Protein AF-0000000065775348 (afdb_homodimer)

pLDDT: mean 94.09, std 6.43, range [56.75, 98.94]

Nearest PDB structures (foldseek):
  8crv-assembly1_A-2  TM=8.992E-01  e=5.564E-43  Pseudomonas aeruginosa PAO1
  2we4-assembly1_B  TM=9.392E-01  e=5.641E-32  Enterococcus faecalis
  4olc-assembly2_C  TM=8.745E-01  e=3.917E-32  Giardia lamblia ATCC 50803
  3kzf-assembly1_B  TM=9.168E-01  e=7.696E-31  Giardia lamblia ATCC 50803
  3kzf-assembly2_C  TM=9.045E-01  e=3.135E-29  Giardia lamblia ATCC 50803

Foldseek 3Di:
DFAEEEEDAPQLQPDAPDDPDPVRRLVSLLVLQVLVQVVLVVHLYEYFYAQQAPLQVLQVVQVVDPPDHRDFSLVSQQVSLVVSLVSNQVSNVPDPPGDAAEEDAKAFAFAPPFCLQVPFDAFHHHWAAPVCQVVCCVVPVFDWDDDDRTITTTHGATQTDDIPCLVVSLVCSVVSYHYYYCYQVHRYAHPVGHGDRHGHDRLLSSLNSCLVSVGQEYEYAYPAFADWDPPPDPPIDGALEDELVRCVVVLPPPDDVNSNSVSQNVNCVRNQHKYWYGHSVCVVCSVVSNIYYIYGD/DFAEEEEDAPQLQPDAPDDPDPVRRLVSLLVLQVLVQVVLVVHLYEYFYAQQAPLQVLQVVQVVDPPDHRDFSLVSQQVSLVVSLVSNQVSNVPDPPGDAAEEDAKAFAFAPPFCLQVPFDAFHHHWAAPVCQVVCCVVPVFDWDDDDRTITTTHGATQTDDIPCLVVSLVCSVVSYHYYYCYQVHRYAHPVGHGDRHGHDRLLSSLNSCLVSVGQEYEYAYDVFADWDPPPDPPIDGALEDELVRCVVVLPPPDDVNSNSVSQNVSCVRNQHKYWYGHSVCVVCSVVSNTYYIYGD

Structure (mmCIF, N/CA/C/O backbone):
data_AF-0000000065775348-model_v1
#
loop_
_entity.id
_entity.type
_entity.pdbx_description
1 polymer 'Carbamate kinase'
#
loop_
_atom_site.group_PDB
_atom_site.id
_atom_site.type_symbol
_atom_site.label_atom_id
_atom_site.label_alt_id
_atom_site.label_comp_id
_atom_site.label_asym_id
_atom_site.label_entity_id
_atom_site.label_seq_id
_atom_site.pdbx_PDB_ins_code
_atom_site.Cartn_x
_atom_site.Cartn_y
_atom_site.Cartn_z
_atom_site.occupancy
_atom_site.B_iso_or_equiv
_atom_site.auth_seq_id
_atom_site.auth_comp_id
_atom_site.auth_asym_id
_atom_site.auth_atom_id
_atom_site.pdbx_PDB_model_num
ATOM 1 N N . MET A 1 1 ? 22.984 15.844 1.276 1 91.12 1 MET A N 1
ATOM 2 C CA . MET A 1 1 ? 21.594 16.297 1.29 1 91.12 1 MET A CA 1
ATOM 3 C C . MET A 1 1 ? 20.938 16.016 2.641 1 91.12 1 MET A C 1
ATOM 5 O O . MET A 1 1 ? 21.188 14.977 3.248 1 91.12 1 MET A O 1
ATOM 9 N N . LYS A 1 2 ? 20.219 17.016 3.277 1 97.06 2 LYS A N 1
ATOM 10 C CA . LYS A 1 2 ? 19.578 16.875 4.582 1 97.06 2 LYS A CA 1
ATOM 11 C C . LYS A 1 2 ? 18.344 15.984 4.492 1 97.06 2 LYS A C 1
ATOM 13 O O . LYS A 1 2 ? 17.672 15.961 3.461 1 97.06 2 LYS A O 1
ATOM 18 N N . THR A 1 3 ? 18.141 15.219 5.551 1 98.62 3 THR A N 1
ATOM 19 C CA . THR A 1 3 ? 16.953 14.383 5.645 1 98.62 3 THR A CA 1
ATOM 20 C C . THR A 1 3 ? 15.82 15.117 6.355 1 98.62 3 THR A C 1
ATOM 22 O O . THR A 1 3 ? 16.016 15.641 7.457 1 98.62 3 THR A O 1
ATOM 25 N N . LEU A 1 4 ? 14.688 15.203 5.723 1 98.62 4 LEU A N 1
ATOM 26 C CA . LEU A 1 4 ? 13.5 15.875 6.254 1 98.62 4 LEU A CA 1
ATOM 27 C C . LEU A 1 4 ? 12.328 14.906 6.359 1 98.62 4 LEU A C 1
ATOM 29 O O . LEU A 1 4 ? 12.031 14.172 5.41 1 98.62 4 LEU A O 1
ATOM 33 N N . VAL A 1 5 ? 11.68 14.805 7.555 1 98.75 5 VAL A N 1
ATOM 34 C CA . VAL A 1 5 ? 10.43 14.078 7.738 1 98.75 5 VAL A CA 1
ATOM 35 C C . VAL A 1 5 ? 9.25 15.047 7.68 1 98.75 5 VAL A C 1
ATOM 37 O O . VAL A 1 5 ? 9.234 16.062 8.391 1 98.75 5 VAL A O 1
ATOM 40 N N . VAL A 1 6 ? 8.281 14.781 6.832 1 98.06 6 VAL A N 1
ATOM 41 C CA . VAL A 1 6 ? 7.109 15.633 6.66 1 98.06 6 VAL A CA 1
ATOM 42 C C . VAL A 1 6 ? 5.844 14.844 6.977 1 98.06 6 VAL A C 1
ATOM 44 O O . VAL A 1 6 ? 5.609 13.781 6.402 1 98.06 6 VAL A O 1
ATOM 47 N N . ALA A 1 7 ? 5.055 15.352 7.883 1 97 7 ALA A N 1
ATOM 48 C CA . ALA A 1 7 ? 3.75 14.773 8.195 1 97 7 ALA A CA 1
ATOM 49 C C . ALA A 1 7 ? 2.629 15.547 7.508 1 97 7 ALA A C 1
ATOM 51 O O . ALA A 1 7 ? 2.406 16.719 7.805 1 97 7 ALA A O 1
ATOM 52 N N . LEU A 1 8 ? 1.91 14.836 6.625 1 94.38 8 LEU A N 1
ATOM 53 C CA . LEU A 1 8 ? 0.82 15.477 5.895 1 94.38 8 LEU A CA 1
ATOM 54 C C . LEU A 1 8 ? -0.414 15.625 6.777 1 94.38 8 LEU A C 1
ATOM 56 O O . LEU A 1 8 ? -0.798 14.68 7.48 1 94.38 8 LEU A O 1
ATOM 60 N N . GLY A 1 9 ? -0.981 16.766 6.77 1 80.5 9 GLY A N 1
ATOM 61 C CA . GLY A 1 9 ? -2.209 17.031 7.508 1 80.5 9 GLY A CA 1
ATOM 62 C C . GLY A 1 9 ? -3.422 16.344 6.906 1 80.5 9 GLY A C 1
ATOM 63 O O . GLY A 1 9 ? -3.391 15.922 5.746 1 80.5 9 GLY A O 1
ATOM 64 N N . GLY A 1 10 ? -4.418 16.234 7.711 1 69.81 10 GLY A N 1
ATOM 65 C CA . GLY A 1 10 ? -5.637 15.555 7.32 1 69.81 10 GLY A CA 1
ATOM 66 C C . GLY A 1 10 ? -6.277 16.141 6.07 1 69.81 10 GLY A C 1
ATOM 67 O O . GLY A 1 10 ? -6.773 15.391 5.223 1 69.81 10 GLY A O 1
ATOM 68 N N . ASN A 1 11 ? -6.133 17.422 5.887 1 70.31 11 ASN A N 1
ATOM 69 C CA . ASN A 1 11 ? -6.793 18.047 4.746 1 70.31 11 ASN A CA 1
ATOM 70 C C . ASN A 1 11 ? -6.02 17.812 3.453 1 70.31 11 ASN A C 1
ATOM 72 O O . ASN A 1 11 ? -6.531 18.062 2.363 1 70.31 11 ASN A O 1
ATOM 76 N N . ALA A 1 12 ? -4.844 17.391 3.641 1 76.56 12 ALA A N 1
ATOM 77 C CA . ALA A 1 12 ? -4.039 17.109 2.455 1 76.56 12 ALA A CA 1
ATOM 78 C C . ALA A 1 12 ? -4.57 15.883 1.713 1 76.56 12 ALA A C 1
ATOM 80 O O . ALA A 1 12 ? -4.367 15.742 0.503 1 76.56 12 ALA A O 1
ATOM 81 N N . LEU A 1 13 ? -5.277 15.055 2.385 1 83.81 13 LEU A N 1
ATOM 82 C CA . LEU A 1 13 ? -5.773 13.828 1.772 1 83.81 13 LEU A CA 1
ATOM 83 C C . LEU A 1 13 ? -7.281 13.883 1.577 1 83.81 13 LEU A C 1
ATOM 85 O O . LEU A 1 13 ? -7.809 13.336 0.604 1 83.81 13 LEU A O 1
ATOM 89 N N . LEU A 1 14 ? -7.918 14.461 2.498 1 81.56 14 LEU A N 1
ATOM 90 C CA . LEU A 1 14 ? -9.367 14.609 2.43 1 81.56 14 LEU A CA 1
ATOM 91 C C . LEU A 1 14 ? -9.828 15.812 3.24 1 81.56 14 LEU A C 1
ATOM 93 O O . LEU A 1 14 ? -9.531 15.914 4.434 1 81.56 14 LEU A O 1
ATOM 97 N N . GLN A 1 15 ? -10.648 16.641 2.631 1 79.06 15 GLN A N 1
ATOM 98 C CA . GLN A 1 15 ? -11.188 17.812 3.318 1 79.06 15 GLN A CA 1
ATOM 99 C C . GLN A 1 15 ? -12.406 17.438 4.16 1 79.06 15 GLN A C 1
ATOM 101 O O . GLN A 1 15 ? -13.156 16.531 3.807 1 79.06 15 GLN A O 1
ATOM 106 N N . ARG A 1 16 ? -12.547 18.172 5.16 1 73.38 16 ARG A N 1
ATOM 107 C CA . ARG A 1 16 ? -13.688 17.922 6.039 1 73.38 16 ARG A CA 1
ATOM 108 C C . ARG A 1 16 ? -15 18.016 5.273 1 73.38 16 ARG A C 1
ATOM 110 O O . ARG A 1 16 ? -15.219 18.969 4.523 1 73.38 16 ARG A O 1
ATOM 117 N N . GLY A 1 17 ? -15.82 17.047 5.473 1 74.75 17 GLY A N 1
ATOM 118 C CA . GLY A 1 17 ? -17.141 17.047 4.867 1 74.75 17 GLY A CA 1
ATOM 119 C C . GLY A 1 17 ? -17.156 16.516 3.447 1 74.75 17 GLY A C 1
ATOM 120 O O . GLY A 1 17 ? -18.219 16.312 2.865 1 74.75 17 GLY A O 1
ATOM 121 N N . GLU A 1 18 ? -16 16.344 2.928 1 85.38 18 GLU A N 1
ATOM 122 C CA . GLU A 1 18 ? -15.914 15.82 1.569 1 85.38 18 GLU A CA 1
ATOM 123 C C . GLU A 1 18 ? -16.188 14.32 1.539 1 85.38 18 GLU A C 1
ATOM 125 O O . GLU A 1 18 ? -15.75 13.586 2.424 1 85.38 18 GLU A O 1
ATOM 130 N N . ALA A 1 19 ? -16.953 13.945 0.399 1 88.06 19 ALA A N 1
ATOM 131 C CA . ALA A 1 19 ? -17.188 12.516 0.22 1 88.06 19 ALA A CA 1
ATOM 132 C C . ALA A 1 19 ? -15.875 11.75 0.06 1 88.06 19 ALA A C 1
ATOM 134 O O . ALA A 1 19 ? -14.953 12.234 -0.595 1 88.06 19 ALA A O 1
ATOM 135 N N . LEU A 1 20 ? -15.797 10.617 0.667 1 91.31 20 LEU A N 1
ATOM 136 C CA . LEU A 1 20 ? -14.578 9.82 0.646 1 91.31 20 LEU A CA 1
ATOM 137 C C . LEU A 1 20 ? -14.461 9.039 -0.656 1 91.31 20 LEU A C 1
ATOM 139 O O . LEU A 1 20 ? -14.273 7.816 -0.637 1 91.31 20 LEU A O 1
ATOM 143 N N . THR A 1 21 ? -14.531 9.727 -1.825 1 94.12 21 THR A N 1
ATOM 144 C CA . THR A 1 21 ? -14.383 9.086 -3.129 1 94.12 21 THR A CA 1
ATOM 145 C C . THR A 1 21 ? -12.922 9.062 -3.559 1 94.12 21 THR A C 1
ATOM 147 O O . THR A 1 21 ? -12.117 9.883 -3.107 1 94.12 21 THR A O 1
ATOM 150 N N . ALA A 1 22 ? -12.602 8.102 -4.406 1 94.5 22 ALA A N 1
ATOM 151 C CA . ALA A 1 22 ? -11.258 8.055 -4.977 1 94.5 22 ALA A CA 1
ATOM 152 C C . ALA A 1 22 ? -10.922 9.352 -5.703 1 94.5 22 ALA A C 1
ATOM 154 O O . ALA A 1 22 ? -9.797 9.852 -5.617 1 94.5 22 ALA A O 1
ATOM 155 N N . GLU A 1 23 ? -11.891 9.891 -6.445 1 94.94 23 GLU A N 1
ATOM 156 C CA . GLU A 1 23 ? -11.703 11.133 -7.195 1 94.94 23 GLU A CA 1
ATOM 157 C C . GLU A 1 23 ? -11.328 12.289 -6.273 1 94.94 23 GLU A C 1
ATOM 159 O O . GLU A 1 23 ? -10.391 13.031 -6.551 1 94.94 23 GLU A O 1
ATOM 164 N N . ASN A 1 24 ? -12.094 12.461 -5.191 1 94.81 24 ASN A N 1
ATOM 165 C CA . ASN A 1 24 ? -11.812 13.523 -4.234 1 94.81 24 ASN A CA 1
ATOM 166 C C . ASN A 1 24 ? -10.445 13.344 -3.58 1 94.81 24 ASN A C 1
ATOM 168 O O . ASN A 1 24 ? -9.734 14.32 -3.326 1 94.81 24 ASN A O 1
ATOM 172 N N . GLN A 1 25 ? -10.094 12.156 -3.242 1 94.44 25 GLN A N 1
ATOM 173 C CA . GLN A 1 25 ? -8.789 11.891 -2.646 1 94.44 25 GLN A CA 1
ATOM 174 C C . GLN A 1 25 ? -7.664 12.258 -3.609 1 94.44 25 GLN A C 1
ATOM 176 O O . GLN A 1 25 ? -6.68 12.891 -3.215 1 94.44 25 GLN A O 1
ATOM 181 N N . TYR A 1 26 ? -7.797 11.859 -4.902 1 95.25 26 TYR A N 1
ATOM 182 C CA . TYR A 1 26 ? -6.789 12.211 -5.895 1 95.25 26 TYR A CA 1
ATOM 183 C C . TYR A 1 26 ? -6.699 13.719 -6.07 1 95.25 26 TYR A C 1
ATOM 185 O O . TYR A 1 26 ? -5.609 14.266 -6.246 1 95.25 26 TYR A O 1
ATOM 193 N N . ARG A 1 27 ? -7.812 14.344 -6.066 1 95.06 27 ARG A N 1
ATOM 194 C CA . ARG A 1 27 ? -7.836 15.797 -6.207 1 95.06 27 ARG A CA 1
ATOM 195 C C . ARG A 1 27 ? -7.066 16.469 -5.07 1 95.06 27 ARG A C 1
ATOM 197 O O . ARG A 1 27 ? -6.273 17.375 -5.309 1 95.06 27 ARG A O 1
ATOM 204 N N . ASN A 1 28 ? -7.363 16.062 -3.816 1 93.75 28 ASN A N 1
ATOM 205 C CA . ASN A 1 28 ? -6.66 16.625 -2.666 1 93.75 28 ASN A CA 1
ATOM 206 C C . ASN A 1 28 ? -5.168 16.312 -2.719 1 93.75 28 ASN A C 1
ATOM 208 O O . ASN A 1 28 ? -4.34 17.188 -2.43 1 93.75 28 ASN A O 1
ATOM 212 N N . ILE A 1 29 ? -4.781 15.109 -3.104 1 94.25 29 ILE A N 1
ATOM 213 C CA . ILE A 1 29 ? -3.385 14.711 -3.25 1 94.25 29 ILE A CA 1
ATOM 214 C C . ILE A 1 29 ? -2.713 15.586 -4.309 1 94.25 29 ILE A C 1
ATOM 216 O O . ILE A 1 29 ? -1.582 16.031 -4.121 1 94.25 29 ILE A O 1
ATOM 220 N N . ALA A 1 30 ? -3.416 15.789 -5.41 1 93.56 30 ALA A N 1
ATOM 221 C CA . ALA A 1 30 ? -2.873 16.594 -6.504 1 93.56 30 ALA A CA 1
ATOM 222 C C . ALA A 1 30 ? -2.508 18 -6.023 1 93.56 30 ALA A C 1
ATOM 224 O O . ALA A 1 30 ? -1.537 18.594 -6.504 1 93.56 30 ALA A O 1
ATOM 225 N N . SER A 1 31 ? -3.203 18.5 -5.113 1 91.62 31 SER A N 1
ATOM 226 C CA . SER A 1 31 ? -2.949 19.828 -4.59 1 91.62 31 SER A CA 1
ATOM 227 C C . SER A 1 31 ? -1.711 19.859 -3.701 1 91.62 31 SER A C 1
ATOM 229 O O . SER A 1 31 ? -1.054 20.891 -3.568 1 91.62 31 SER A O 1
ATOM 231 N N . ALA A 1 32 ? -1.406 18.75 -3.111 1 91.94 32 ALA A N 1
ATOM 232 C CA . ALA A 1 32 ? -0.3 18.672 -2.16 1 91.94 32 ALA A CA 1
ATOM 233 C C . ALA A 1 32 ? 1.001 18.297 -2.863 1 91.94 32 ALA A C 1
ATOM 235 O O . ALA A 1 32 ? 2.088 18.656 -2.4 1 91.94 32 ALA A O 1
ATOM 236 N N . VAL A 1 33 ? 0.969 17.656 -3.99 1 94.19 33 VAL A N 1
ATOM 237 C CA . VAL A 1 33 ? 2.064 16.922 -4.621 1 94.19 33 VAL A CA 1
ATOM 238 C C . VAL A 1 33 ? 3.102 17.906 -5.152 1 94.19 33 VAL A C 1
ATOM 240 O O . VAL A 1 33 ? 4.309 17.672 -5.035 1 94.19 33 VAL A O 1
ATOM 243 N N . PRO A 1 34 ? 2.711 19.109 -5.758 1 93.88 34 PRO A N 1
ATOM 244 C CA . PRO A 1 34 ? 3.727 20.031 -6.289 1 93.88 34 PRO A CA 1
ATOM 245 C C . PRO A 1 34 ? 4.699 20.516 -5.219 1 93.88 34 PRO A C 1
ATOM 247 O O . PRO A 1 34 ? 5.91 20.547 -5.453 1 93.88 34 PRO A O 1
ATOM 250 N N . ALA A 1 35 ? 4.188 20.891 -4.062 1 93.5 35 ALA A N 1
ATOM 251 C CA . ALA A 1 35 ? 5.043 21.344 -2.973 1 93.5 35 ALA A CA 1
ATOM 252 C C . ALA A 1 35 ? 5.965 20.234 -2.49 1 93.5 35 ALA A C 1
ATOM 254 O O . ALA A 1 35 ? 7.145 20.469 -2.223 1 93.5 35 ALA A O 1
ATOM 255 N N . LEU A 1 36 ? 5.445 19.047 -2.312 1 95.94 36 LEU A N 1
ATOM 256 C CA . LEU A 1 36 ? 6.238 17.906 -1.883 1 95.94 36 LEU A CA 1
ATOM 257 C C . LEU A 1 36 ? 7.324 17.578 -2.902 1 95.94 36 LEU A C 1
ATOM 259 O O . LEU A 1 36 ? 8.445 17.219 -2.531 1 95.94 36 LEU A O 1
ATOM 263 N N . ALA A 1 37 ? 6.969 17.672 -4.211 1 96.5 37 ALA A N 1
ATOM 264 C CA . ALA A 1 37 ? 7.922 17.391 -5.285 1 96.5 37 ALA A CA 1
ATOM 265 C C . ALA A 1 37 ? 9.094 18.375 -5.242 1 96.5 37 ALA A C 1
ATOM 267 O O . ALA A 1 37 ? 10.242 17.984 -5.477 1 96.5 37 ALA A O 1
ATOM 268 N N . ARG A 1 38 ? 8.797 19.625 -4.957 1 95 38 ARG A N 1
ATOM 269 C CA . ARG A 1 38 ? 9.867 20.609 -4.836 1 95 38 ARG A CA 1
ATOM 270 C C . ARG A 1 38 ? 10.781 20.281 -3.662 1 95 38 ARG A C 1
ATOM 272 O O . ARG A 1 38 ? 12.008 20.375 -3.777 1 95 38 ARG A O 1
ATOM 279 N N . LEU A 1 39 ? 10.258 19.875 -2.564 1 95.69 39 LEU A N 1
ATOM 280 C CA . LEU A 1 39 ? 11.047 19.5 -1.397 1 95.69 39 LEU A CA 1
ATOM 281 C C . LEU A 1 39 ? 11.938 18.312 -1.713 1 95.69 39 LEU A C 1
ATOM 283 O O . LEU A 1 39 ? 13.07 18.234 -1.233 1 95.69 39 LEU A O 1
ATOM 287 N N . ALA A 1 40 ? 11.398 17.375 -2.459 1 96.31 40 ALA A N 1
ATOM 288 C CA . ALA A 1 40 ? 12.094 16.141 -2.764 1 96.31 40 ALA A CA 1
ATOM 289 C C . ALA A 1 40 ? 13.336 16.391 -3.607 1 96.31 40 ALA A C 1
ATOM 291 O O . ALA A 1 40 ? 14.242 15.562 -3.662 1 96.31 40 ALA A O 1
ATOM 292 N N . ARG A 1 41 ? 13.398 17.5 -4.27 1 93.5 41 ARG A N 1
ATOM 293 C CA . ARG A 1 41 ? 14.555 17.844 -5.082 1 93.5 41 ARG A CA 1
ATOM 294 C C . ARG A 1 41 ? 15.68 18.406 -4.223 1 93.5 41 ARG A C 1
ATOM 296 O O . ARG A 1 41 ? 16.844 18.406 -4.629 1 93.5 41 ARG A O 1
ATOM 303 N N . SER A 1 42 ? 15.328 18.859 -3.004 1 94.5 42 SER A N 1
ATOM 304 C CA . SER A 1 42 ? 16.312 19.531 -2.174 1 94.5 42 SER A CA 1
ATOM 305 C C . SER A 1 42 ? 16.625 18.734 -0.91 1 94.5 42 SER A C 1
ATOM 307 O O . SER A 1 42 ? 17.625 19 -0.234 1 94.5 42 SER A O 1
ATOM 309 N N . TYR A 1 43 ? 15.773 17.766 -0.566 1 97.25 43 TYR A N 1
ATOM 310 C CA . TYR A 1 43 ? 15.922 16.984 0.662 1 97.25 43 TYR A CA 1
ATOM 311 C C . TYR A 1 43 ? 15.773 15.5 0.388 1 97.25 43 TYR A C 1
ATOM 313 O O . TYR A 1 43 ? 15.109 15.102 -0.572 1 97.25 43 TYR A O 1
ATOM 321 N N . ARG A 1 44 ? 16.484 14.609 1.182 1 98.25 44 ARG A N 1
ATOM 322 C CA . ARG A 1 44 ? 16 13.25 1.377 1 98.25 44 ARG A CA 1
ATOM 323 C C . ARG A 1 44 ? 14.695 13.242 2.156 1 98.25 44 ARG A C 1
ATOM 325 O O . ARG A 1 44 ? 14.688 13.469 3.367 1 98.25 44 ARG A O 1
ATOM 332 N N . LEU A 1 45 ? 13.641 12.938 1.5 1 98.62 45 LEU A N 1
ATOM 333 C CA . LEU A 1 45 ? 12.312 13.25 2.016 1 98.62 45 LEU A CA 1
ATOM 334 C C . LEU A 1 45 ? 11.578 11.984 2.451 1 98.62 45 LEU A C 1
ATOM 336 O O . LEU A 1 45 ? 11.414 11.055 1.659 1 98.62 45 LEU A O 1
ATOM 340 N N . ALA A 1 46 ? 11.203 11.898 3.721 1 98.88 46 ALA A N 1
ATOM 341 C CA . ALA A 1 46 ? 10.258 10.906 4.234 1 98.88 46 ALA A CA 1
ATOM 342 C C . ALA A 1 46 ? 8.883 11.523 4.461 1 98.88 46 ALA A C 1
ATOM 344 O O . ALA A 1 46 ? 8.758 12.555 5.121 1 98.88 46 ALA A O 1
ATOM 345 N N . ILE A 1 47 ? 7.859 10.938 3.908 1 98.5 47 ILE A N 1
ATOM 346 C CA . ILE A 1 47 ? 6.5 11.469 3.971 1 98.5 47 ILE A CA 1
ATOM 347 C C . ILE A 1 47 ? 5.629 10.555 4.828 1 98.5 47 ILE A C 1
ATOM 349 O O . ILE A 1 47 ? 5.488 9.367 4.531 1 98.5 47 ILE A O 1
ATOM 353 N N . VAL A 1 48 ? 5.074 11.094 5.902 1 98.38 48 VAL A N 1
ATOM 354 C CA . VAL A 1 48 ? 4.133 10.43 6.797 1 98.38 48 VAL A CA 1
ATOM 355 C C . VAL A 1 48 ? 2.727 10.984 6.574 1 98.38 48 VAL A C 1
ATOM 357 O O . VAL A 1 48 ? 2.551 12.188 6.387 1 98.38 48 VAL A O 1
ATOM 360 N N . HIS A 1 49 ? 1.732 10.094 6.488 1 96.69 49 HIS A N 1
ATOM 361 C CA . HIS A 1 49 ? 0.378 10.578 6.25 1 96.69 49 HIS A CA 1
ATOM 362 C C . HIS A 1 49 ? -0.61 9.969 7.238 1 96.69 49 HIS A C 1
ATOM 364 O O . HIS A 1 49 ? -0.35 8.906 7.801 1 96.69 49 HIS A O 1
ATOM 370 N N . GLY A 1 50 ? -1.729 10.664 7.453 1 94 50 GLY A N 1
ATOM 371 C CA . GLY A 1 50 ? -2.824 10.133 8.25 1 94 50 GLY A CA 1
ATOM 372 C C . GLY A 1 50 ? -3.766 9.242 7.453 1 94 50 GLY A C 1
ATOM 373 O O . GLY A 1 50 ? -3.516 8.961 6.277 1 94 50 GLY A O 1
ATOM 374 N N . ASN A 1 51 ? -4.852 8.75 8.18 1 94.81 51 ASN A N 1
ATOM 375 C CA . ASN A 1 51 ? -5.809 7.891 7.484 1 94.81 51 ASN A CA 1
ATOM 376 C C . ASN A 1 51 ? -7.18 7.934 8.148 1 94.81 51 ASN A C 1
ATOM 378 O O . ASN A 1 51 ? -8.023 7.074 7.895 1 94.81 51 ASN A O 1
ATOM 382 N N . GLY A 1 52 ? -7.465 8.812 9.055 1 92.31 52 GLY A N 1
ATOM 383 C CA . GLY A 1 52 ? -8.672 8.836 9.859 1 92.31 52 GLY A CA 1
ATOM 384 C C . GLY A 1 52 ? -9.938 8.602 9.055 1 92.31 52 GLY A C 1
ATOM 385 O O . GLY A 1 52 ? -10.688 7.656 9.32 1 92.31 52 GLY A O 1
ATOM 386 N N . PRO A 1 53 ? -10.188 9.484 8.102 1 92.5 53 PRO A N 1
ATOM 387 C CA . PRO A 1 53 ? -11.383 9.281 7.281 1 92.5 53 PRO A CA 1
ATOM 388 C C . PRO A 1 53 ? -11.367 7.957 6.527 1 92.5 53 PRO A C 1
ATOM 390 O O . PRO A 1 53 ? -12.391 7.27 6.461 1 92.5 53 PRO A O 1
ATOM 393 N N . GLN A 1 54 ? -10.258 7.527 5.957 1 95 54 GLN A N 1
ATOM 394 C CA . GLN A 1 54 ? -10.156 6.34 5.113 1 95 54 GLN A CA 1
ATOM 395 C C . GLN A 1 54 ? -10.336 5.066 5.938 1 95 54 GLN A C 1
ATOM 397 O O . GLN A 1 54 ? -11.047 4.148 5.52 1 95 54 GLN A O 1
ATOM 402 N N . VAL A 1 55 ? -9.633 4.996 7.152 1 96.38 55 VAL A N 1
ATOM 403 C CA . VAL A 1 55 ? -9.758 3.793 7.973 1 96.38 55 VAL A CA 1
ATOM 404 C C . VAL A 1 55 ? -11.188 3.676 8.508 1 96.38 55 VAL A C 1
ATOM 406 O O . VAL A 1 55 ? -11.711 2.57 8.648 1 96.38 55 VAL A O 1
ATOM 409 N N . GLY A 1 56 ? -11.844 4.816 8.773 1 94.88 56 GLY A N 1
ATOM 410 C CA . GLY A 1 56 ? -13.25 4.812 9.141 1 94.88 56 GLY A CA 1
ATOM 411 C C . GLY A 1 56 ? -14.148 4.266 8.047 1 94.88 56 GLY A C 1
ATOM 412 O O . GLY A 1 56 ? -15.086 3.506 8.32 1 94.88 56 GLY A O 1
ATOM 413 N N . LEU A 1 57 ? -13.898 4.684 6.836 1 94.94 57 LEU A N 1
ATOM 414 C CA . LEU A 1 57 ? -14.656 4.18 5.691 1 94.94 57 LEU A CA 1
ATOM 415 C C . LEU A 1 57 ? -14.492 2.67 5.559 1 94.94 57 LEU A C 1
ATOM 417 O O . LEU A 1 57 ? -15.469 1.95 5.355 1 94.94 57 LEU A O 1
ATOM 421 N N . LEU A 1 58 ? -13.219 2.207 5.613 1 97.5 58 LEU A N 1
ATOM 422 C CA . LEU A 1 58 ? -12.961 0.776 5.516 1 97.5 58 LEU A CA 1
ATOM 423 C C . LEU A 1 58 ? -13.719 0.008 6.594 1 97.5 58 LEU A C 1
ATOM 425 O O . LEU A 1 58 ? -14.266 -1.062 6.328 1 97.5 58 LEU A O 1
ATOM 429 N N . ALA A 1 59 ? -13.734 0.532 7.824 1 97.06 59 ALA A N 1
ATOM 430 C CA . ALA A 1 59 ? -14.461 -0.1 8.922 1 97.06 59 ALA A CA 1
ATOM 431 C C . ALA A 1 59 ? -15.945 -0.206 8.609 1 97.06 59 ALA A C 1
ATOM 433 O O . ALA A 1 59 ? -16.578 -1.236 8.867 1 97.06 59 ALA A O 1
ATOM 434 N N . LEU A 1 60 ? -16.547 0.855 8.055 1 96.19 60 LEU A N 1
ATOM 435 C CA . LEU A 1 60 ? -17.953 0.874 7.711 1 96.19 60 LEU A CA 1
ATOM 436 C C . LEU A 1 60 ? -18.25 -0.118 6.59 1 96.19 60 LEU A C 1
ATOM 438 O O . LEU A 1 60 ? -19.297 -0.793 6.613 1 96.19 60 LEU A O 1
ATOM 442 N N . GLN A 1 61 ? -17.391 -0.162 5.625 1 97 61 GLN A N 1
ATOM 443 C CA . GLN A 1 61 ? -17.547 -1.12 4.535 1 97 61 GLN A CA 1
ATOM 444 C C . GLN A 1 61 ? -17.5 -2.555 5.055 1 97 61 GLN A C 1
ATOM 446 O O . GLN A 1 61 ? -18.266 -3.408 4.605 1 97 61 GLN A O 1
ATOM 451 N N . ASN A 1 62 ? -16.531 -2.836 5.957 1 96.69 62 ASN A N 1
ATOM 452 C CA . ASN A 1 62 ? -16.469 -4.145 6.598 1 96.69 62 ASN A CA 1
ATOM 453 C C . ASN A 1 62 ? -17.781 -4.492 7.293 1 96.69 62 ASN A C 1
ATOM 455 O O . ASN A 1 62 ? -18.281 -5.609 7.168 1 96.69 62 ASN A O 1
ATOM 459 N N . LEU A 1 63 ? -18.375 -3.574 8.023 1 94.69 63 LEU A N 1
ATOM 460 C CA . LEU A 1 63 ? -19.594 -3.797 8.781 1 94.69 63 LEU A CA 1
ATOM 461 C C . LEU A 1 63 ? -20.781 -4.031 7.848 1 94.69 63 LEU A C 1
ATOM 463 O O . LEU A 1 63 ? -21.703 -4.777 8.18 1 94.69 63 LEU A O 1
ATOM 467 N N . ALA A 1 64 ? -20.719 -3.418 6.676 1 95.19 64 ALA A N 1
ATOM 468 C CA . ALA A 1 64 ? -21.828 -3.486 5.727 1 95.19 64 ALA A CA 1
ATOM 469 C C . ALA A 1 64 ? -21.906 -4.859 5.066 1 95.19 64 ALA A C 1
ATOM 471 O O . ALA A 1 64 ? -22.984 -5.309 4.676 1 95.19 64 ALA A O 1
ATOM 472 N N . TRP A 1 65 ? -20.797 -5.473 4.859 1 95 65 TRP A N 1
ATOM 473 C CA . TRP A 1 65 ? -20.766 -6.816 4.293 1 95 65 TRP A CA 1
ATOM 474 C C . TRP A 1 65 ? -20.859 -7.871 5.387 1 95 65 TRP A C 1
ATOM 476 O O . TRP A 1 65 ? -19.859 -8.281 5.965 1 95 65 TRP A O 1
ATOM 486 N N . LYS A 1 66 ? -21.969 -8.547 5.555 1 93.81 66 LYS A N 1
ATOM 487 C CA . LYS A 1 66 ? -22.312 -9.32 6.746 1 93.81 66 LYS A CA 1
ATOM 488 C C . LYS A 1 66 ? -21.828 -10.766 6.621 1 93.81 66 LYS A C 1
ATOM 490 O O . LYS A 1 66 ? -21.828 -11.516 7.602 1 93.81 66 LYS A O 1
ATOM 495 N N . GLU A 1 67 ? -21.281 -11.164 5.531 1 91.75 67 GLU A N 1
ATOM 496 C CA . GLU A 1 67 ? -20.906 -12.562 5.297 1 91.75 67 GLU A CA 1
ATOM 497 C C . GLU A 1 67 ? -19.594 -12.898 5.992 1 91.75 67 GLU A C 1
ATOM 499 O O . GLU A 1 67 ? -19.281 -14.078 6.203 1 91.75 67 GLU A O 1
ATOM 504 N N . VAL A 1 68 ? -18.812 -11.914 6.234 1 92.94 68 VAL A N 1
ATOM 505 C CA . VAL A 1 68 ? -17.547 -12.102 6.918 1 92.94 68 VAL A CA 1
ATOM 506 C C . VAL A 1 68 ? -17.438 -11.117 8.086 1 92.94 68 VAL A C 1
ATOM 508 O O . VAL A 1 68 ? -17.828 -9.961 7.965 1 92.94 68 VAL A O 1
ATOM 511 N N . GLU A 1 69 ? -16.953 -11.648 9.242 1 94.12 69 GLU A N 1
ATOM 512 C CA . GLU A 1 69 ? -16.719 -10.758 10.375 1 94.12 69 GLU A CA 1
ATOM 513 C C . GLU A 1 69 ? -15.773 -9.625 10 1 94.12 69 GLU A C 1
ATOM 515 O O . GLU A 1 69 ? -14.805 -9.836 9.266 1 94.12 69 GLU A O 1
ATOM 520 N N . PRO A 1 70 ? -16.031 -8.438 10.555 1 95.06 70 PRO A N 1
ATOM 521 C CA . PRO A 1 70 ? -15.125 -7.328 10.273 1 95.06 70 PRO A CA 1
ATOM 522 C C . PRO A 1 70 ? -13.68 -7.625 10.672 1 95.06 70 PRO A C 1
ATOM 524 O O . PRO A 1 70 ? -13.438 -8.25 11.711 1 95.06 70 PRO A O 1
ATOM 527 N N . TYR A 1 71 ? -12.773 -7.168 9.82 1 97.44 71 TYR A N 1
ATOM 528 C CA . TYR A 1 71 ? -11.352 -7.293 10.148 1 97.44 71 TYR A CA 1
ATOM 529 C C . TYR A 1 71 ? -10.961 -6.332 11.258 1 97.44 71 TYR A C 1
ATOM 531 O O . TYR A 1 71 ? -11.57 -5.27 11.414 1 97.44 71 TYR A O 1
ATOM 539 N N . PRO A 1 72 ? -9.93 -6.723 12.109 1 97.12 72 PRO A N 1
ATOM 540 C CA . PRO A 1 72 ? -9.461 -5.832 13.172 1 97.12 72 PRO A CA 1
ATOM 541 C C . PRO A 1 72 ? -8.828 -4.551 12.633 1 97.12 72 PRO A C 1
ATOM 543 O O . PRO A 1 72 ? -8.352 -4.527 11.5 1 97.12 72 PRO A O 1
ATOM 546 N N . LEU A 1 73 ? -8.805 -3.539 13.453 1 97.38 73 LEU A N 1
ATOM 547 C CA . LEU A 1 73 ? -8.43 -2.191 13.047 1 97.38 73 LEU A CA 1
ATOM 548 C C . LEU A 1 73 ? -6.984 -2.156 12.555 1 97.38 73 LEU A C 1
ATOM 550 O O . LEU A 1 73 ? -6.652 -1.391 11.641 1 97.38 73 LEU A O 1
ATOM 554 N N . ASP A 1 74 ? -6.047 -2.975 13.172 1 98.38 74 ASP A N 1
ATOM 555 C CA . ASP A 1 74 ? -4.664 -3 12.703 1 98.38 74 ASP A CA 1
ATOM 556 C C . ASP A 1 74 ? -4.586 -3.416 11.234 1 98.38 74 ASP A C 1
ATOM 558 O O . ASP A 1 74 ? -3.816 -2.844 10.461 1 98.38 74 ASP A O 1
ATOM 562 N N . VAL A 1 75 ? -5.441 -4.375 10.82 1 98.56 75 VAL A N 1
ATOM 563 C CA . VAL A 1 75 ? -5.469 -4.828 9.43 1 98.56 75 VAL A CA 1
ATOM 564 C C . VAL A 1 75 ? -6.023 -3.719 8.539 1 98.56 75 VAL A C 1
ATOM 566 O O . VAL A 1 75 ? -5.531 -3.502 7.426 1 98.56 75 VAL A O 1
ATOM 569 N N . LEU A 1 76 ? -7.066 -2.988 9.047 1 98.62 76 LEU A N 1
ATOM 570 C CA . LEU A 1 76 ? -7.641 -1.894 8.266 1 98.62 76 LEU A CA 1
ATOM 571 C C . LEU A 1 76 ? -6.637 -0.756 8.109 1 98.62 76 LEU A C 1
ATOM 573 O O . LEU A 1 76 ? -6.613 -0.081 7.078 1 98.62 76 LEU A O 1
ATOM 577 N N . VAL A 1 77 ? -5.832 -0.534 9.141 1 98.62 77 VAL A N 1
ATOM 578 C CA . VAL A 1 77 ? -4.773 0.467 9.039 1 98.62 77 VAL A CA 1
ATOM 579 C C . VAL A 1 77 ? -3.775 0.055 7.957 1 98.62 77 VAL A C 1
ATOM 581 O O . VAL A 1 77 ? -3.324 0.891 7.172 1 98.62 77 VAL A O 1
ATOM 584 N N . ALA A 1 78 ? -3.426 -1.231 7.891 1 98.75 78 ALA A N 1
ATOM 585 C CA . ALA A 1 78 ? -2.529 -1.727 6.848 1 98.75 78 ALA A CA 1
ATOM 586 C C . ALA A 1 78 ? -3.131 -1.519 5.461 1 98.75 78 ALA A C 1
ATOM 588 O O . ALA A 1 78 ? -2.428 -1.14 4.523 1 98.75 78 ALA A O 1
ATOM 589 N N . GLU A 1 79 ? -4.438 -1.789 5.297 1 98.75 79 GLU A N 1
ATOM 590 C CA . GLU A 1 79 ? -5.129 -1.553 4.031 1 98.75 79 GLU A CA 1
ATOM 591 C C . GLU A 1 79 ? -5.051 -0.084 3.625 1 98.75 79 GLU A C 1
ATOM 593 O O . GLU A 1 79 ? -4.727 0.233 2.479 1 98.75 79 GLU A O 1
ATOM 598 N N . SER A 1 80 ? -5.352 0.811 4.602 1 98 80 SER A N 1
ATOM 599 C CA . SER A 1 80 ? -5.355 2.24 4.309 1 98 80 SER A CA 1
ATOM 600 C C . SER A 1 80 ? -3.957 2.736 3.955 1 98 80 SER A C 1
ATOM 602 O O . SER A 1 80 ? -3.805 3.641 3.129 1 98 80 SER A O 1
ATOM 604 N N . GLN A 1 81 ? -2.938 2.156 4.609 1 98.19 81 GLN A N 1
ATOM 605 C CA . GLN A 1 81 ? -1.562 2.484 4.25 1 98.19 81 GLN A CA 1
ATOM 606 C C . GLN A 1 81 ? -1.279 2.135 2.791 1 98.19 81 GLN A C 1
ATOM 608 O O . GLN A 1 81 ? -0.602 2.887 2.086 1 98.19 81 GLN A O 1
ATOM 613 N N . GLY A 1 82 ? -1.755 0.95 2.373 1 98.12 82 GLY A N 1
ATOM 614 C CA . GLY A 1 82 ? -1.59 0.542 0.987 1 98.12 82 GLY A CA 1
ATOM 615 C C . GLY A 1 82 ? -2.26 1.484 0.004 1 98.12 82 GLY A C 1
ATOM 616 O O . GLY A 1 82 ? -1.645 1.903 -0.979 1 98.12 82 GLY A O 1
ATOM 617 N N . MET A 1 83 ? -3.482 1.819 0.263 1 97.75 83 MET A N 1
ATOM 618 C CA . MET A 1 83 ? -4.285 2.627 -0.65 1 97.75 83 MET A CA 1
ATOM 619 C C . MET A 1 83 ? -3.736 4.047 -0.748 1 97.75 83 MET A C 1
ATOM 621 O O . MET A 1 83 ? -3.469 4.539 -1.845 1 97.75 83 MET A O 1
ATOM 625 N N . ILE A 1 84 ? -3.518 4.719 0.388 1 97.25 84 ILE A N 1
ATOM 626 C CA . ILE A 1 84 ? -3.092 6.113 0.396 1 97.25 84 ILE A CA 1
ATOM 627 C C . ILE A 1 84 ? -1.654 6.215 -0.111 1 97.25 84 ILE A C 1
ATOM 629 O O . ILE A 1 84 ? -1.33 7.102 -0.902 1 97.25 84 ILE A O 1
ATOM 633 N N . GLY A 1 85 ? -0.783 5.289 0.395 1 97.75 85 GLY A N 1
ATOM 634 C CA . GLY A 1 85 ? 0.592 5.254 -0.077 1 97.75 85 GLY A CA 1
ATOM 635 C C . GLY A 1 85 ? 0.702 5.098 -1.582 1 97.75 85 GLY A C 1
ATOM 636 O O . GLY A 1 85 ? 1.526 5.758 -2.221 1 97.75 85 GLY A O 1
ATOM 637 N N . TYR A 1 86 ? -0.165 4.27 -2.162 1 98.44 86 TYR A N 1
ATOM 638 C CA . TYR A 1 86 ? -0.201 4.055 -3.605 1 98.44 86 TYR A CA 1
ATOM 639 C C . TYR A 1 86 ? -0.6 5.332 -4.336 1 98.44 86 TYR A C 1
ATOM 641 O O . TYR A 1 86 ? 0.07 5.746 -5.285 1 98.44 86 TYR A O 1
ATOM 649 N N . MET A 1 87 ? -1.652 5.918 -3.93 1 97.19 87 MET A N 1
ATOM 650 C CA . MET A 1 87 ? -2.172 7.105 -4.602 1 97.19 87 MET A CA 1
ATOM 651 C C . MET A 1 87 ? -1.17 8.258 -4.531 1 97.19 87 MET A C 1
ATOM 653 O O . MET A 1 87 ? -0.968 8.969 -5.512 1 97.19 87 MET A O 1
ATOM 657 N N . LEU A 1 88 ? -0.508 8.43 -3.34 1 97 88 LEU A N 1
ATOM 658 C CA . LEU A 1 88 ? 0.521 9.453 -3.18 1 97 88 LEU A CA 1
ATOM 659 C C . LEU A 1 88 ? 1.717 9.164 -4.082 1 97 88 LEU A C 1
ATOM 661 O O . LEU A 1 88 ? 2.227 10.07 -4.75 1 97 88 LEU A O 1
ATOM 665 N N . ALA A 1 89 ? 2.164 7.906 -4.113 1 97.62 89 ALA A N 1
ATOM 666 C CA . ALA A 1 89 ? 3.344 7.531 -4.887 1 97.62 89 ALA A CA 1
ATOM 667 C C . ALA A 1 89 ? 3.117 7.77 -6.379 1 97.62 89 ALA A C 1
ATOM 669 O O . ALA A 1 89 ? 4.008 8.258 -7.078 1 97.62 89 ALA A O 1
ATOM 670 N N . GLN A 1 90 ? 1.964 7.352 -6.816 1 96.56 90 GLN A N 1
ATOM 671 C CA . GLN A 1 90 ? 1.637 7.535 -8.227 1 96.56 90 GLN A CA 1
ATOM 672 C C . GLN A 1 90 ? 1.645 9.016 -8.602 1 96.56 90 GLN A C 1
ATOM 674 O O . GLN A 1 90 ? 2.197 9.391 -9.641 1 96.56 90 GLN A O 1
ATOM 679 N N . SER A 1 91 ? 1 9.836 -7.797 1 96.19 91 SER A N 1
ATOM 680 C CA . SER A 1 91 ? 0.897 11.266 -8.062 1 96.19 91 SER A CA 1
ATOM 681 C C . SER A 1 91 ? 2.264 11.945 -7.996 1 96.19 91 SER A C 1
ATOM 683 O O . SER A 1 91 ? 2.582 12.797 -8.828 1 96.19 91 SER A O 1
ATOM 685 N N . LEU A 1 92 ? 3.107 11.586 -7 1 96.81 92 LEU A N 1
ATOM 686 C CA . LEU A 1 92 ? 4.445 12.156 -6.859 1 96.81 92 LEU A CA 1
ATOM 687 C C . LEU A 1 92 ? 5.332 11.758 -8.031 1 96.81 92 LEU A C 1
ATOM 689 O O . LEU A 1 92 ? 6.051 12.586 -8.586 1 96.81 92 LEU A O 1
ATOM 693 N N . SER A 1 93 ? 5.289 10.453 -8.422 1 96.38 93 SER A N 1
ATOM 694 C CA . SER A 1 93 ? 6.145 9.93 -9.484 1 96.38 93 SER A CA 1
ATOM 695 C C . SER A 1 93 ? 5.832 10.586 -10.82 1 96.38 93 SER A C 1
ATOM 697 O O . SER A 1 93 ? 6.68 10.609 -11.719 1 96.38 93 SER A O 1
ATOM 699 N N . ALA A 1 94 ? 4.641 11.109 -10.961 1 94.81 94 ALA A N 1
ATOM 700 C CA . ALA A 1 94 ? 4.219 11.742 -12.211 1 94.81 94 ALA A CA 1
ATOM 701 C C . ALA A 1 94 ? 4.797 13.156 -12.328 1 94.81 94 ALA A C 1
ATOM 703 O O . ALA A 1 94 ? 4.762 13.758 -13.406 1 94.81 94 ALA A O 1
ATOM 704 N N . GLN A 1 95 ? 5.336 13.711 -11.227 1 95.44 95 GLN A N 1
ATOM 705 C CA . GLN A 1 95 ? 5.949 15.031 -11.266 1 95.44 95 GLN A CA 1
ATOM 706 C C . GLN A 1 95 ? 7.285 15 -12 1 95.44 95 GLN A C 1
ATOM 708 O O . GLN A 1 95 ? 7.977 13.977 -12 1 95.44 95 GLN A O 1
ATOM 713 N N . PRO A 1 96 ? 7.629 16.062 -12.695 1 93.62 96 PRO A N 1
ATOM 714 C CA . PRO A 1 96 ? 8.906 16.109 -13.414 1 93.62 96 PRO A CA 1
ATOM 715 C C . PRO A 1 96 ? 10.109 16.031 -12.477 1 93.62 96 PRO A C 1
ATOM 717 O O . PRO A 1 96 ? 10.078 16.594 -11.375 1 93.62 96 PRO A O 1
ATOM 720 N N . GLN A 1 97 ? 11.148 15.312 -12.922 1 93.88 97 GLN A N 1
ATOM 721 C CA . GLN A 1 97 ? 12.453 15.258 -12.266 1 93.88 97 GLN A CA 1
ATOM 722 C C . GLN A 1 97 ? 12.328 14.742 -10.836 1 93.88 97 GLN A C 1
ATOM 724 O O . GLN A 1 97 ? 12.914 15.305 -9.906 1 93.88 97 GLN A O 1
ATOM 729 N N . MET A 1 98 ? 11.516 13.781 -10.641 1 95.81 98 MET A N 1
ATOM 730 C CA . MET A 1 98 ? 11.328 13.188 -9.32 1 95.81 98 MET A CA 1
ATOM 731 C C . MET A 1 98 ? 12.352 12.078 -9.078 1 95.81 98 MET A C 1
ATOM 733 O O . MET A 1 98 ? 12.633 11.289 -9.969 1 95.81 98 MET A O 1
ATOM 737 N N . PRO A 1 99 ? 13 12.133 -7.852 1 97.19 99 PRO A N 1
ATOM 738 C CA . PRO A 1 99 ? 13.695 10.906 -7.461 1 97.19 99 PRO A CA 1
ATOM 739 C C . PRO A 1 99 ? 12.766 9.695 -7.391 1 97.19 99 PRO A C 1
ATOM 741 O O . PRO A 1 99 ? 11.547 9.852 -7.457 1 97.19 99 PRO A O 1
ATOM 744 N N . PRO A 1 100 ? 13.328 8.469 -7.348 1 97.69 100 PRO A N 1
ATOM 745 C CA . PRO A 1 100 ? 12.461 7.305 -7.164 1 97.69 100 PRO A CA 1
ATOM 746 C C . PRO A 1 100 ? 11.586 7.414 -5.918 1 97.69 100 PRO A C 1
ATOM 748 O O . PRO A 1 100 ? 12.047 7.879 -4.871 1 97.69 100 PRO A O 1
ATOM 751 N N . VAL A 1 101 ? 10.344 7.117 -6 1 98.44 101 VAL A N 1
ATOM 752 C CA . VAL A 1 101 ? 9.391 7.164 -4.895 1 98.44 101 VAL A CA 1
ATOM 753 C C . VAL A 1 101 ? 9.055 5.746 -4.438 1 98.44 101 VAL A C 1
ATOM 755 O O . VAL A 1 101 ? 8.633 4.914 -5.242 1 98.44 101 VAL A O 1
ATOM 758 N N . THR A 1 102 ? 9.305 5.453 -3.205 1 98.75 102 THR A N 1
ATOM 759 C CA . THR A 1 102 ? 9.062 4.125 -2.646 1 98.75 102 THR A CA 1
ATOM 760 C C . THR A 1 102 ? 8.117 4.207 -1.45 1 98.75 102 THR A C 1
ATOM 762 O O . THR A 1 102 ? 8.234 5.113 -0.621 1 98.75 102 THR A O 1
ATOM 765 N N . THR A 1 103 ? 7.125 3.34 -1.406 1 98.75 103 THR A N 1
ATOM 766 C CA . THR A 1 103 ? 6.242 3.225 -0.252 1 98.75 103 THR A CA 1
ATOM 767 C C . THR A 1 103 ? 6.602 2.002 0.585 1 98.75 103 THR A C 1
ATOM 769 O O . THR A 1 103 ? 6.59 0.875 0.084 1 98.75 103 THR A O 1
ATOM 772 N N . VAL A 1 104 ? 6.934 2.207 1.85 1 98.75 104 VAL A N 1
ATOM 773 C CA . VAL A 1 104 ? 7.27 1.146 2.793 1 98.75 104 VAL A CA 1
ATOM 774 C C . VAL A 1 104 ? 6.133 0.97 3.799 1 98.75 104 VAL A C 1
ATOM 776 O O . VAL A 1 104 ? 5.762 1.918 4.492 1 98.75 104 VAL A O 1
ATOM 779 N N . ARG A 1 105 ? 5.551 -0.251 3.775 1 98.06 105 ARG A N 1
ATOM 780 C CA . ARG A 1 105 ? 4.613 -0.554 4.855 1 98.06 105 ARG A CA 1
ATOM 781 C C . ARG A 1 105 ? 5.301 -0.471 6.211 1 98.06 105 ARG A C 1
ATOM 783 O O . ARG A 1 105 ? 6.375 -1.046 6.406 1 98.06 105 ARG A O 1
ATOM 790 N N . THR A 1 106 ? 4.684 0.238 7.191 1 98.75 106 THR A N 1
ATOM 791 C CA . THR A 1 106 ? 5.371 0.529 8.445 1 98.75 106 THR A CA 1
ATOM 792 C C . THR A 1 106 ? 4.574 -0.005 9.633 1 98.75 106 THR A C 1
ATOM 794 O O . THR A 1 106 ? 3.379 0.26 9.758 1 98.75 106 THR A O 1
ATOM 797 N N . ARG A 1 107 ? 5.211 -0.827 10.438 1 98.69 107 ARG A N 1
ATOM 798 C CA . ARG A 1 107 ? 4.676 -1.307 11.711 1 98.69 107 ARG A CA 1
ATOM 799 C C . ARG A 1 107 ? 5.266 -0.528 12.883 1 98.69 107 ARG A C 1
ATOM 801 O O . ARG A 1 107 ? 6.453 -0.201 12.883 1 98.69 107 ARG A O 1
ATOM 808 N N . ILE A 1 108 ? 4.453 -0.2 13.844 1 98.75 108 ILE A N 1
ATOM 809 C CA . ILE A 1 108 ? 4.914 0.557 15.008 1 98.75 108 ILE A CA 1
ATOM 810 C C . ILE A 1 108 ? 4.48 -0.151 16.297 1 98.75 108 ILE A C 1
ATOM 812 O O . ILE A 1 108 ? 3.311 -0.511 16.438 1 98.75 108 ILE A O 1
ATOM 816 N N . GLU A 1 109 ? 5.426 -0.326 17.141 1 98.56 109 GLU A N 1
ATOM 817 C CA . GLU A 1 109 ? 5.184 -0.984 18.422 1 98.56 109 GLU A CA 1
ATOM 818 C C . GLU A 1 109 ? 4.441 -0.061 19.391 1 98.56 109 GLU A C 1
ATOM 820 O O . GLU A 1 109 ? 4.762 1.125 19.484 1 98.56 109 GLU A O 1
ATOM 825 N N . VAL A 1 110 ? 3.387 -0.573 20.016 1 98.62 110 VAL A N 1
ATOM 826 C CA . VAL A 1 110 ? 2.652 0.103 21.078 1 98.62 110 VAL A CA 1
ATOM 827 C C . VAL A 1 110 ? 2.541 -0.815 22.297 1 98.62 110 VAL A C 1
ATOM 829 O O . VAL A 1 110 ? 2.756 -2.025 22.188 1 98.62 110 VAL A O 1
ATOM 832 N N . SER A 1 111 ? 2.303 -0.234 23.453 1 98.25 111 SER A N 1
ATOM 833 C CA . SER A 1 111 ? 2.1 -1.021 24.672 1 98.25 111 SER A CA 1
ATOM 834 C C . SER A 1 111 ? 0.66 -1.518 24.766 1 98.25 111 SER A C 1
ATOM 836 O O . SER A 1 111 ? -0.283 -0.74 24.609 1 98.25 111 SER A O 1
ATOM 838 N N . PRO A 1 112 ? 0.506 -2.84 25.047 1 96.44 112 PRO A N 1
ATOM 839 C CA . PRO A 1 112 ? -0.858 -3.334 25.25 1 96.44 112 PRO A CA 1
ATOM 840 C C . PRO A 1 112 ? -1.532 -2.725 26.469 1 96.44 112 PRO A C 1
ATOM 842 O O . PRO A 1 112 ? -2.76 -2.754 26.578 1 96.44 112 PRO A O 1
ATOM 845 N N . ASP A 1 113 ? -0.74 -2.123 27.359 1 96.81 113 ASP A N 1
ATOM 846 C CA . ASP A 1 113 ? -1.263 -1.563 28.594 1 96.81 113 ASP A CA 1
ATOM 847 C C . ASP A 1 113 ? -1.368 -0.042 28.516 1 96.81 113 ASP A C 1
ATOM 849 O O . ASP A 1 113 ? -1.529 0.632 29.531 1 96.81 113 ASP A O 1
ATOM 853 N N . ASP A 1 114 ? -1.18 0.461 27.328 1 97.69 114 ASP A N 1
ATOM 854 C CA . ASP A 1 114 ? -1.298 1.908 27.172 1 97.69 114 ASP A CA 1
ATOM 855 C C . ASP A 1 114 ? -2.656 2.402 27.672 1 97.69 114 ASP A C 1
ATOM 857 O O . ASP A 1 114 ? -3.693 1.83 27.328 1 97.69 114 ASP A O 1
ATOM 861 N N . PRO A 1 115 ? -2.67 3.523 28.5 1 97 115 PRO A N 1
ATOM 862 C CA . PRO A 1 115 ? -3.92 4.051 29.047 1 97 115 PRO A CA 1
ATOM 863 C C . PRO A 1 115 ? -4.906 4.488 27.969 1 97 115 PRO A C 1
ATOM 865 O O . PRO A 1 115 ? -6.109 4.574 28.219 1 97 115 PRO A O 1
ATOM 868 N N . ALA A 1 116 ? -4.438 4.738 26.719 1 95.62 116 ALA A N 1
ATOM 869 C CA . ALA A 1 116 ? -5.297 5.164 25.609 1 95.62 116 ALA A CA 1
ATOM 870 C C . ALA A 1 116 ? -6.363 4.117 25.312 1 95.62 116 ALA A C 1
ATOM 872 O O . ALA A 1 116 ? -7.445 4.449 24.828 1 95.62 116 ALA A O 1
ATOM 873 N N . PHE A 1 117 ? -6.051 2.842 25.609 1 96.5 117 PHE A N 1
ATOM 874 C CA . PHE A 1 117 ? -7 1.773 25.328 1 96.5 117 PHE A CA 1
ATOM 875 C C . PHE A 1 117 ? -8.211 1.868 26.25 1 96.5 117 PHE A C 1
ATOM 877 O O . PHE A 1 117 ? -9.297 1.399 25.906 1 96.5 117 PHE A O 1
ATOM 884 N N . LEU A 1 118 ? -8.062 2.496 27.375 1 95.56 118 LEU A N 1
ATOM 885 C CA . LEU A 1 118 ? -9.164 2.688 28.328 1 95.56 118 LEU A CA 1
ATOM 886 C C . LEU A 1 118 ? -9.883 4.004 28.062 1 95.56 118 LEU A C 1
ATOM 888 O O . LEU A 1 118 ? -11.023 4.191 28.5 1 95.56 118 LEU A O 1
ATOM 892 N N . GLN A 1 119 ? -9.211 4.895 27.375 1 94.12 119 GLN A N 1
ATOM 893 C CA . GLN A 1 119 ? -9.773 6.207 27.078 1 94.12 119 GLN A CA 1
ATOM 894 C C . GLN A 1 119 ? -9.57 6.574 25.609 1 94.12 119 GLN A C 1
ATOM 896 O O . GLN A 1 119 ? -8.828 7.5 25.297 1 94.12 119 GLN A O 1
ATOM 901 N N . PRO A 1 120 ? -10.312 5.918 24.75 1 94.44 120 PRO A N 1
ATOM 902 C CA . PRO A 1 120 ? -10.156 6.215 23.328 1 94.44 120 PRO A CA 1
ATOM 903 C C . PRO A 1 120 ? -10.5 7.66 22.984 1 94.44 120 PRO A C 1
ATOM 905 O O . PRO A 1 120 ? -11.469 8.211 23.5 1 94.44 120 PRO A O 1
ATOM 908 N N . GLU A 1 121 ? -9.695 8.312 22.125 1 90.69 121 GLU A N 1
ATOM 909 C CA . GLU A 1 121 ? -9.898 9.727 21.844 1 90.69 121 GLU A CA 1
ATOM 910 C C . GLU A 1 121 ? -9.727 10.023 20.359 1 90.69 121 GLU A C 1
ATOM 912 O O . GLU A 1 121 ? -10.133 11.086 19.875 1 90.69 121 GLU A O 1
ATOM 917 N N . LYS A 1 122 ? -9.172 9.141 19.562 1 91.81 122 LYS A N 1
ATOM 918 C CA . LYS A 1 122 ? -8.883 9.391 18.156 1 91.81 122 LYS A CA 1
ATOM 919 C C . LYS A 1 122 ? -10.133 9.234 17.297 1 91.81 122 LYS A C 1
ATOM 921 O O . LYS A 1 122 ? -10.703 8.141 17.203 1 91.81 122 LYS A O 1
ATOM 926 N N . PHE A 1 123 ? -10.531 10.312 16.641 1 91.06 123 PHE A N 1
ATOM 927 C CA . PHE A 1 123 ? -11.711 10.289 15.789 1 91.06 123 PHE A CA 1
ATOM 928 C C . PHE A 1 123 ? -11.422 9.555 14.484 1 91.06 123 PHE A C 1
ATOM 930 O O . PHE A 1 123 ? -10.383 9.773 13.867 1 91.06 123 PHE A O 1
ATOM 937 N N . ILE A 1 124 ? -12.305 8.688 14.039 1 92.06 124 ILE A N 1
ATOM 938 C CA . ILE A 1 124 ? -12.203 8.055 12.727 1 92.06 124 ILE A CA 1
ATOM 939 C C . ILE A 1 124 ? -13.57 8.078 12.047 1 92.06 124 ILE A C 1
ATOM 941 O O . ILE A 1 124 ? -14.602 8.203 12.711 1 92.06 124 ILE A O 1
ATOM 945 N N . GLY A 1 125 ? -13.531 8.031 10.711 1 89.38 125 GLY A N 1
ATOM 946 C CA . GLY A 1 125 ? -14.758 7.867 9.953 1 89.38 125 GLY A CA 1
ATOM 947 C C . GLY A 1 125 ? -15.547 9.156 9.805 1 89.38 125 GLY A C 1
ATOM 948 O O . GLY A 1 125 ? -15.008 10.25 9.992 1 89.38 125 GLY A O 1
ATOM 949 N N . PRO A 1 126 ? -16.766 9 9.406 1 88.94 126 PRO A N 1
ATOM 950 C CA . PRO A 1 126 ? -17.594 10.18 9.117 1 88.94 126 PRO A CA 1
ATOM 951 C C . PRO A 1 126 ? -18.172 10.828 10.367 1 88.94 126 PRO A C 1
ATOM 953 O O . PRO A 1 126 ? -17.891 10.383 11.484 1 88.94 126 PRO A O 1
ATOM 956 N N . VAL A 1 127 ? -18.922 11.906 10.156 1 89.81 127 VAL A N 1
ATOM 957 C CA . VAL A 1 127 ? -19.609 12.617 11.234 1 89.81 127 VAL A CA 1
ATOM 958 C C . VAL A 1 127 ? -21.047 12.117 11.352 1 89.81 127 VAL A C 1
ATOM 960 O O . VAL A 1 127 ? -21.641 11.664 10.367 1 89.81 127 VAL A O 1
ATOM 963 N N . TYR A 1 128 ? -21.531 12.18 12.609 1 93 128 TYR A N 1
ATOM 964 C CA . TYR A 1 128 ? -22.906 11.812 12.914 1 93 128 TYR A CA 1
ATOM 965 C C . TYR A 1 128 ? -23.578 12.891 13.742 1 93 128 TYR A C 1
ATOM 967 O O . TYR A 1 128 ? -22.938 13.82 14.227 1 93 128 TYR A O 1
ATOM 975 N N . GLN A 1 129 ? -24.891 12.781 13.75 1 95.12 129 GLN A N 1
ATOM 976 C CA . GLN A 1 129 ? -25.641 13.68 14.617 1 95.12 129 GLN A CA 1
ATOM 977 C C . GLN A 1 129 ? -25.672 13.156 16.047 1 95.12 129 GLN A C 1
ATOM 979 O O . GLN A 1 129 ? -25.766 11.945 16.281 1 95.12 129 GLN A O 1
ATOM 984 N N . PRO A 1 130 ? -25.578 14.117 17.031 1 95.44 130 PRO A N 1
ATOM 985 C CA . PRO A 1 130 ? -25.547 13.711 18.438 1 95.44 130 PRO A CA 1
ATOM 986 C C . PRO A 1 130 ? -26.719 12.805 18.828 1 95.44 130 PRO A C 1
ATOM 988 O O . PRO A 1 130 ? -26.562 11.922 19.672 1 95.44 130 PRO A O 1
ATOM 991 N N . GLU A 1 131 ? -27.859 12.898 18.203 1 96 131 GLU A N 1
ATOM 992 C CA . GLU A 1 131 ? -29.062 12.125 18.531 1 96 131 GLU A CA 1
ATOM 993 C C . GLU A 1 131 ? -28.891 10.664 18.156 1 96 131 GLU A C 1
ATOM 995 O O . GLU A 1 131 ? -29.625 9.797 18.641 1 96 131 GLU A O 1
ATOM 1000 N N . GLU A 1 132 ? -27.812 10.383 17.328 1 95.5 132 GLU A N 1
ATOM 1001 C CA . GLU A 1 132 ? -27.609 9.031 16.828 1 95.5 132 GLU A CA 1
ATOM 1002 C C . GLU A 1 132 ? -26.719 8.219 17.781 1 95.5 132 GLU A C 1
ATOM 1004 O O . GLU A 1 132 ? -26.531 7.02 17.578 1 95.5 132 GLU A O 1
ATOM 1009 N N . GLN A 1 133 ? -26.219 8.758 18.828 1 95.88 133 GLN A N 1
ATOM 1010 C CA . GLN A 1 133 ? -25.172 8.172 19.641 1 95.88 133 GLN A CA 1
ATOM 1011 C C . GLN A 1 133 ? -25.609 6.832 20.234 1 95.88 133 GLN A C 1
ATOM 1013 O O . GLN A 1 133 ? -24.938 5.809 20.031 1 95.88 133 GLN A O 1
ATOM 1018 N N . GLU A 1 134 ? -26.719 6.766 20.906 1 96.44 134 GLU A N 1
ATOM 1019 C CA . GLU A 1 134 ? -27.172 5.555 21.594 1 96.44 134 GLU A CA 1
ATOM 1020 C C . GLU A 1 134 ? -27.406 4.422 20.594 1 96.44 134 GLU A C 1
ATOM 1022 O O . GLU A 1 134 ? -27.031 3.275 20.859 1 96.44 134 GLU A O 1
ATOM 1027 N N . ALA A 1 135 ? -28.016 4.766 19.516 1 96.12 135 ALA A N 1
ATOM 1028 C CA . ALA A 1 135 ? -28.312 3.756 18.5 1 96.12 135 ALA A CA 1
ATOM 1029 C C . ALA A 1 135 ? -27.016 3.182 17.906 1 96.12 135 ALA A C 1
ATOM 1031 O O . ALA A 1 135 ? -26.922 1.973 17.688 1 96.12 135 ALA A O 1
ATOM 1032 N N . LEU A 1 136 ? -26.078 3.992 17.578 1 94.62 136 LEU A N 1
ATOM 1033 C CA . LEU A 1 136 ? -24.812 3.57 16.984 1 94.62 136 LEU A CA 1
ATOM 1034 C C . LEU A 1 136 ? -24 2.748 17.969 1 94.62 136 LEU A C 1
ATOM 1036 O O . LEU A 1 136 ? -23.422 1.723 17.609 1 94.62 136 LEU A O 1
ATOM 1040 N N . GLU A 1 137 ? -23.922 3.225 19.25 1 96 137 GLU A N 1
ATOM 1041 C CA . GLU A 1 137 ? -23.188 2.492 20.281 1 96 137 GLU A CA 1
ATOM 1042 C C . GLU A 1 137 ? -23.812 1.123 20.531 1 96 137 GLU A C 1
ATOM 1044 O O . GLU A 1 137 ? -23.094 0.136 20.719 1 96 137 GLU A O 1
ATOM 1049 N N . ALA A 1 138 ? -25.125 1.033 20.484 1 95.69 138 ALA A N 1
ATOM 1050 C CA . ALA A 1 138 ? -25.828 -0.231 20.688 1 95.69 138 ALA A CA 1
ATOM 1051 C C . ALA A 1 138 ? -25.641 -1.163 19.484 1 95.69 138 ALA A C 1
ATOM 1053 O O . ALA A 1 138 ? -25.484 -2.373 19.656 1 95.69 138 ALA A O 1
ATOM 1054 N N . ALA A 1 139 ? -25.641 -0.625 18.359 1 92.56 139 ALA A N 1
ATOM 1055 C CA . ALA A 1 139 ? -25.609 -1.414 17.125 1 92.56 139 ALA A CA 1
ATOM 1056 C C . ALA A 1 139 ? -24.203 -1.971 16.891 1 92.56 139 ALA A C 1
ATOM 1058 O O . ALA A 1 139 ? -24.047 -3.092 16.391 1 92.56 139 ALA A O 1
ATOM 1059 N N . TYR A 1 140 ? -23.188 -1.177 17.188 1 91.81 140 TYR A N 1
ATOM 1060 C CA . TYR A 1 140 ? -21.859 -1.548 16.719 1 91.81 140 TYR A CA 1
ATOM 1061 C C . TYR A 1 140 ? -20.891 -1.691 17.891 1 91.81 140 TYR A C 1
ATOM 1063 O O . TYR A 1 140 ? -19.75 -2.146 17.719 1 91.81 140 TYR A O 1
ATOM 1071 N N . GLY A 1 141 ? -21.266 -1.288 19.062 1 92.69 141 GLY A N 1
ATOM 1072 C CA . GLY A 1 141 ? -20.391 -1.319 20.219 1 92.69 141 GLY A CA 1
ATOM 1073 C C . GLY A 1 141 ? -19.297 -0.263 20.172 1 92.69 141 GLY A C 1
ATOM 1074 O O . GLY A 1 141 ? -18.234 -0.427 20.781 1 92.69 141 GLY A O 1
ATOM 1075 N N . TRP A 1 142 ? -19.578 0.794 19.391 1 94.5 142 TRP A N 1
ATOM 1076 C CA . TRP A 1 142 ? -18.609 1.861 19.219 1 94.5 142 TRP A CA 1
ATOM 1077 C C . TRP A 1 142 ? -18.578 2.785 20.422 1 94.5 142 TRP A C 1
ATOM 1079 O O . TRP A 1 142 ? -19.578 2.908 21.141 1 94.5 142 TRP A O 1
ATOM 1089 N N . GLN A 1 143 ? -17.422 3.287 20.719 1 95.5 143 GLN A N 1
ATOM 1090 C CA . GLN A 1 143 ? -17.328 4.465 21.578 1 95.5 143 GLN A CA 1
ATOM 1091 C C . GLN A 1 143 ? -17.391 5.75 20.75 1 95.5 143 GLN A C 1
ATOM 1093 O O . GLN A 1 143 ? -16.703 5.875 19.734 1 95.5 143 GLN A O 1
ATOM 1098 N N . MET A 1 144 ? -18.297 6.641 21.203 1 96.06 144 MET A N 1
ATOM 1099 C CA . MET A 1 144 ? -18.5 7.875 20.438 1 96.06 144 MET A CA 1
ATOM 1100 C C . MET A 1 144 ? -18.219 9.094 21.312 1 96.06 144 MET A C 1
ATOM 1102 O O . MET A 1 144 ? -18.422 9.062 22.531 1 96.06 144 MET A O 1
ATOM 1106 N N . LYS A 1 145 ? -17.75 10.117 20.703 1 94.5 145 LYS A N 1
ATOM 1107 C CA . LYS A 1 145 ? -17.531 11.391 21.375 1 94.5 145 LYS A CA 1
ATOM 1108 C C . LYS A 1 145 ? -17.938 12.562 20.5 1 94.5 145 LYS A C 1
ATOM 1110 O O . LYS A 1 145 ? -18.016 12.422 19.266 1 94.5 145 LYS A O 1
ATOM 1115 N N . ARG A 1 146 ? -18.094 13.648 21.188 1 93.25 146 ARG A N 1
ATOM 1116 C CA . ARG A 1 146 ? -18.469 14.867 20.484 1 93.25 146 ARG A CA 1
ATOM 1117 C C . ARG A 1 146 ? -17.266 15.461 19.75 1 93.25 146 ARG A C 1
ATOM 1119 O O . ARG A 1 146 ? -16.141 15.469 20.281 1 93.25 146 ARG A O 1
ATOM 1126 N N . ASP A 1 147 ? -17.406 15.828 18.516 1 88.94 147 ASP A N 1
ATOM 1127 C CA . ASP A 1 147 ? -16.5 16.625 17.688 1 88.94 147 ASP A CA 1
ATOM 1128 C C . ASP A 1 147 ? -17.141 17.922 17.25 1 88.94 147 ASP A C 1
ATOM 1130 O O . ASP A 1 147 ? -17.656 18.031 16.141 1 88.94 147 ASP A O 1
ATOM 1134 N N . GLY A 1 148 ? -17 18.969 18.078 1 87.12 148 GLY A N 1
ATOM 1135 C CA . GLY A 1 148 ? -17.797 20.156 17.891 1 87.12 148 GLY A CA 1
ATOM 1136 C C . GLY A 1 148 ? -19.297 19.906 18 1 87.12 148 GLY A C 1
ATOM 1137 O O . GLY A 1 148 ? -19.766 19.359 19 1 87.12 148 GLY A O 1
ATOM 1138 N N . LYS A 1 149 ? -20.016 20.312 16.906 1 91.06 149 LYS A N 1
ATOM 1139 C CA . LYS A 1 149 ? -21.453 20.141 16.875 1 91.06 149 LYS A CA 1
ATOM 1140 C C . LYS A 1 149 ? -21.828 18.734 16.422 1 91.06 149 LYS A C 1
ATOM 1142 O O . LYS A 1 149 ? -23.016 18.359 16.453 1 91.06 149 LYS A O 1
ATOM 1147 N N . TYR A 1 150 ? -20.859 17.953 16.078 1 92.38 150 TYR A N 1
ATOM 1148 C CA . TYR A 1 150 ? -21.125 16.625 15.539 1 92.38 150 TYR A CA 1
ATOM 1149 C C . TYR A 1 150 ? -20.656 15.539 16.516 1 92.38 150 TYR A C 1
ATOM 1151 O O . TYR A 1 150 ? -20.281 15.836 17.641 1 92.38 150 TYR A O 1
ATOM 1159 N N . LEU A 1 151 ? -21 14.281 16.125 1 94.06 151 LEU A N 1
ATOM 1160 C CA . LEU A 1 151 ? -20.594 13.055 16.812 1 94.06 151 LEU A CA 1
ATOM 1161 C C . LEU A 1 151 ? -19.719 12.195 15.922 1 94.06 151 LEU A C 1
ATOM 1163 O O . LEU A 1 151 ? -19.984 12.055 14.727 1 94.06 151 LEU A O 1
ATOM 1167 N N . ARG A 1 152 ? -18.625 11.633 16.547 1 94.38 152 ARG A N 1
ATOM 1168 C CA . ARG A 1 152 ? -17.766 10.75 15.758 1 94.38 152 ARG A CA 1
ATOM 1169 C C . ARG A 1 152 ? -17.328 9.547 16.562 1 94.38 152 ARG A C 1
ATOM 1171 O O . ARG A 1 152 ? -17.266 9.602 17.797 1 94.38 152 ARG A O 1
ATOM 1178 N N . ARG A 1 153 ? -17.078 8.477 15.859 1 95.69 153 ARG A N 1
ATOM 1179 C CA . ARG A 1 153 ? -16.469 7.297 16.484 1 95.69 153 ARG A CA 1
ATOM 1180 C C . ARG A 1 153 ? -15.047 7.586 16.938 1 95.69 153 ARG A C 1
ATOM 1182 O O . ARG A 1 153 ? -14.289 8.258 16.219 1 95.69 153 ARG A O 1
ATOM 1189 N N . VAL A 1 154 ? -14.734 7.137 18.141 1 96.31 154 VAL A N 1
ATOM 1190 C CA . VAL A 1 154 ? -13.367 7.285 18.625 1 96.31 154 VAL A CA 1
ATOM 1191 C C . VAL A 1 154 ? -12.758 5.914 18.891 1 96.31 154 VAL A C 1
ATOM 1193 O O . VAL A 1 154 ? -13.461 4.973 19.266 1 96.31 154 VAL A O 1
ATOM 1196 N N . VAL A 1 155 ? -11.477 5.785 18.625 1 97.31 155 VAL A N 1
ATOM 1197 C CA . VAL A 1 155 ? -10.711 4.574 18.891 1 97.31 155 VAL A CA 1
ATOM 1198 C C . VAL A 1 155 ? -9.461 4.918 19.719 1 97.31 155 VAL A C 1
ATOM 1200 O O . VAL A 1 155 ? -9.148 6.094 19.922 1 97.31 155 VAL A O 1
ATOM 1203 N N . ALA A 1 156 ? -8.797 3.883 20.281 1 97.38 156 ALA A N 1
ATOM 1204 C CA . ALA A 1 156 ? -7.566 4.078 21.047 1 97.38 156 ALA A CA 1
ATOM 1205 C C . ALA A 1 156 ? -6.457 4.645 20.156 1 97.38 156 ALA A C 1
ATOM 1207 O O . ALA A 1 156 ? -6.336 4.266 19 1 97.38 156 ALA A O 1
ATOM 1208 N N . SER A 1 157 ? -5.715 5.551 20.672 1 96.75 157 SER A N 1
ATOM 1209 C CA . SER A 1 157 ? -4.523 6.098 20.031 1 96.75 157 SER A CA 1
ATOM 1210 C C . SER A 1 157 ? -3.312 6.02 20.953 1 96.75 157 SER A C 1
ATOM 1212 O O . SER A 1 157 ? -2.889 7.031 21.516 1 96.75 157 SER A O 1
ATOM 1214 N N . PRO A 1 158 ? -2.701 4.844 21.094 1 97.56 158 PRO A N 1
ATOM 1215 C CA . PRO A 1 158 ? -1.59 4.637 22.031 1 97.56 158 PRO A CA 1
ATOM 1216 C C . PRO A 1 158 ? -0.314 5.355 21.594 1 97.56 158 PRO A C 1
ATOM 1218 O O . PRO A 1 158 ? -0.179 5.727 20.422 1 97.56 158 PRO A O 1
ATOM 1221 N N . GLN A 1 159 ? 0.555 5.578 22.594 1 96.69 159 GLN A N 1
ATOM 1222 C CA . GLN A 1 159 ? 1.864 6.164 22.328 1 96.69 159 GLN A CA 1
ATOM 1223 C C . GLN A 1 159 ? 2.723 5.227 21.469 1 96.69 159 GLN A C 1
ATOM 1225 O O . GLN A 1 159 ? 2.885 4.051 21.812 1 96.69 159 GLN A O 1
ATOM 1230 N N . PRO A 1 160 ? 3.148 5.801 20.266 1 98 160 PRO A N 1
ATOM 1231 C CA . PRO A 1 160 ? 4.098 4.973 19.516 1 98 160 PRO A CA 1
ATOM 1232 C C . PRO A 1 160 ? 5.434 4.801 20.234 1 98 160 PRO A C 1
ATOM 1234 O O . PRO A 1 160 ? 5.977 5.773 20.766 1 98 160 PRO A O 1
ATOM 1237 N N . ARG A 1 161 ? 6.004 3.592 20.203 1 98.25 161 ARG A N 1
ATOM 1238 C CA . ARG A 1 161 ? 7.191 3.318 21 1 98.25 161 ARG A CA 1
ATOM 1239 C C . ARG A 1 161 ? 8.398 3.037 20.109 1 98.25 161 ARG A C 1
ATOM 1241 O O . ARG A 1 161 ? 9.523 3.428 20.438 1 98.25 161 ARG A O 1
ATOM 1248 N N . LYS A 1 162 ? 8.156 2.318 19.047 1 98.38 162 LYS A N 1
ATOM 1249 C CA . LYS A 1 162 ? 9.25 1.907 18.172 1 98.38 162 LYS A CA 1
ATOM 1250 C C . LYS A 1 162 ? 8.75 1.634 16.75 1 98.38 162 LYS A C 1
ATOM 1252 O O . LYS A 1 162 ? 7.77 0.908 16.562 1 98.38 162 LYS A O 1
ATOM 1257 N N . ILE A 1 163 ? 9.359 2.256 15.82 1 98.56 163 ILE A N 1
ATOM 1258 C CA . ILE A 1 163 ? 9.078 1.948 14.422 1 98.56 163 ILE A CA 1
ATOM 1259 C C . ILE A 1 163 ? 9.914 0.749 13.984 1 98.56 163 ILE A C 1
ATOM 1261 O O . ILE A 1 163 ? 11.141 0.84 13.891 1 98.56 163 ILE A O 1
ATOM 1265 N N . LEU A 1 164 ? 9.305 -0.365 13.625 1 98.06 164 LEU A N 1
ATOM 1266 C CA . LEU A 1 164 ? 9.977 -1.628 13.336 1 98.06 164 LEU A CA 1
ATOM 1267 C C . LEU A 1 164 ? 10.656 -1.583 11.969 1 98.06 164 LEU A C 1
ATOM 1269 O O . LEU A 1 164 ? 11.672 -2.254 11.758 1 98.06 164 LEU A O 1
ATOM 1273 N N . ASP A 1 165 ? 10.18 -0.735 11.078 1 98.31 165 ASP A N 1
ATOM 1274 C CA . ASP A 1 165 ? 10.656 -0.734 9.695 1 98.31 165 ASP A CA 1
ATOM 1275 C C . ASP A 1 165 ? 11.562 0.465 9.43 1 98.31 165 ASP A C 1
ATOM 1277 O O . ASP A 1 165 ? 11.789 0.833 8.273 1 98.31 165 ASP A O 1
ATOM 1281 N N . SER A 1 166 ? 12.094 1.126 10.461 1 98.44 166 SER A N 1
ATOM 1282 C CA . SER A 1 166 ? 12.844 2.365 10.305 1 98.44 166 SER A CA 1
ATOM 1283 C C . SER A 1 166 ? 14.164 2.125 9.578 1 98.44 166 SER A C 1
ATOM 1285 O O . SER A 1 166 ? 14.633 2.99 8.836 1 98.44 166 SER A O 1
ATOM 1287 N N . GLU A 1 167 ? 14.773 0.978 9.742 1 98.06 167 GLU A N 1
ATOM 1288 C CA . GLU A 1 167 ? 16.016 0.684 9.055 1 98.06 167 GLU A CA 1
ATOM 1289 C C . GLU A 1 167 ? 15.828 0.689 7.539 1 98.06 167 GLU A C 1
ATOM 1291 O O . GLU A 1 167 ? 16.656 1.23 6.805 1 98.06 167 GLU A O 1
ATOM 1296 N N . ALA A 1 168 ? 14.797 0.011 7.094 1 98.75 168 ALA A N 1
ATOM 1297 C CA . ALA A 1 168 ? 14.492 -0.002 5.664 1 98.75 168 ALA A CA 1
ATOM 1298 C C . ALA A 1 168 ? 14.281 1.413 5.137 1 98.75 168 ALA A C 1
ATOM 1300 O O . ALA A 1 168 ? 14.758 1.755 4.051 1 98.75 168 ALA A O 1
ATOM 1301 N N . ILE A 1 169 ? 13.555 2.23 5.879 1 98.81 169 ILE A N 1
ATOM 1302 C CA . ILE A 1 169 ? 13.273 3.611 5.508 1 98.81 169 ILE A CA 1
ATOM 1303 C C . ILE A 1 169 ? 14.578 4.391 5.375 1 98.81 169 ILE A C 1
ATOM 1305 O O . ILE A 1 169 ? 14.797 5.086 4.383 1 98.81 169 ILE A O 1
ATOM 1309 N N . GLU A 1 170 ? 15.398 4.25 6.363 1 98.44 170 GLU A N 1
ATOM 1310 C CA . GLU A 1 170 ? 16.672 4.957 6.379 1 98.44 170 GLU A CA 1
ATOM 1311 C C . GLU A 1 170 ? 17.547 4.551 5.191 1 98.44 170 GLU A C 1
ATOM 1313 O O . GLU A 1 170 ? 18.188 5.395 4.566 1 98.44 170 GLU A O 1
ATOM 1318 N N . LEU A 1 171 ? 17.625 3.223 4.871 1 98.38 171 LEU A N 1
ATOM 1319 C CA . LEU A 1 171 ? 18.422 2.719 3.752 1 98.38 171 LEU A CA 1
ATOM 1320 C C . LEU A 1 171 ? 17.953 3.336 2.438 1 98.38 171 LEU A C 1
ATOM 1322 O O . LEU A 1 171 ? 18.766 3.783 1.632 1 98.38 171 LEU A O 1
ATOM 1326 N N . LEU A 1 172 ? 16.656 3.404 2.209 1 98.81 172 LEU A N 1
ATOM 1327 C CA . LEU A 1 172 ? 16.094 3.932 0.971 1 98.81 172 LEU A CA 1
ATOM 1328 C C . LEU A 1 172 ? 16.328 5.434 0.861 1 98.81 172 LEU A C 1
ATOM 1330 O O . LEU A 1 172 ? 16.656 5.941 -0.218 1 98.81 172 LEU A O 1
ATOM 1334 N N . LEU A 1 173 ? 16.188 6.098 2.004 1 98.75 173 LEU A N 1
ATOM 1335 C CA . LEU A 1 173 ? 16.453 7.531 2.016 1 98.75 173 LEU A CA 1
ATOM 1336 C C . LEU A 1 173 ? 17.906 7.809 1.641 1 98.75 173 LEU A C 1
ATOM 1338 O O . LEU A 1 173 ? 18.188 8.719 0.859 1 98.75 173 LEU A O 1
ATOM 1342 N N . LYS A 1 174 ? 18.797 7.07 2.229 1 97.81 174 LYS A N 1
ATOM 1343 C CA . LYS A 1 174 ? 20.234 7.23 1.974 1 97.81 174 LYS A CA 1
ATOM 1344 C C . LYS A 1 174 ? 20.547 7.051 0.492 1 97.81 174 LYS A C 1
ATOM 1346 O O . LYS A 1 174 ? 21.469 7.672 -0.03 1 97.81 174 LYS A O 1
ATOM 1351 N N . GLU A 1 175 ? 19.766 6.203 -0.168 1 97.62 175 GLU A N 1
ATOM 1352 C CA . GLU A 1 175 ? 20 5.922 -1.582 1 97.62 175 GLU A CA 1
ATOM 1353 C C . GLU A 1 175 ? 19.203 6.867 -2.473 1 97.62 175 GLU A C 1
ATOM 1355 O O . GLU A 1 175 ? 19.094 6.645 -3.68 1 97.62 175 GLU A O 1
ATOM 1360 N N . GLY A 1 176 ? 18.562 7.887 -1.92 1 97.25 176 GLY A N 1
ATOM 1361 C CA . GLY A 1 176 ? 18 8.984 -2.684 1 97.25 176 GLY A CA 1
ATOM 1362 C C . GLY A 1 176 ? 16.516 8.82 -2.961 1 97.25 176 GLY A C 1
ATOM 1363 O O . GLY A 1 176 ? 15.922 9.609 -3.695 1 97.25 176 GLY A O 1
ATOM 1364 N N . HIS A 1 177 ? 15.898 7.82 -2.424 1 98.5 177 HIS A N 1
ATOM 1365 C CA . HIS A 1 177 ? 14.461 7.641 -2.625 1 98.5 177 HIS A CA 1
ATOM 1366 C C . HIS A 1 177 ? 13.656 8.625 -1.782 1 98.5 177 HIS A C 1
ATOM 1368 O O . HIS A 1 177 ? 14.047 8.945 -0.657 1 98.5 177 HIS A O 1
ATOM 1374 N N . VAL A 1 178 ? 12.578 9.148 -2.365 1 98.75 178 VAL A N 1
ATOM 1375 C CA . VAL A 1 178 ? 11.492 9.664 -1.536 1 98.75 178 VAL A CA 1
ATOM 1376 C C . VAL A 1 178 ? 10.719 8.5 -0.917 1 98.75 178 VAL A C 1
ATOM 1378 O O . VAL A 1 178 ? 10.281 7.59 -1.625 1 98.75 178 VAL A O 1
ATOM 1381 N N . VAL A 1 179 ? 10.594 8.5 0.411 1 98.94 179 VAL A N 1
ATOM 1382 C CA . VAL A 1 179 ? 9.992 7.34 1.057 1 98.94 179 VAL A CA 1
ATOM 1383 C C . VAL A 1 179 ? 8.672 7.738 1.707 1 98.94 179 VAL A C 1
ATOM 1385 O O . VAL A 1 179 ? 8.633 8.633 2.557 1 98.94 179 VAL A O 1
ATOM 1388 N N . ILE A 1 180 ? 7.57 7.148 1.252 1 98.81 180 ILE A N 1
ATOM 1389 C CA . ILE A 1 180 ? 6.277 7.246 1.919 1 98.81 180 ILE A CA 1
ATOM 1390 C C . ILE A 1 180 ? 6.152 6.141 2.967 1 98.81 180 ILE A C 1
ATOM 1392 O O . ILE A 1 180 ? 6.289 4.957 2.648 1 98.81 180 ILE A O 1
ATOM 1396 N N . CYS A 1 181 ? 5.961 6.496 4.219 1 98.69 181 CYS A N 1
ATOM 1397 C CA . CYS A 1 181 ? 6.031 5.543 5.32 1 98.69 181 CYS A CA 1
ATOM 1398 C C . CYS A 1 181 ? 5.156 5.988 6.484 1 98.69 181 CYS A C 1
ATOM 1400 O O . CYS A 1 181 ? 4.492 7.023 6.406 1 98.69 181 CYS A O 1
ATOM 1402 N N . SER A 1 182 ? 4.977 5.105 7.453 1 97.5 182 SER A N 1
ATOM 1403 C CA . SER A 1 182 ? 4.203 5.363 8.664 1 97.5 182 SER A CA 1
ATOM 1404 C C . SER A 1 182 ? 2.801 5.863 8.328 1 97.5 182 SER A C 1
ATOM 1406 O O . SER A 1 182 ? 2.309 6.809 8.945 1 97.5 182 SER A O 1
ATOM 1408 N N . GLY A 1 183 ? 2.229 5.301 7.215 1 96 183 GLY A N 1
ATOM 1409 C CA . GLY A 1 183 ? 0.875 5.684 6.844 1 96 183 GLY A CA 1
ATOM 1410 C C . GLY A 1 183 ? -0.153 5.352 7.91 1 96 183 GLY A C 1
ATOM 1411 O O . GLY A 1 183 ? -0.112 4.273 8.508 1 96 183 GLY A O 1
ATOM 1412 N N . GLY A 1 184 ? -1.07 6.363 8.18 1 94.19 184 GLY A N 1
ATOM 1413 C CA . GLY A 1 184 ? -2.053 6.188 9.242 1 94.19 184 GLY A CA 1
ATOM 1414 C C . GLY A 1 184 ? -1.438 6.141 10.625 1 94.19 184 GLY A C 1
ATOM 1415 O O . GLY A 1 184 ? -1.996 5.527 11.539 1 94.19 184 GLY A O 1
ATOM 1416 N N . GLY A 1 185 ? -0.176 6.668 10.742 1 95.25 185 GLY A N 1
ATOM 1417 C CA . GLY A 1 185 ? 0.567 6.555 11.984 1 95.25 185 GLY A CA 1
ATOM 1418 C C . GLY A 1 185 ? 1.262 5.215 12.148 1 95.25 185 GLY A C 1
ATOM 1419 O O . GLY A 1 185 ? 1.866 4.941 13.188 1 95.25 185 GLY A O 1
ATOM 1420 N N . GLY A 1 186 ? 1.205 4.355 11.109 1 98.12 186 GLY A N 1
ATOM 1421 C CA . GLY A 1 186 ? 1.765 3.014 11.18 1 98.12 186 GLY A CA 1
ATOM 1422 C C . GLY A 1 186 ? 0.778 1.98 11.688 1 98.12 186 GLY A C 1
ATOM 1423 O O . GLY A 1 186 ? -0.209 2.326 12.336 1 98.12 186 GLY A O 1
ATOM 1424 N N . VAL A 1 187 ? 0.987 0.731 11.344 1 98.75 187 VAL A N 1
ATOM 1425 C CA . VAL A 1 187 ? 0.169 -0.359 11.859 1 98.75 187 VAL A CA 1
ATOM 1426 C C . VAL A 1 187 ? 0.567 -0.66 13.305 1 98.75 187 VAL A C 1
ATOM 1428 O O . VAL A 1 187 ? 1.714 -1.024 13.578 1 98.75 187 VAL A O 1
ATOM 1431 N N . PRO A 1 188 ? -0.359 -0.506 14.234 1 98.75 188 PRO A N 1
ATOM 1432 C CA . PRO A 1 188 ? -0.022 -0.746 15.641 1 98.75 188 PRO A CA 1
ATOM 1433 C C . PRO A 1 188 ? 0.128 -2.23 15.969 1 98.75 188 PRO A C 1
ATOM 1435 O O . PRO A 1 188 ? -0.792 -3.016 15.727 1 98.75 188 PRO A O 1
ATOM 1438 N N . VAL A 1 189 ? 1.251 -2.584 16.453 1 98.44 189 VAL A N 1
ATOM 1439 C CA . VAL A 1 189 ? 1.513 -3.965 16.844 1 98.44 189 VAL A CA 1
ATOM 1440 C C . VAL A 1 189 ? 2.148 -3.99 18.234 1 98.44 189 VAL A C 1
ATOM 1442 O O . VAL A 1 189 ? 2.799 -3.027 18.656 1 98.44 189 VAL A O 1
ATOM 1445 N N . THR A 1 190 ? 1.936 -5.074 19.031 1 97.06 190 THR A N 1
ATOM 1446 C CA . THR A 1 190 ? 2.57 -5.238 20.328 1 97.06 190 THR A CA 1
ATOM 1447 C C . THR A 1 190 ? 3.926 -5.926 20.188 1 97.06 190 THR A C 1
ATOM 1449 O O . THR A 1 190 ? 4.273 -6.41 19.109 1 97.06 190 THR A O 1
ATOM 1452 N N . ASP A 1 191 ? 4.68 -5.953 21.281 1 91.81 191 ASP A N 1
ATOM 1453 C CA . ASP A 1 191 ? 6.031 -6.5 21.266 1 91.81 191 ASP A CA 1
ATOM 1454 C C . ASP A 1 191 ? 6.016 -8 20.984 1 91.81 191 ASP A C 1
ATOM 1456 O O . ASP A 1 191 ? 7.004 -8.555 20.5 1 91.81 191 ASP A O 1
ATOM 1460 N N . ASP A 1 192 ? 4.887 -8.625 21.297 1 88.5 192 ASP A N 1
ATOM 1461 C CA . ASP A 1 192 ? 4.793 -10.062 21.062 1 88.5 192 ASP A CA 1
ATOM 1462 C C . ASP A 1 192 ? 4.277 -10.352 19.656 1 88.5 192 ASP A C 1
ATOM 1464 O O . ASP A 1 192 ? 4.031 -11.508 19.297 1 88.5 192 ASP A O 1
ATOM 1468 N N . GLY A 1 193 ? 4.07 -9.266 18.938 1 87.88 193 GLY A N 1
ATOM 1469 C CA . GLY A 1 193 ? 3.762 -9.438 17.531 1 87.88 193 GLY A CA 1
ATOM 1470 C C . GLY A 1 193 ? 2.271 -9.422 17.234 1 87.88 193 GLY A C 1
ATOM 1471 O O . GLY A 1 193 ? 1.856 -9.57 16.094 1 87.88 193 GLY A O 1
ATOM 1472 N N . ALA A 1 194 ? 1.435 -9.25 18.219 1 93.44 194 ALA A N 1
ATOM 1473 C CA . ALA A 1 194 ? -0.009 -9.188 18 1 93.44 194 ALA A CA 1
ATOM 1474 C C . ALA A 1 194 ? -0.43 -7.812 17.484 1 93.44 194 ALA A C 1
ATOM 1476 O O . ALA A 1 194 ? 0.156 -6.797 17.875 1 93.44 194 ALA A O 1
ATOM 1477 N N . GLY A 1 195 ? -1.409 -7.766 16.578 1 96.94 195 GLY A N 1
ATOM 1478 C CA . GLY A 1 195 ? -2.004 -6.5 16.172 1 96.94 195 GLY A CA 1
ATOM 1479 C C . GLY A 1 195 ? -2.787 -5.832 17.297 1 96.94 195 GLY A C 1
ATOM 1480 O O . GLY A 1 195 ? -3.252 -6.5 18.219 1 96.94 195 GLY A O 1
ATOM 1481 N N . SER A 1 196 ? -2.834 -4.547 17.25 1 97.38 196 SER A N 1
ATOM 1482 C CA . SER A 1 196 ? -3.621 -3.779 18.203 1 97.38 196 SER A CA 1
ATOM 1483 C C . SER A 1 196 ? -4.727 -2.992 17.516 1 97.38 196 SER A C 1
ATOM 1485 O O . SER A 1 196 ? -4.516 -2.438 16.422 1 97.38 196 SER A O 1
ATOM 1487 N N . GLU A 1 197 ? -5.883 -3.016 18.094 1 96.5 197 GLU A N 1
ATOM 1488 C CA . GLU A 1 197 ? -7.004 -2.238 17.578 1 96.5 197 GLU A CA 1
ATOM 1489 C C . GLU A 1 197 ? -6.883 -0.767 17.969 1 96.5 197 GLU A C 1
ATOM 1491 O O . GLU A 1 197 ? -7.523 -0.313 18.906 1 96.5 197 GLU A O 1
ATOM 1496 N N . ALA A 1 198 ? -6.145 -0.048 17.219 1 97.88 198 ALA A N 1
ATOM 1497 C CA . ALA A 1 198 ? -5.844 1.352 17.5 1 97.88 198 ALA A CA 1
ATOM 1498 C C . ALA A 1 198 ? -5.418 2.096 16.234 1 97.88 198 ALA A C 1
ATOM 1500 O O . ALA A 1 198 ? -5.133 1.476 15.211 1 97.88 198 ALA A O 1
ATOM 1501 N N . VAL A 1 199 ? -5.492 3.367 16.25 1 97.31 199 VAL A N 1
ATOM 1502 C CA . VAL A 1 199 ? -4.934 4.258 15.234 1 97.31 199 VAL A CA 1
ATOM 1503 C C . VAL A 1 199 ? -3.947 5.227 15.883 1 97.31 199 VAL A C 1
ATOM 1505 O O . VAL A 1 199 ? -4.34 6.078 16.688 1 97.31 199 VAL A O 1
ATOM 1508 N N . ILE A 1 200 ? -2.697 5.098 15.531 1 96.94 200 ILE A N 1
ATOM 1509 C CA . ILE A 1 200 ? -1.638 5.902 16.125 1 96.94 200 ILE A CA 1
ATOM 1510 C C . ILE A 1 200 ? -1.669 7.312 15.539 1 96.94 200 ILE A C 1
ATOM 1512 O O . ILE A 1 200 ? -1.903 7.484 14.344 1 96.94 200 ILE A O 1
ATOM 1516 N N . ASP A 1 201 ? -1.468 8.312 16.422 1 94.62 201 ASP A N 1
ATOM 1517 C CA . ASP A 1 201 ? -1.419 9.695 15.953 1 94.62 201 ASP A CA 1
ATOM 1518 C C . ASP A 1 201 ? -0.286 9.891 14.945 1 94.62 201 ASP A C 1
ATOM 1520 O O . ASP A 1 201 ? 0.871 9.586 15.234 1 94.62 201 ASP A O 1
ATOM 1524 N N . LYS A 1 202 ? -0.604 10.406 13.781 1 95.19 202 LYS A N 1
ATOM 1525 C CA . LYS A 1 202 ? 0.373 10.516 12.703 1 95.19 202 LYS A CA 1
ATOM 1526 C C . LYS A 1 202 ? 1.493 11.484 13.078 1 95.19 202 LYS A C 1
ATOM 1528 O O . LYS A 1 202 ? 2.639 11.312 12.656 1 95.19 202 LYS A O 1
ATOM 1533 N N . ASP A 1 203 ? 1.223 12.57 13.836 1 95.56 203 ASP A N 1
ATOM 1534 C CA . ASP A 1 203 ? 2.25 13.539 14.203 1 95.56 203 ASP A CA 1
ATOM 1535 C C . ASP A 1 203 ? 3.25 12.938 15.188 1 95.56 203 ASP A C 1
ATOM 1537 O O . ASP A 1 203 ? 4.453 13.188 15.094 1 95.56 203 ASP A O 1
ATOM 1541 N N . LEU A 1 204 ? 2.744 12.188 16.141 1 96.56 204 LEU A N 1
ATOM 1542 C CA . LEU A 1 204 ? 3.621 11.492 17.078 1 96.56 204 LEU A CA 1
ATOM 1543 C C . LEU A 1 204 ? 4.457 10.438 16.359 1 96.56 204 LEU A C 1
ATOM 1545 O O . LEU A 1 204 ? 5.637 10.258 16.672 1 96.56 204 LEU A O 1
ATOM 1549 N N . ALA A 1 205 ? 3.844 9.703 15.43 1 97.69 205 ALA A N 1
ATOM 1550 C CA . ALA A 1 205 ? 4.566 8.727 14.625 1 97.69 205 ALA A CA 1
ATOM 1551 C C . ALA A 1 205 ? 5.676 9.391 13.82 1 97.69 205 ALA A C 1
ATOM 1553 O O . ALA A 1 205 ? 6.777 8.852 13.695 1 97.69 205 ALA A O 1
ATOM 1554 N N . ALA A 1 206 ? 5.375 10.562 13.219 1 98.38 206 ALA A N 1
ATOM 1555 C CA . ALA A 1 206 ? 6.363 11.297 12.43 1 98.38 206 ALA A CA 1
ATOM 1556 C C . ALA A 1 206 ? 7.535 11.742 13.305 1 98.38 206 ALA A C 1
ATOM 1558 O O . ALA A 1 206 ? 8.688 11.672 12.883 1 98.38 206 ALA A O 1
ATOM 1559 N N . ALA A 1 207 ? 7.207 12.211 14.492 1 98.56 207 ALA A N 1
ATOM 1560 C CA . ALA A 1 207 ? 8.258 12.625 15.414 1 98.56 207 ALA A CA 1
ATOM 1561 C C . ALA A 1 207 ? 9.141 11.438 15.805 1 98.56 207 ALA A C 1
ATOM 1563 O O . ALA A 1 207 ? 10.367 11.562 15.867 1 98.56 207 ALA A O 1
ATOM 1564 N N . LEU A 1 208 ? 8.5 10.297 16.141 1 98.56 208 LEU A N 1
ATOM 1565 C CA . LEU A 1 208 ? 9.242 9.094 16.484 1 98.56 208 LEU A CA 1
ATOM 1566 C C . LEU A 1 208 ? 10.148 8.672 15.328 1 98.56 208 LEU A C 1
ATOM 1568 O O . LEU A 1 208 ? 11.297 8.281 15.547 1 98.56 208 LEU A O 1
ATOM 1572 N N . LEU A 1 209 ? 9.648 8.75 14.078 1 98.81 209 LEU A N 1
ATOM 1573 C CA . LEU A 1 209 ? 10.453 8.414 12.914 1 98.81 209 LEU A CA 1
ATOM 1574 C C . LEU A 1 209 ? 11.664 9.344 12.805 1 98.81 209 LEU A C 1
ATOM 1576 O O . LEU A 1 209 ? 12.789 8.883 12.617 1 98.81 209 LEU A O 1
ATOM 1580 N N . ALA A 1 210 ? 11.375 10.633 12.867 1 98.81 210 ALA A N 1
ATOM 1581 C CA . ALA A 1 210 ? 12.445 11.617 12.758 1 98.81 210 ALA A CA 1
ATOM 1582 C C . ALA A 1 210 ? 13.547 11.344 13.781 1 98.81 210 ALA A C 1
ATOM 1584 O O . ALA A 1 210 ? 14.734 11.461 13.477 1 98.81 210 ALA A O 1
ATOM 1585 N N . GLU A 1 211 ? 13.141 11.008 14.977 1 98.5 211 GLU A N 1
ATOM 1586 C CA . GLU A 1 211 ? 14.094 10.688 16.047 1 98.5 211 GLU A CA 1
ATOM 1587 C C . GLU A 1 211 ? 14.891 9.43 15.711 1 98.5 211 GLU A C 1
ATOM 1589 O O . GLU A 1 211 ? 16.125 9.422 15.812 1 98.5 211 GLU A O 1
ATOM 1594 N N . GLN A 1 212 ? 14.234 8.352 15.312 1 98.38 212 GLN A N 1
ATOM 1595 C CA . GLN A 1 212 ? 14.852 7.047 15.109 1 98.38 212 GLN A CA 1
ATOM 1596 C C . GLN A 1 212 ? 15.852 7.082 13.961 1 98.38 212 GLN A C 1
ATOM 1598 O O . GLN A 1 212 ? 16.859 6.383 13.984 1 98.38 212 GLN A O 1
ATOM 1603 N N . ILE A 1 213 ? 15.531 7.906 12.914 1 98.44 213 ILE A N 1
ATOM 1604 C CA . ILE A 1 213 ? 16.422 7.898 11.758 1 98.44 213 ILE A CA 1
ATOM 1605 C C . ILE A 1 213 ? 17.375 9.094 11.828 1 98.44 213 ILE A C 1
ATOM 1607 O O . ILE A 1 213 ? 18.094 9.375 10.875 1 98.44 213 ILE A O 1
ATOM 1611 N N . ASN A 1 214 ? 17.297 9.805 12.961 1 98.12 214 ASN A N 1
ATOM 1612 C CA . ASN A 1 214 ? 18.141 10.984 13.18 1 98.12 214 ASN A CA 1
ATOM 1613 C C . ASN A 1 214 ? 18 11.977 12.031 1 98.12 214 ASN A C 1
ATOM 1615 O O . ASN A 1 214 ? 19.016 12.398 11.445 1 98.12 214 ASN A O 1
ATOM 1619 N N . ALA A 1 215 ? 16.781 12.266 11.625 1 98.75 215 ALA A N 1
ATOM 1620 C CA . ALA A 1 215 ? 16.516 13.227 10.562 1 98.75 215 ALA A CA 1
ATOM 1621 C C . ALA A 1 215 ? 17.031 14.617 10.93 1 98.75 215 ALA A C 1
ATOM 1623 O O . ALA A 1 215 ? 17.188 14.93 12.109 1 98.75 215 ALA A O 1
ATOM 1624 N N . ASP A 1 216 ? 17.297 15.477 9.945 1 98.62 216 ASP A N 1
ATOM 1625 C CA . ASP A 1 216 ? 17.797 16.828 10.156 1 98.62 216 ASP A CA 1
ATOM 1626 C C . ASP A 1 216 ? 16.656 17.797 10.492 1 98.62 216 ASP A C 1
ATOM 1628 O O . ASP A 1 216 ? 16.891 18.891 11.008 1 98.62 216 ASP A O 1
ATOM 1632 N N . GLY A 1 217 ? 15.461 17.375 10.227 1 98.56 217 GLY A N 1
ATOM 1633 C CA . GLY A 1 217 ? 14.297 18.203 10.508 1 98.56 217 GLY A CA 1
ATOM 1634 C C . GLY A 1 217 ? 12.992 17.438 10.469 1 98.56 217 GLY A C 1
ATOM 1635 O O . GLY A 1 217 ? 12.906 16.375 9.852 1 98.56 217 GLY A O 1
ATOM 1636 N N . LEU A 1 218 ? 11.984 18.016 11.148 1 98.69 218 LEU A N 1
ATOM 1637 C CA . LEU A 1 218 ? 10.609 17.531 11.195 1 98.69 218 LEU A CA 1
ATOM 1638 C C . LEU A 1 218 ? 9.625 18.641 10.859 1 98.69 218 LEU A C 1
ATOM 1640 O O . LEU A 1 218 ? 9.695 19.734 11.43 1 98.69 218 LEU A O 1
ATOM 1644 N N . VAL A 1 219 ? 8.773 18.406 9.883 1 97.5 219 VAL A N 1
ATOM 1645 C CA . VAL A 1 219 ? 7.746 19.375 9.516 1 97.5 219 VAL A CA 1
ATOM 1646 C C . VAL A 1 219 ? 6.363 18.75 9.703 1 97.5 219 VAL A C 1
ATOM 1648 O O . VAL A 1 219 ? 6.07 17.688 9.133 1 97.5 219 VAL A O 1
ATOM 1651 N N . ILE A 1 220 ? 5.582 19.359 10.469 1 96.31 220 ILE A N 1
ATOM 1652 C CA . ILE A 1 220 ? 4.184 18.969 10.594 1 96.31 220 ILE A CA 1
ATOM 1653 C C . ILE A 1 220 ? 3.297 19.953 9.844 1 96.31 220 ILE A C 1
ATOM 1655 O O . ILE A 1 220 ? 3.234 21.141 10.203 1 96.31 220 ILE A O 1
ATOM 1659 N N . LEU A 1 221 ? 2.721 19.406 8.82 1 92 221 LEU A N 1
ATOM 1660 C CA . LEU A 1 221 ? 1.842 20.25 8.008 1 92 221 LEU A CA 1
ATOM 1661 C C . LEU A 1 221 ? 0.415 20.219 8.547 1 92 221 LEU A C 1
ATOM 1663 O O . LEU A 1 221 ? -0.086 19.156 8.93 1 92 221 LEU A O 1
ATOM 1667 N N . THR A 1 222 ? -0.225 21.312 8.594 1 85.38 222 THR A N 1
ATOM 1668 C CA . THR A 1 222 ? -1.545 21.438 9.195 1 85.38 222 THR A CA 1
ATOM 1669 C C . THR A 1 222 ? -2.371 22.5 8.469 1 85.38 222 THR A C 1
ATOM 1671 O O . THR A 1 222 ? -1.861 23.203 7.594 1 85.38 222 THR A O 1
ATOM 1674 N N . ASP A 1 223 ? -3.617 22.453 8.766 1 78.19 223 ASP A N 1
ATOM 1675 C CA . ASP A 1 223 ? -4.531 23.438 8.211 1 78.19 223 ASP A CA 1
ATOM 1676 C C . ASP A 1 223 ? -4.234 24.844 8.758 1 78.19 223 ASP A C 1
ATOM 1678 O O . ASP A 1 223 ? -4.309 25.828 8.023 1 78.19 223 ASP A O 1
ATOM 1682 N N . ALA A 1 224 ? -3.893 24.734 10 1 79.19 224 ALA A N 1
ATOM 1683 C CA . ALA A 1 224 ? -3.4 26.016 10.516 1 79.19 224 ALA A CA 1
ATOM 1684 C C . ALA A 1 224 ? -2.008 26.312 9.969 1 79.19 224 ALA A C 1
ATOM 1686 O O . ALA A 1 224 ? -1.272 25.406 9.578 1 79.19 224 ALA A O 1
ATOM 1687 N N . ASP A 1 225 ? -1.81 27.656 9.672 1 84.06 225 ASP A N 1
ATOM 1688 C CA . ASP A 1 225 ? -0.556 28.016 9.016 1 84.06 225 ASP A CA 1
ATOM 1689 C C . ASP A 1 225 ? 0.528 28.328 10.047 1 84.06 225 ASP A C 1
ATOM 1691 O O . ASP A 1 225 ? 1.645 28.703 9.688 1 84.06 225 ASP A O 1
ATOM 1695 N N . ALA A 1 226 ? 0.287 28.156 11.344 1 91.94 226 ALA A N 1
ATOM 1696 C CA . ALA A 1 226 ? 1.228 28.375 12.438 1 91.94 226 ALA A CA 1
ATOM 1697 C C . ALA A 1 226 ? 0.567 28.125 13.789 1 91.94 226 ALA A C 1
ATOM 1699 O O . ALA A 1 226 ? -0.63 27.844 13.859 1 91.94 226 ALA A O 1
ATOM 1700 N N . VAL A 1 227 ? 1.371 28.062 14.828 1 92.19 227 VAL A N 1
ATOM 1701 C CA . VAL A 1 227 ? 0.839 28.156 16.188 1 92.19 227 VAL A CA 1
ATOM 1702 C C . VAL A 1 227 ? 0.542 29.625 16.516 1 92.19 227 VAL A C 1
ATOM 1704 O O . VAL A 1 227 ? 1.362 30.5 16.25 1 92.19 227 VAL A O 1
ATOM 1707 N N . TYR A 1 228 ? -0.646 29.859 17.047 1 91.62 228 TYR A N 1
ATOM 1708 C CA . TYR A 1 228 ? -1.07 31.234 17.312 1 91.62 228 TYR A CA 1
ATOM 1709 C C . TYR A 1 228 ? -1.288 31.469 18.797 1 91.62 228 TYR A C 1
ATOM 1711 O O . TYR A 1 228 ? -1.853 30.609 19.5 1 91.62 228 TYR A O 1
ATOM 1719 N N . GLU A 1 229 ? -0.784 32.594 19.234 1 89.31 229 GLU A N 1
ATOM 1720 C CA . GLU A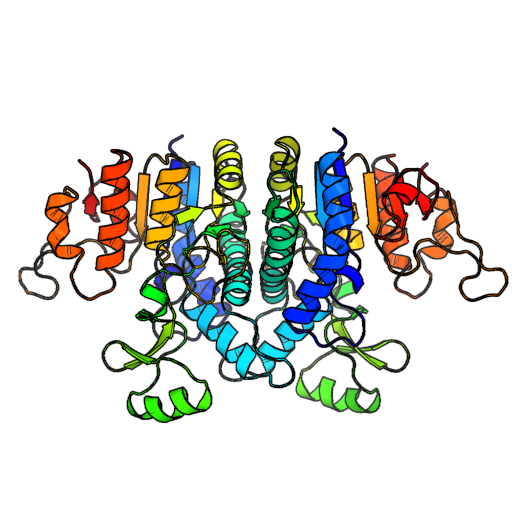 1 229 ? -1.228 33.125 20.516 1 89.31 229 GLU A CA 1
ATOM 1721 C C . GLU A 1 229 ? -2.604 33.75 20.406 1 89.31 229 GLU A C 1
ATOM 1723 O O . GLU A 1 229 ? -2.896 34.438 19.422 1 89.31 229 GLU A O 1
ATOM 1728 N N . ASN A 1 230 ? -3.494 33.531 21.469 1 87.5 230 ASN A N 1
ATOM 1729 C CA . ASN A 1 230 ? -4.824 34.125 21.5 1 87.5 230 ASN A CA 1
ATOM 1730 C C . ASN A 1 230 ? -5.637 33.75 20.266 1 87.5 230 ASN A C 1
ATOM 1732 O O . ASN A 1 230 ? -6.23 34.625 19.609 1 87.5 230 ASN A O 1
ATOM 1736 N N . TRP A 1 231 ? -5.527 32.562 19.875 1 83.56 231 TRP A N 1
ATOM 1737 C CA . TRP A 1 231 ? -6.207 32.062 18.688 1 83.56 231 TRP A CA 1
ATOM 1738 C C . TRP A 1 231 ? -7.695 32.375 18.734 1 83.56 231 TRP A C 1
ATOM 1740 O O . TRP A 1 231 ? -8.352 32.156 19.75 1 83.56 231 TRP A O 1
ATOM 1750 N N . GLY A 1 232 ? -8.164 32.844 17.609 1 82.75 232 GLY A N 1
ATOM 1751 C CA . GLY A 1 232 ? -9.586 33.156 17.5 1 82.75 232 GLY A CA 1
ATOM 1752 C C . GLY A 1 232 ? -9.953 34.531 18.062 1 82.75 232 GLY A C 1
ATOM 1753 O O . GLY A 1 232 ? -11.102 34.938 17.969 1 82.75 232 GLY A O 1
ATOM 1754 N N . MET A 1 233 ? -9.023 35.219 18.672 1 89 233 MET A N 1
ATOM 1755 C CA . MET A 1 233 ? -9.234 36.531 19.219 1 89 233 MET A CA 1
ATOM 1756 C C . MET A 1 233 ? -8.68 37.594 18.281 1 89 233 MET A C 1
ATOM 1758 O O . MET A 1 233 ? -7.879 37.312 17.391 1 89 233 MET A O 1
ATOM 1762 N N . PRO A 1 234 ? -9.219 38.844 18.5 1 91.06 234 PRO A N 1
ATOM 1763 C CA . PRO A 1 234 ? -8.75 39.938 17.641 1 91.06 234 PRO A CA 1
ATOM 1764 C C . PRO A 1 234 ? -7.242 40.156 17.734 1 91.06 234 PRO A C 1
ATOM 1766 O O . PRO A 1 234 ? -6.617 40.594 16.766 1 91.06 234 PRO A O 1
ATOM 1769 N N . GLN A 1 235 ? -6.648 39.781 18.844 1 92.44 235 GLN A N 1
ATOM 1770 C CA . GLN A 1 235 ? -5.223 40.031 19.047 1 92.44 235 GLN A CA 1
ATOM 1771 C C . GLN A 1 235 ? -4.406 38.75 18.734 1 92.44 235 GLN A C 1
ATOM 1773 O O . GLN A 1 235 ? -3.303 38.594 19.266 1 92.44 235 GLN A O 1
ATOM 1778 N N . GLN A 1 236 ? -4.988 37.906 17.953 1 91.56 236 GLN A N 1
ATOM 1779 C CA . GLN A 1 236 ? -4.242 36.688 17.672 1 91.56 236 GLN A CA 1
ATOM 1780 C C . GLN A 1 236 ? -2.941 37 16.938 1 91.56 236 GLN A C 1
ATOM 1782 O O . GLN A 1 236 ? -2.896 37.875 16.094 1 91.56 236 GLN A O 1
ATOM 1787 N N . ARG A 1 237 ? -1.853 36.344 17.266 1 93.06 237 ARG A N 1
ATOM 1788 C CA . ARG A 1 237 ? -0.534 36.562 16.688 1 93.06 237 ARG A CA 1
ATOM 1789 C C . ARG A 1 237 ? 0.176 35.219 16.453 1 93.06 237 ARG A C 1
ATOM 1791 O O . ARG A 1 237 ? 0.241 34.375 17.359 1 93.06 237 ARG A O 1
ATOM 1798 N N . ALA A 1 238 ? 0.667 35.094 15.219 1 93.62 238 ALA A N 1
ATOM 1799 C CA . ALA A 1 238 ? 1.408 33.875 14.883 1 93.62 238 ALA A CA 1
ATOM 1800 C C . ALA A 1 238 ? 2.74 33.812 15.633 1 93.62 238 ALA A C 1
ATOM 1802 O O . ALA A 1 238 ? 3.455 34.812 15.703 1 93.62 238 ALA A O 1
ATOM 1803 N N . ILE A 1 239 ? 3.045 32.688 16.266 1 94.94 239 ILE A N 1
ATOM 1804 C CA . ILE A 1 239 ? 4.363 32.438 16.844 1 94.94 239 ILE A CA 1
ATOM 1805 C C . ILE A 1 239 ? 5.324 31.969 15.766 1 94.94 239 ILE A C 1
ATOM 1807 O O . ILE A 1 239 ? 5.215 30.828 15.297 1 94.94 239 ILE A O 1
ATOM 1811 N N . ARG A 1 240 ? 6.289 32.781 15.383 1 96.12 240 ARG A N 1
ATOM 1812 C CA . ARG A 1 240 ? 7.164 32.438 14.258 1 96.12 240 ARG A CA 1
ATOM 1813 C C . ARG A 1 240 ? 8.336 31.594 14.727 1 96.12 240 ARG A C 1
ATOM 1815 O O . ARG A 1 240 ? 8.828 30.75 13.977 1 96.12 240 ARG A O 1
ATOM 1822 N N . HIS A 1 241 ? 8.828 31.906 15.836 1 97.25 241 HIS A N 1
ATOM 1823 C CA . HIS A 1 241 ? 9.898 31.125 16.453 1 97.25 241 HIS A CA 1
ATOM 1824 C C . HIS A 1 241 ? 9.625 30.891 17.938 1 97.25 241 HIS A C 1
ATOM 1826 O O . HIS A 1 241 ? 9.141 31.781 18.641 1 97.25 241 HIS A O 1
ATOM 1832 N N . ALA A 1 242 ? 9.867 29.656 18.391 1 97.25 242 ALA A N 1
ATOM 1833 C CA . ALA A 1 242 ? 9.664 29.359 19.812 1 97.25 242 ALA A CA 1
ATOM 1834 C C . ALA A 1 242 ? 10.516 28.172 20.234 1 97.25 242 ALA A C 1
ATOM 1836 O O . ALA A 1 242 ? 10.906 27.344 19.406 1 97.25 242 ALA A O 1
ATOM 1837 N N . THR A 1 243 ? 10.891 28.094 21.516 1 97.88 243 THR A N 1
ATOM 1838 C CA . THR A 1 243 ? 11.438 26.891 22.141 1 97.88 243 THR A CA 1
ATOM 1839 C C . THR A 1 243 ? 10.32 25.953 22.578 1 97.88 243 THR A C 1
ATOM 1841 O O . THR A 1 243 ? 9.156 26.359 22.672 1 97.88 243 THR A O 1
ATOM 1844 N N . PRO A 1 244 ? 10.703 24.656 22.797 1 97.31 244 PRO A N 1
ATOM 1845 C CA . PRO A 1 244 ? 9.703 23.734 23.328 1 97.31 244 PRO A CA 1
ATOM 1846 C C . PRO A 1 244 ? 9.062 24.25 24.625 1 97.31 244 PRO A C 1
ATOM 1848 O O . PRO A 1 244 ? 7.859 24.094 24.828 1 97.31 244 PRO A O 1
ATOM 1851 N N . ASP A 1 245 ? 9.805 24.938 25.469 1 96.75 245 ASP A N 1
ATOM 1852 C CA . ASP A 1 245 ? 9.297 25.469 26.719 1 96.75 245 ASP A CA 1
ATOM 1853 C C . ASP A 1 245 ? 8.266 26.578 26.484 1 96.75 245 ASP A C 1
ATOM 1855 O O . ASP A 1 245 ? 7.262 26.656 27.188 1 96.75 245 ASP A O 1
ATOM 1859 N N . GLU A 1 246 ? 8.555 27.406 25.516 1 95.56 246 GLU A N 1
ATOM 1860 C CA . GLU A 1 246 ? 7.645 28.5 25.188 1 95.56 246 GLU A CA 1
ATOM 1861 C C . GLU A 1 246 ? 6.332 27.969 24.609 1 95.56 246 GLU A C 1
ATOM 1863 O O . GLU A 1 246 ? 5.281 28.594 24.766 1 95.56 246 GLU A O 1
ATOM 1868 N N . LEU A 1 247 ? 6.383 26.797 24 1 93.81 247 LEU A N 1
ATOM 1869 C CA . LEU A 1 247 ? 5.195 26.234 23.375 1 93.81 247 LEU A CA 1
ATOM 1870 C C . LEU A 1 247 ? 4.43 25.344 24.328 1 93.81 247 LEU A C 1
ATOM 1872 O O . LEU A 1 247 ? 3.283 24.969 24.078 1 93.81 247 LEU A O 1
ATOM 1876 N N . ALA A 1 248 ? 5 25 25.406 1 91.62 248 ALA A N 1
ATOM 1877 C CA . ALA A 1 248 ? 4.461 24.031 26.344 1 91.62 248 ALA A CA 1
ATOM 1878 C C . ALA A 1 248 ? 3.004 24.328 26.688 1 91.62 248 ALA A C 1
ATOM 1880 O O . ALA A 1 248 ? 2.184 23.422 26.797 1 91.62 248 ALA A O 1
ATOM 1881 N N . PRO A 1 249 ? 2.576 25.609 26.859 1 87.5 249 PRO A N 1
ATOM 1882 C CA . PRO A 1 249 ? 1.182 25.906 27.188 1 87.5 249 PRO A CA 1
ATOM 1883 C C . PRO A 1 249 ? 0.21 25.516 26.094 1 87.5 249 PRO A C 1
ATOM 1885 O O . PRO A 1 249 ? -0.983 25.328 26.344 1 87.5 249 PRO A O 1
ATOM 1888 N N . PHE A 1 250 ? 0.722 25.375 24.875 1 84.62 250 PHE A N 1
ATOM 1889 C CA . PHE A 1 250 ? -0.134 25.062 23.734 1 84.62 250 PHE A CA 1
ATOM 1890 C C . PHE A 1 250 ? -0.276 23.562 23.562 1 84.62 250 PHE A C 1
ATOM 1892 O O . PHE A 1 250 ? -1.08 23.094 22.75 1 84.62 250 PHE A O 1
ATOM 1899 N N . ALA A 1 251 ? 0.539 22.766 24.203 1 80.25 251 ALA A N 1
ATOM 1900 C CA . ALA A 1 251 ? 0.476 21.312 24.094 1 80.25 251 ALA A CA 1
ATOM 1901 C C . ALA A 1 251 ? -0.798 20.766 24.75 1 80.25 251 ALA A C 1
ATOM 1903 O O . ALA A 1 251 ? -1.266 19.688 24.391 1 80.25 251 ALA A O 1
ATOM 1904 N N . LYS A 1 252 ? -1.28 21.422 25.781 1 66.94 252 LYS A N 1
ATOM 1905 C CA . LYS A 1 252 ? -2.424 20.984 26.578 1 66.94 252 LYS A CA 1
ATOM 1906 C C . LYS A 1 252 ? -3.738 21.406 25.938 1 66.94 252 LYS A C 1
ATOM 1908 O O . LYS A 1 252 ? -4.789 20.828 26.219 1 66.94 252 LYS A O 1
ATOM 1913 N N . ALA A 1 253 ? -3.652 22.5 25.125 1 58.62 253 ALA A N 1
ATOM 1914 C CA . ALA A 1 253 ? -4.918 23.031 24.641 1 58.62 253 ALA A CA 1
ATOM 1915 C C . ALA A 1 253 ? -5.691 21.969 23.859 1 58.62 253 ALA A C 1
ATOM 1917 O O . ALA A 1 253 ? -5.094 21.078 23.25 1 58.62 253 ALA A O 1
ATOM 1918 N N . ASP A 1 254 ? -6.887 21.641 24.406 1 56.75 254 ASP A N 1
ATOM 1919 C CA . ASP A 1 254 ? -7.938 20.797 23.844 1 56.75 254 ASP A CA 1
ATOM 1920 C C . ASP A 1 254 ? -8.078 21 22.344 1 56.75 254 ASP A C 1
ATOM 1922 O O . ASP A 1 254 ? -8.234 22.141 21.875 1 56.75 254 ASP A O 1
ATOM 1926 N N . GLY A 1 255 ? -7.445 20.016 21.531 1 61.94 255 GLY A N 1
ATOM 1927 C CA . GLY A 1 255 ? -7.648 20.141 20.109 1 61.94 255 GLY A CA 1
ATOM 1928 C C . GLY A 1 255 ? -6.555 19.469 19.281 1 61.94 255 GLY A C 1
ATOM 1929 O O . GLY A 1 255 ? -5.781 18.672 19.812 1 61.94 255 GLY A O 1
ATOM 1930 N N . SER A 1 256 ? -6.629 19.875 18.031 1 70.19 256 SER A N 1
ATOM 1931 C CA . SER A 1 256 ? -5.766 19.25 17.031 1 70.19 256 SER A CA 1
ATOM 1932 C C . SER A 1 256 ? -4.328 19.734 17.172 1 70.19 256 SER A C 1
ATOM 1934 O O . SER A 1 256 ? -3.396 19.078 16.703 1 70.19 256 SER A O 1
ATOM 1936 N N . MET A 1 257 ? -4.047 20.859 17.875 1 80.25 257 MET A N 1
ATOM 1937 C CA . MET A 1 257 ? -2.719 21.453 17.953 1 80.25 257 MET A CA 1
ATOM 1938 C C . MET A 1 257 ? -1.884 20.797 19.047 1 80.25 257 MET A C 1
ATOM 1940 O O . MET A 1 257 ? -0.657 20.734 18.953 1 80.25 257 MET A O 1
ATOM 1944 N N . GLY A 1 258 ? -2.553 20.328 20.078 1 83.38 258 GLY A N 1
ATOM 1945 C CA . GLY A 1 258 ? -1.862 19.719 21.203 1 83.38 258 GLY A CA 1
ATOM 1946 C C . GLY A 1 258 ? -0.886 18.641 20.797 1 83.38 258 GLY A C 1
ATOM 1947 O O . GLY A 1 258 ? 0.315 18.75 21.047 1 83.38 258 GLY A O 1
ATOM 1948 N N . PRO A 1 259 ? -1.418 17.641 20.125 1 84.88 259 PRO A N 1
ATOM 1949 C CA . PRO A 1 259 ? -0.542 16.547 19.672 1 84.88 259 PRO A CA 1
ATOM 1950 C C . PRO A 1 259 ? 0.589 17.047 18.781 1 84.88 259 PRO A C 1
ATOM 1952 O O . PRO A 1 259 ? 1.7 16.5 18.828 1 84.88 259 PRO A O 1
ATOM 1955 N N . LYS A 1 260 ? 0.359 18.047 17.953 1 92.5 260 LYS A N 1
ATOM 1956 C CA . LYS A 1 260 ? 1.381 18.594 17.062 1 92.5 260 LYS A CA 1
ATOM 1957 C C . LYS A 1 260 ? 2.523 19.219 17.859 1 92.5 260 LYS A C 1
ATOM 1959 O O . LYS A 1 260 ? 3.695 18.938 17.609 1 92.5 260 LYS A O 1
ATOM 1964 N N . VAL A 1 261 ? 2.139 20.016 18.812 1 93.31 261 VAL A N 1
ATOM 1965 C CA . VAL A 1 261 ? 3.131 20.703 19.641 1 93.31 261 VAL A CA 1
ATOM 1966 C C . VAL A 1 261 ? 3.926 19.672 20.438 1 93.31 261 VAL A C 1
ATOM 1968 O O . VAL A 1 261 ? 5.148 19.781 20.562 1 93.31 261 VAL A O 1
ATOM 1971 N N . THR A 1 262 ? 3.242 18.703 21 1 93.25 262 THR A N 1
ATOM 1972 C CA . THR A 1 262 ? 3.908 17.641 21.75 1 93.25 262 THR A CA 1
ATOM 1973 C C . THR A 1 262 ? 4.926 16.922 20.859 1 93.25 262 THR A C 1
ATOM 1975 O O . THR A 1 262 ? 6.055 16.672 21.297 1 93.25 262 THR A O 1
ATOM 1978 N N . ALA A 1 263 ? 4.543 16.609 19.641 1 95.69 263 ALA A N 1
ATOM 1979 C CA . ALA A 1 263 ? 5.383 15.859 18.703 1 95.69 263 ALA A CA 1
ATOM 1980 C C . ALA A 1 263 ? 6.645 16.641 18.359 1 95.69 263 ALA A C 1
ATOM 1982 O O . ALA A 1 263 ? 7.758 16.125 18.516 1 95.69 263 ALA A O 1
ATOM 1983 N N . VAL A 1 264 ? 6.477 17.859 17.938 1 97.38 264 VAL A N 1
ATOM 1984 C CA . VAL A 1 264 ? 7.625 18.641 17.5 1 97.38 264 VAL A CA 1
ATOM 1985 C C . VAL A 1 264 ? 8.523 18.969 18.688 1 97.38 264 VAL A C 1
ATOM 1987 O O . VAL A 1 264 ? 9.75 19.031 18.547 1 97.38 264 VAL A O 1
ATOM 1990 N N . SER A 1 265 ? 7.922 19.312 19.844 1 97.19 265 SER A N 1
ATOM 1991 C CA . SER A 1 265 ? 8.711 19.625 21.047 1 97.19 265 SER A CA 1
ATOM 1992 C C . SER A 1 265 ? 9.531 18.422 21.484 1 97.19 265 SER A C 1
ATOM 1994 O O . SER A 1 265 ? 10.695 18.578 21.875 1 97.19 265 SER A O 1
ATOM 1996 N N . GLY A 1 266 ? 8.891 17.25 21.469 1 96.56 266 GLY A N 1
ATOM 1997 C CA . GLY A 1 266 ? 9.602 16.031 21.828 1 96.56 266 GLY A CA 1
ATOM 1998 C C . GLY A 1 266 ? 10.82 15.781 20.953 1 96.56 266 GLY A C 1
ATOM 1999 O O . GLY A 1 266 ? 11.898 15.477 21.469 1 96.56 266 GLY A O 1
ATOM 2000 N N . TYR A 1 267 ? 10.688 15.938 19.656 1 98.31 267 TYR A N 1
ATOM 2001 C CA . TYR A 1 267 ? 11.773 15.742 18.703 1 98.31 267 TYR A CA 1
ATOM 2002 C C . TYR A 1 267 ? 12.898 16.734 18.938 1 98.31 267 TYR A C 1
ATOM 2004 O O . TYR A 1 267 ? 14.07 16.359 18.984 1 98.31 267 TYR A O 1
ATOM 2012 N N . VAL A 1 268 ? 12.562 17.984 19.094 1 98.5 268 VAL A N 1
ATOM 2013 C CA . VAL A 1 268 ? 13.555 19.031 19.281 1 98.5 268 VAL A CA 1
ATOM 2014 C C . VAL A 1 268 ? 14.336 18.781 20.562 1 98.5 268 VAL A C 1
ATOM 2016 O O . VAL A 1 268 ? 15.562 18.938 20.594 1 98.5 268 VAL A O 1
ATOM 2019 N N . ARG A 1 269 ? 13.68 18.391 21.625 1 97.69 269 ARG A N 1
ATOM 2020 C CA . ARG A 1 269 ? 14.344 18.125 22.906 1 97.69 269 ARG A CA 1
ATOM 2021 C C . ARG A 1 269 ? 15.258 16.906 22.781 1 97.69 269 ARG A C 1
ATOM 2023 O O . ARG A 1 269 ? 16.344 16.875 23.391 1 97.69 269 ARG A O 1
ATOM 2030 N N . SER A 1 270 ? 14.797 15.922 22.078 1 97.12 270 SER A N 1
ATOM 2031 C CA . SER A 1 270 ? 15.5 14.641 22 1 97.12 270 SER A CA 1
ATOM 2032 C C . SER A 1 270 ? 16.734 14.742 21.109 1 97.12 270 SER A C 1
ATOM 2034 O O . SER A 1 270 ? 17.766 14.141 21.406 1 97.12 270 SER A O 1
ATOM 2036 N N . ARG A 1 271 ? 16.672 15.461 19.969 1 97 271 ARG A N 1
ATOM 2037 C CA . ARG A 1 271 ? 17.734 15.391 18.969 1 97 271 ARG A CA 1
ATOM 2038 C C . ARG A 1 271 ? 18.438 16.734 18.828 1 97 271 ARG A C 1
ATOM 2040 O O . ARG A 1 271 ? 19.516 16.812 18.234 1 97 271 ARG A O 1
ATOM 2047 N N . GLY A 1 272 ? 17.875 17.781 19.391 1 97.5 272 GLY A N 1
ATOM 2048 C CA . GLY A 1 272 ? 18.484 19.109 19.297 1 97.5 272 GLY A CA 1
ATOM 2049 C C . GLY A 1 272 ? 18.406 19.703 17.906 1 97.5 272 GLY A C 1
ATOM 2050 O O . GLY A 1 272 ? 19.219 20.562 17.562 1 97.5 272 GLY A O 1
ATOM 2051 N N . LYS A 1 273 ? 17.609 19.203 17.031 1 98.25 273 LYS A N 1
ATOM 2052 C CA . LYS A 1 273 ? 17.406 19.672 15.656 1 98.25 273 LYS A CA 1
ATOM 2053 C C . LYS A 1 273 ? 16.062 20.375 15.508 1 98.25 273 LYS A C 1
ATOM 2055 O O . LYS A 1 273 ? 15.172 20.188 16.344 1 98.25 273 LYS A O 1
ATOM 2060 N N . PRO A 1 274 ? 15.875 21.219 14.531 1 98.44 274 PRO A N 1
ATOM 2061 C CA . PRO A 1 274 ? 14.664 22.047 14.43 1 98.44 274 PRO A CA 1
ATOM 2062 C C . PRO A 1 274 ? 13.469 21.266 13.898 1 98.44 274 PRO A C 1
ATOM 2064 O O . PRO A 1 274 ? 13.641 20.266 13.203 1 98.44 274 PRO A 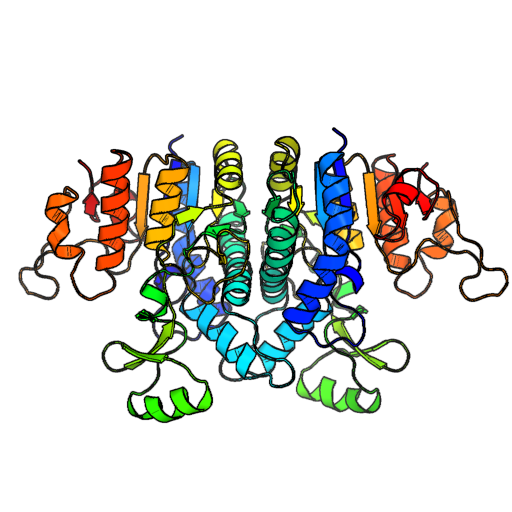O 1
ATOM 2067 N N . ALA A 1 275 ? 12.344 21.734 14.242 1 98.62 275 ALA A N 1
ATOM 2068 C CA . ALA A 1 275 ? 11.062 21.281 13.711 1 98.62 275 ALA A CA 1
ATOM 2069 C C . ALA A 1 275 ? 10.188 22.469 13.312 1 98.62 275 ALA A C 1
ATOM 2071 O O . ALA A 1 275 ? 10.445 23.594 13.719 1 98.62 275 ALA A O 1
ATOM 2072 N N . TRP A 1 276 ? 9.219 22.234 12.469 1 97.88 276 TRP A N 1
ATOM 2073 C CA . TRP A 1 276 ? 8.352 23.297 11.969 1 97.88 276 TRP A CA 1
ATOM 2074 C C . TRP A 1 276 ? 6.895 22.844 11.961 1 97.88 276 TRP A C 1
ATOM 2076 O O . TRP A 1 276 ? 6.605 21.672 11.742 1 97.88 276 TRP A O 1
ATOM 2086 N N . ILE A 1 277 ? 6.012 23.734 12.25 1 96.12 277 ILE A N 1
ATOM 2087 C CA . ILE A 1 277 ? 4.578 23.609 12.008 1 96.12 277 ILE A CA 1
ATOM 2088 C C . ILE A 1 277 ? 4.125 24.672 11.016 1 96.12 277 ILE A C 1
ATOM 2090 O O . ILE A 1 277 ? 4.414 25.859 11.195 1 96.12 277 ILE A O 1
ATOM 2094 N N . GLY A 1 278 ? 3.438 24.266 9.984 1 94.06 278 GLY A N 1
ATOM 2095 C CA . GLY A 1 278 ? 3.01 25.25 9.023 1 94.06 278 GLY A CA 1
ATOM 2096 C C . GLY A 1 278 ? 2.102 24.688 7.945 1 94.06 278 GLY A C 1
ATOM 2097 O O . GLY A 1 278 ? 1.646 23.547 8.047 1 94.06 278 GLY A O 1
ATOM 2098 N N . ALA A 1 279 ? 1.785 25.531 6.949 1 92.19 279 ALA A N 1
ATOM 2099 C CA . ALA A 1 279 ? 0.923 25.156 5.828 1 92.19 279 ALA A CA 1
ATOM 2100 C C . ALA A 1 279 ? 1.743 24.609 4.664 1 92.19 279 ALA A C 1
ATOM 2102 O O . ALA A 1 279 ? 2.832 25.109 4.375 1 92.19 279 ALA A O 1
ATOM 2103 N N . LEU A 1 280 ? 1.157 23.562 4.039 1 88.88 280 LEU A N 1
ATOM 2104 C CA . LEU A 1 280 ? 1.81 22.953 2.891 1 88.88 280 LEU A CA 1
ATOM 2105 C C . LEU A 1 280 ? 2.07 23.984 1.796 1 88.88 280 LEU A C 1
ATOM 2107 O O . LEU A 1 280 ? 3.113 23.938 1.138 1 88.88 280 LEU A O 1
ATOM 2111 N N . SER A 1 281 ? 1.147 24.953 1.549 1 87.75 281 SER A N 1
ATOM 2112 C CA . SER A 1 281 ? 1.23 25.938 0.486 1 87.75 281 SER A CA 1
ATOM 2113 C C . SER A 1 281 ? 2.393 26.906 0.716 1 87.75 281 SER A C 1
ATOM 2115 O O . SER A 1 281 ? 2.854 27.562 -0.217 1 87.75 281 SER A O 1
ATOM 2117 N N . ARG A 1 282 ? 2.879 26.969 1.936 1 92.75 282 ARG A N 1
ATOM 2118 C CA . ARG A 1 282 ? 3.953 27.906 2.27 1 92.75 282 ARG A CA 1
ATOM 2119 C C . ARG A 1 282 ? 5.148 27.172 2.863 1 92.75 282 ARG A C 1
ATOM 2121 O O . ARG A 1 282 ? 5.855 27.703 3.719 1 92.75 282 ARG A O 1
ATOM 2128 N N . ILE A 1 283 ? 5.312 25.953 2.49 1 93.12 283 ILE A N 1
ATOM 2129 C CA . ILE A 1 283 ? 6.281 25.062 3.139 1 93.12 283 ILE A CA 1
ATOM 2130 C C . ILE A 1 283 ? 7.688 25.641 2.98 1 93.12 283 ILE A C 1
ATOM 2132 O O . ILE A 1 283 ? 8.5 25.578 3.902 1 93.12 283 ILE A O 1
ATOM 2136 N N . GLU A 1 284 ? 8.086 26.172 1.836 1 93.56 284 GLU A N 1
ATOM 2137 C CA . GLU A 1 284 ? 9.406 26.75 1.632 1 93.56 284 GLU A CA 1
ATOM 2138 C C . GLU A 1 284 ? 9.625 27.969 2.525 1 93.56 284 GLU A C 1
ATOM 2140 O O . GLU A 1 284 ? 10.688 28.125 3.121 1 93.56 284 GLU A O 1
ATOM 2145 N N . GLU A 1 285 ? 8.617 28.797 2.547 1 95.44 285 GLU A N 1
ATOM 2146 C CA . GLU A 1 285 ? 8.68 29.953 3.432 1 95.44 285 GLU A CA 1
ATOM 2147 C C . GLU A 1 285 ? 8.797 29.531 4.895 1 95.44 285 GLU A C 1
ATOM 2149 O O . GLU A 1 285 ? 9.469 30.188 5.688 1 95.44 285 GLU A O 1
ATOM 2154 N N . THR A 1 286 ? 8.078 28.516 5.238 1 96.19 286 THR A N 1
ATOM 2155 C CA . THR A 1 286 ? 8.133 27.984 6.594 1 96.19 286 THR A CA 1
ATOM 2156 C C . THR A 1 286 ? 9.547 27.516 6.941 1 96.19 286 THR A C 1
ATOM 2158 O O . THR A 1 286 ? 10.07 27.859 8 1 96.19 286 THR A O 1
ATOM 2161 N N . LEU A 1 287 ? 10.188 26.766 6.066 1 96.06 287 LEU A N 1
ATOM 2162 C CA . LEU A 1 287 ? 11.531 26.25 6.289 1 96.06 287 LEU A CA 1
ATOM 2163 C C . LEU A 1 287 ? 12.547 27.391 6.332 1 96.06 287 LEU A C 1
ATOM 2165 O O . LEU A 1 287 ? 13.578 27.281 7 1 96.06 287 LEU A O 1
ATOM 2169 N N . ALA A 1 288 ? 12.18 28.516 5.668 1 94.56 288 ALA A N 1
ATOM 2170 C CA . ALA A 1 288 ? 13.055 29.688 5.637 1 94.56 288 ALA A CA 1
ATOM 2171 C C . ALA A 1 288 ? 12.82 30.578 6.859 1 94.56 288 ALA A C 1
ATOM 2173 O O . ALA A 1 288 ? 13.562 31.531 7.086 1 94.56 288 ALA A O 1
ATOM 2174 N N . GLY A 1 289 ? 11.82 30.297 7.625 1 93.19 289 GLY A N 1
ATOM 2175 C CA . GLY A 1 289 ? 11.516 31.078 8.812 1 93.19 289 GLY A CA 1
ATOM 2176 C C . GLY A 1 289 ? 10.617 32.281 8.523 1 93.19 289 GLY A C 1
ATOM 2177 O O . GLY A 1 289 ? 10.43 33.125 9.383 1 93.19 289 GLY A O 1
ATOM 2178 N N . GLU A 1 290 ? 9.961 32.25 7.355 1 94.88 290 GLU A N 1
ATOM 2179 C CA . GLU A 1 290 ? 9.148 33.375 6.926 1 94.88 290 GLU A CA 1
ATOM 2180 C C . GLU A 1 290 ? 7.668 33.094 7.148 1 94.88 290 GLU A C 1
ATOM 2182 O O . GLU A 1 290 ? 6.848 34.031 7.078 1 94.88 290 GLU A O 1
ATOM 2187 N N . ALA A 1 291 ? 7.32 31.969 7.379 1 95.81 291 ALA A N 1
ATOM 2188 C CA . ALA A 1 291 ? 5.957 31.516 7.656 1 95.81 291 ALA A CA 1
ATOM 2189 C C . ALA A 1 291 ? 5.953 30.375 8.664 1 95.81 291 ALA A C 1
ATOM 2191 O O . ALA A 1 291 ? 7.012 29.906 9.086 1 95.81 291 ALA A O 1
ATOM 2192 N N . GLY A 1 292 ? 4.836 30.031 9.141 1 96.5 292 GLY A N 1
ATOM 2193 C CA . GLY A 1 292 ? 4.742 28.922 10.078 1 96.5 292 GLY A CA 1
ATOM 2194 C C . GLY A 1 292 ? 5.422 29.203 11.406 1 96.5 292 GLY A C 1
ATOM 2195 O O . GLY A 1 292 ? 5.617 30.359 11.773 1 96.5 292 GLY A O 1
ATOM 2196 N N . THR A 1 293 ? 5.633 28.234 12.195 1 97.62 293 THR A N 1
ATOM 2197 C CA . THR A 1 293 ? 6.32 28.266 13.477 1 97.62 293 THR A CA 1
ATOM 2198 C C . THR A 1 293 ? 7.547 27.359 13.461 1 97.62 293 THR A C 1
ATOM 2200 O O . THR A 1 293 ? 7.438 26.172 13.188 1 97.62 293 THR A O 1
ATOM 2203 N N . CYS A 1 294 ? 8.695 27.922 13.648 1 98.12 294 CYS A N 1
ATOM 2204 C CA . CYS A 1 294 ? 9.93 27.172 13.812 1 98.12 294 CYS A CA 1
ATOM 2205 C C . CYS A 1 294 ? 10.203 26.891 15.281 1 98.12 294 CYS A C 1
ATOM 2207 O O . CYS A 1 294 ? 10.188 27.797 16.109 1 98.12 294 CYS A O 1
ATOM 2209 N N . ILE A 1 295 ? 10.344 25.656 15.664 1 98.19 295 ILE A N 1
ATOM 2210 C CA . ILE A 1 295 ? 10.648 25.25 17.031 1 98.19 295 ILE A CA 1
ATOM 2211 C C . ILE A 1 295 ? 12.094 24.781 17.109 1 98.19 295 ILE A C 1
ATOM 2213 O O . ILE A 1 295 ? 12.516 23.906 16.359 1 98.19 295 ILE A O 1
ATOM 2217 N N . SER A 1 296 ? 12.836 25.297 17.922 1 98 296 SER A N 1
ATOM 2218 C CA . SER A 1 296 ? 14.242 24.953 18.125 1 98 296 SER A CA 1
ATOM 2219 C C . SER A 1 296 ? 14.695 25.297 19.547 1 98 296 SER A C 1
ATOM 2221 O O . SER A 1 296 ? 13.992 25.984 20.281 1 98 296 SER A O 1
ATOM 2223 N N . LEU A 1 297 ? 15.875 24.797 19.938 1 95.75 297 LEU A N 1
ATOM 2224 C CA . LEU A 1 297 ? 16.422 25.094 21.25 1 95.75 297 LEU A CA 1
ATOM 2225 C C . LEU A 1 297 ? 17.078 26.469 21.266 1 95.75 297 LEU A C 1
ATOM 2227 O O . LEU A 1 297 ? 17.578 26.938 20.234 1 95.75 297 LEU A O 1
ATOM 2231 N N . MET B 1 1 ? 25.484 -14.469 -0.71 1 91.25 1 MET B N 1
ATOM 2232 C CA . MET B 1 1 ? 24.203 -15.148 -0.565 1 91.25 1 MET B CA 1
ATOM 2233 C C . MET B 1 1 ? 23.375 -15.008 -1.83 1 91.25 1 MET B C 1
ATOM 2235 O O . MET B 1 1 ? 23.344 -13.945 -2.449 1 91.25 1 MET B O 1
ATOM 2239 N N . LYS B 1 2 ? 22.781 -16.109 -2.367 1 97.12 2 LYS B N 1
ATOM 2240 C CA . LYS B 1 2 ? 21.984 -16.094 -3.59 1 97.12 2 LYS B CA 1
ATOM 2241 C C . LYS B 1 2 ? 20.625 -15.438 -3.355 1 97.12 2 LYS B C 1
ATOM 2243 O O . LYS B 1 2 ? 20.078 -15.516 -2.252 1 97.12 2 LYS B O 1
ATOM 2248 N N . THR B 1 3 ? 20.172 -14.734 -4.395 1 98.62 3 THR B N 1
ATOM 2249 C CA . THR B 1 3 ? 18.844 -14.109 -4.344 1 98.62 3 THR B CA 1
ATOM 2250 C C . THR B 1 3 ? 17.797 -15.039 -4.934 1 98.62 3 THR B C 1
ATOM 2252 O O . THR B 1 3 ? 17.938 -15.523 -6.055 1 98.62 3 THR B O 1
ATOM 2255 N N . LEU B 1 4 ? 16.766 -15.32 -4.176 1 98.62 4 LEU B N 1
ATOM 2256 C CA . LEU B 1 4 ? 15.664 -16.188 -4.582 1 98.62 4 LEU B CA 1
ATOM 2257 C C . LEU B 1 4 ? 14.344 -15.43 -4.551 1 98.62 4 LEU B C 1
ATOM 2259 O O . LEU B 1 4 ? 14.031 -14.75 -3.57 1 98.62 4 LEU B O 1
ATOM 2263 N N . VAL B 1 5 ? 13.555 -15.445 -5.66 1 98.75 5 VAL B N 1
ATOM 2264 C CA . VAL B 1 5 ? 12.18 -14.945 -5.695 1 98.75 5 VAL B CA 1
ATOM 2265 C C . VAL B 1 5 ? 11.203 -16.109 -5.516 1 98.75 5 VAL B C 1
ATOM 2267 O O . VAL B 1 5 ? 11.281 -17.109 -6.23 1 98.75 5 VAL B O 1
ATOM 2270 N N . VAL B 1 6 ? 10.305 -16 -4.562 1 98.06 6 VAL B N 1
ATOM 2271 C CA . VAL B 1 6 ? 9.328 -17.047 -4.266 1 98.06 6 VAL B CA 1
ATOM 2272 C C . VAL B 1 6 ? 7.918 -16.484 -4.434 1 98.06 6 VAL B C 1
ATOM 2274 O O . VAL B 1 6 ? 7.57 -15.461 -3.834 1 98.06 6 VAL B O 1
ATOM 2277 N N . ALA B 1 7 ? 7.125 -17.141 -5.25 1 97 7 ALA B N 1
ATOM 2278 C CA . ALA B 1 7 ? 5.715 -16.797 -5.41 1 97 7 ALA B CA 1
ATOM 2279 C C . ALA B 1 7 ? 4.828 -17.734 -4.609 1 97 7 ALA B C 1
ATOM 2281 O O . ALA B 1 7 ? 4.777 -18.938 -4.891 1 97 7 ALA B O 1
ATOM 2282 N N . LEU B 1 8 ? 4.105 -17.141 -3.65 1 94.31 8 LEU B N 1
ATOM 2283 C CA . LEU B 1 8 ? 3.227 -17.953 -2.812 1 94.31 8 LEU B CA 1
ATOM 2284 C C . LEU B 1 8 ? 1.945 -18.312 -3.557 1 94.31 8 LEU B C 1
ATOM 2286 O O . LEU B 1 8 ? 1.331 -17.453 -4.195 1 94.31 8 LEU B O 1
ATOM 2290 N N . GLY B 1 9 ? 1.584 -19.531 -3.504 1 80.38 9 GLY B N 1
ATOM 2291 C CA . GLY B 1 9 ? 0.344 -20 -4.105 1 80.38 9 GLY B CA 1
ATOM 2292 C C . GLY B 1 9 ? -0.893 -19.531 -3.367 1 80.38 9 GLY B C 1
ATOM 2293 O O . GLY B 1 9 ? -0.807 -19.094 -2.217 1 80.38 9 GLY B O 1
ATOM 2294 N N . GLY B 1 10 ? -1.968 -19.594 -4.062 1 69.81 10 GLY B N 1
ATOM 2295 C CA . GLY B 1 10 ? -3.238 -19.125 -3.531 1 69.81 10 GLY B CA 1
ATOM 2296 C C . GLY B 1 10 ? -3.623 -19.797 -2.227 1 69.81 10 GLY B C 1
ATOM 2297 O O . GLY B 1 10 ? -4.137 -19.141 -1.314 1 69.81 10 GLY B O 1
ATOM 2298 N N . ASN B 1 11 ? -3.266 -21.047 -2.062 1 70.25 11 ASN B N 1
ATOM 2299 C CA . ASN B 1 11 ? -3.678 -21.766 -0.863 1 70.25 11 ASN B CA 1
ATOM 2300 C C . ASN B 1 11 ? -2.809 -21.406 0.337 1 70.25 11 ASN B C 1
ATOM 2302 O O . ASN B 1 11 ? -3.145 -21.734 1.476 1 70.25 11 ASN B O 1
ATOM 2306 N N . ALA B 1 12 ? -1.727 -20.766 0.026 1 76.31 12 ALA B N 1
ATOM 2307 C CA . ALA B 1 12 ? -0.85 -20.344 1.117 1 76.31 12 ALA B CA 1
ATOM 2308 C C . ALA B 1 12 ? -1.487 -19.234 1.935 1 76.31 12 ALA B C 1
ATOM 2310 O O . ALA B 1 12 ? -1.161 -19.047 3.109 1 76.31 12 ALA B O 1
ATOM 2311 N N . LEU B 1 13 ? -2.412 -18.547 1.348 1 83.81 13 LEU B N 1
ATOM 2312 C CA . LEU B 1 13 ? -3.027 -17.422 2.033 1 83.81 13 LEU B CA 1
ATOM 2313 C C . LEU B 1 13 ? -4.477 -17.734 2.4 1 83.81 13 LEU B C 1
ATOM 2315 O O . LEU B 1 13 ? -4.973 -17.266 3.426 1 83.81 13 LEU B O 1
ATOM 2319 N N . LEU B 1 14 ? -5.109 -18.406 1.562 1 81.69 14 LEU B N 1
ATOM 2320 C CA . LEU B 1 14 ? -6.496 -18.812 1.794 1 81.69 14 LEU B CA 1
ATOM 2321 C C . LEU B 1 14 ? -6.836 -20.078 1.019 1 81.69 14 LEU B C 1
ATOM 2323 O O . LEU B 1 14 ? -6.652 -20.125 -0.2 1 81.69 14 LEU B O 1
ATOM 2327 N N . GLN B 1 15 ? -7.414 -21.047 1.691 1 79 15 GLN B N 1
ATOM 2328 C CA . GLN B 1 15 ? -7.816 -22.297 1.049 1 79 15 GLN B CA 1
ATOM 2329 C C . GLN B 1 15 ? -9.164 -22.141 0.344 1 79 15 GLN B C 1
ATOM 2331 O O . GLN B 1 15 ? -10.016 -21.359 0.783 1 79 15 GLN B O 1
ATOM 2336 N N . ARG B 1 16 ? -9.305 -22.859 -0.629 1 73.69 16 ARG B N 1
ATOM 2337 C CA . ARG B 1 16 ? -10.547 -22.828 -1.381 1 73.69 16 ARG B CA 1
ATOM 2338 C C . ARG B 1 16 ? -11.742 -23.125 -0.481 1 73.69 16 ARG B C 1
ATOM 2340 O O . ARG B 1 16 ? -11.727 -24.094 0.274 1 73.69 16 ARG B O 1
ATOM 2347 N N . GLY B 1 17 ? -12.734 -22.281 -0.597 1 74.88 17 GLY B N 1
ATOM 2348 C CA . GLY B 1 17 ? -13.961 -22.5 0.146 1 74.88 17 GLY B CA 1
ATOM 2349 C C . GLY B 1 17 ? -13.906 -21.969 1.566 1 74.88 17 GLY B C 1
ATOM 2350 O O . GLY B 1 17 ? -14.914 -21.938 2.266 1 74.88 17 GLY B O 1
ATOM 2351 N N . GLU B 1 18 ? -12.727 -21.641 1.991 1 85.31 18 GLU B N 1
ATOM 2352 C CA . GLU B 1 18 ? -12.578 -21.094 3.34 1 85.31 18 GLU B CA 1
ATOM 2353 C C . GLU B 1 18 ? -13.102 -19.672 3.428 1 85.31 18 GLU B C 1
ATOM 2355 O O . GLU B 1 18 ? -12.891 -18.859 2.514 1 85.31 18 GLU B O 1
ATOM 2360 N N . ALA B 1 19 ? -13.797 -19.422 4.625 1 88.06 19 ALA B N 1
ATOM 2361 C CA . ALA B 1 19 ? -14.266 -18.047 4.848 1 88.06 19 ALA B CA 1
ATOM 2362 C C . ALA B 1 19 ? -13.094 -17.062 4.867 1 88.06 19 ALA B C 1
ATOM 2364 O O . ALA B 1 19 ? -12.031 -17.375 5.41 1 88.06 19 ALA B O 1
ATOM 2365 N N . LEU B 1 20 ? -13.281 -15.938 4.289 1 91.19 20 LEU B N 1
ATOM 2366 C CA . LEU B 1 20 ? -12.227 -14.938 4.184 1 91.19 20 LEU B CA 1
ATOM 2367 C C . LEU B 1 20 ? -12.094 -14.141 5.473 1 91.19 20 LEU B C 1
ATOM 2369 O O . LEU B 1 20 ? -12.133 -12.906 5.453 1 91.19 20 LEU B O 1
ATOM 2373 N N . THR B 1 21 ? -11.898 -14.844 6.625 1 94.06 21 THR B N 1
ATOM 2374 C CA . THR B 1 21 ? -11.727 -14.18 7.91 1 94.06 21 THR B CA 1
ATOM 2375 C C . THR B 1 21 ? -10.25 -13.898 8.18 1 94.06 21 THR B C 1
ATOM 2377 O O . THR B 1 21 ? -9.375 -14.578 7.629 1 94.06 21 THR B O 1
ATOM 2380 N N . ALA B 1 22 ? -10.016 -12.883 8.992 1 94.44 22 ALA B N 1
ATOM 2381 C CA . ALA B 1 22 ? -8.648 -12.609 9.414 1 94.44 22 ALA B CA 1
ATOM 2382 C C . ALA B 1 22 ? -8.023 -13.828 10.078 1 94.44 22 ALA B C 1
ATOM 2384 O O . ALA B 1 22 ? -6.844 -14.125 9.867 1 94.44 22 ALA B O 1
ATOM 2385 N N . GLU B 1 23 ? -8.781 -14.516 10.93 1 94.88 23 GLU B N 1
ATOM 2386 C CA . GLU B 1 23 ? -8.305 -15.703 11.641 1 94.88 23 GLU B CA 1
ATOM 2387 C C . GLU B 1 23 ? -7.852 -16.781 10.664 1 94.88 23 GLU B C 1
ATOM 2389 O O . GLU B 1 23 ? -6.77 -17.359 10.828 1 94.88 23 GLU B O 1
AT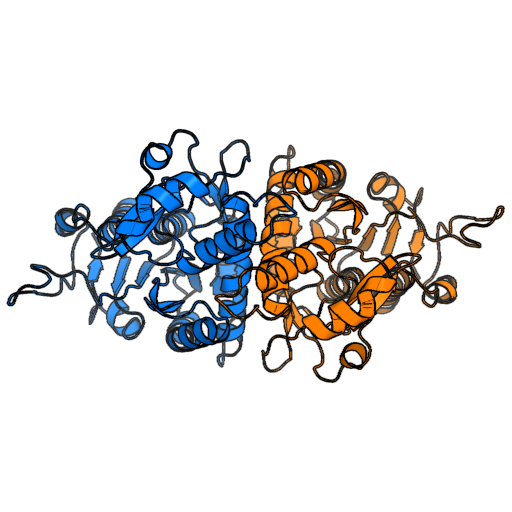OM 2394 N N . ASN B 1 24 ? -8.695 -17.094 9.648 1 94.81 24 ASN B N 1
ATOM 2395 C CA . ASN B 1 24 ? -8.344 -18.109 8.656 1 94.81 24 ASN B CA 1
ATOM 2396 C C . ASN B 1 24 ? -7.105 -17.703 7.859 1 94.81 24 ASN B C 1
ATOM 2398 O O . ASN B 1 24 ? -6.277 -18.547 7.52 1 94.81 24 ASN B O 1
ATOM 2402 N N . GLN B 1 25 ? -7.012 -16.438 7.527 1 94.44 25 GLN B N 1
ATOM 2403 C CA . GLN B 1 25 ? -5.844 -15.969 6.793 1 94.44 25 GLN B CA 1
ATOM 2404 C C . GLN B 1 25 ? -4.57 -16.125 7.621 1 94.44 25 GLN B C 1
ATOM 2406 O O . GLN B 1 25 ? -3.547 -16.578 7.109 1 94.44 25 GLN B O 1
ATOM 2411 N N . TYR B 1 26 ? -4.617 -15.773 8.898 1 95.25 26 TYR B N 1
ATOM 2412 C CA . TYR B 1 26 ? -3.459 -15.938 9.773 1 95.25 26 TYR B CA 1
ATOM 2413 C C . TYR B 1 26 ? -3.094 -17.406 9.922 1 95.25 26 TYR B C 1
ATOM 2415 O O . TYR B 1 26 ? -1.912 -17.766 9.977 1 95.25 26 TYR B O 1
ATOM 2423 N N . ARG B 1 27 ? -4.082 -18.219 10.031 1 95 27 ARG B N 1
ATOM 2424 C CA . ARG B 1 27 ? -3.838 -19.656 10.148 1 95 27 ARG B CA 1
ATOM 2425 C C . ARG B 1 27 ? -3.1 -20.188 8.93 1 95 27 ARG B C 1
ATOM 2427 O O . ARG B 1 27 ? -2.139 -20.953 9.062 1 95 27 ARG B O 1
ATOM 2434 N N . ASN B 1 28 ? -3.594 -19.828 7.738 1 93.69 28 ASN B N 1
ATOM 2435 C CA . ASN B 1 28 ? -2.939 -20.266 6.512 1 93.69 28 ASN B CA 1
ATOM 2436 C C . ASN B 1 28 ? -1.522 -19.719 6.398 1 93.69 28 ASN B C 1
ATOM 2438 O O . ASN B 1 28 ? -0.597 -20.422 6.012 1 93.69 28 ASN B O 1
ATOM 2442 N N . ILE B 1 29 ? -1.323 -18.469 6.746 1 94.19 29 ILE B N 1
ATOM 2443 C CA . ILE B 1 29 ? -0.007 -17.844 6.742 1 94.19 29 ILE B CA 1
ATOM 2444 C C . ILE B 1 29 ? 0.918 -18.578 7.711 1 94.19 29 ILE B C 1
ATOM 2446 O O . ILE B 1 29 ? 2.082 -18.844 7.391 1 94.19 29 ILE B O 1
ATOM 2450 N N . ALA B 1 30 ? 0.409 -18.891 8.898 1 93.5 30 ALA B N 1
ATOM 2451 C CA . ALA B 1 30 ? 1.2 -19.578 9.914 1 93.5 30 ALA B CA 1
ATOM 2452 C C . ALA B 1 30 ? 1.743 -20.891 9.375 1 93.5 30 ALA B C 1
ATOM 2454 O O . ALA B 1 30 ? 2.848 -21.312 9.734 1 93.5 30 ALA B O 1
ATOM 2455 N N . SER B 1 31 ? 1.028 -21.531 8.516 1 91.56 31 SER B N 1
ATOM 2456 C CA . SER B 1 31 ? 1.446 -22.812 7.953 1 91.56 31 SER B CA 1
ATOM 2457 C C . SER B 1 31 ? 2.562 -22.625 6.93 1 91.56 31 SER B C 1
ATOM 2459 O O . SER B 1 31 ? 3.367 -23.531 6.711 1 91.56 31 SER B O 1
ATOM 2461 N N . ALA B 1 32 ? 2.615 -21.453 6.348 1 91.94 32 ALA B N 1
ATOM 2462 C CA . ALA B 1 32 ? 3.582 -21.203 5.281 1 91.94 32 ALA B CA 1
ATOM 2463 C C . ALA B 1 32 ? 4.867 -20.594 5.844 1 91.94 32 ALA B C 1
ATOM 2465 O O . ALA B 1 32 ? 5.938 -20.75 5.25 1 91.94 32 ALA B O 1
ATOM 2466 N N . VAL B 1 33 ? 4.848 -19.984 6.953 1 94.25 33 VAL B N 1
ATOM 2467 C CA . VAL B 1 33 ? 5.863 -19.078 7.469 1 94.25 33 VAL B CA 1
ATOM 2468 C C . VAL B 1 33 ? 7.105 -19.859 7.875 1 94.25 33 VAL B C 1
ATOM 2470 O O . VAL B 1 33 ? 8.234 -19.438 7.625 1 94.25 33 VAL B O 1
ATOM 2473 N N . PRO B 1 34 ? 6.996 -21.109 8.523 1 93.94 34 PRO B N 1
ATOM 2474 C CA . PRO B 1 34 ? 8.203 -21.828 8.93 1 93.94 34 PRO B CA 1
ATOM 2475 C C . PRO B 1 34 ? 9.125 -22.141 7.758 1 93.94 34 PRO B C 1
ATOM 2477 O O . PRO B 1 34 ? 10.344 -21.984 7.855 1 93.94 34 PRO B O 1
ATOM 2480 N N . ALA B 1 35 ? 8.547 -22.609 6.645 1 93.5 35 ALA B N 1
ATOM 2481 C CA . ALA B 1 35 ? 9.344 -22.938 5.465 1 93.5 35 ALA B CA 1
ATOM 2482 C C . ALA B 1 35 ? 10 -21.672 4.895 1 93.5 35 ALA B C 1
ATOM 2484 O O . ALA B 1 35 ? 11.164 -21.703 4.5 1 93.5 35 ALA B O 1
ATOM 2485 N N . LEU B 1 36 ? 9.281 -20.578 4.809 1 95.94 36 LEU B N 1
ATOM 2486 C CA . LEU B 1 36 ? 9.82 -19.328 4.305 1 95.94 36 LEU B CA 1
ATOM 2487 C C . LEU B 1 36 ? 10.938 -18.812 5.203 1 95.94 36 LEU B C 1
ATOM 2489 O O . LEU B 1 36 ? 11.93 -18.266 4.715 1 95.94 36 LEU B O 1
ATOM 2493 N N . ALA B 1 37 ? 10.734 -18.969 6.52 1 96.56 37 ALA B N 1
ATOM 2494 C CA . ALA B 1 37 ? 11.734 -18.531 7.484 1 96.56 37 ALA B CA 1
ATOM 2495 C C . ALA B 1 37 ? 13.047 -19.297 7.301 1 96.56 37 ALA B C 1
ATOM 2497 O O . ALA B 1 37 ? 14.133 -18.703 7.406 1 96.56 37 ALA B O 1
ATOM 2498 N N . ARG B 1 38 ? 12.953 -20.547 7.059 1 95 38 ARG B N 1
ATOM 2499 C CA . ARG B 1 38 ? 14.156 -21.344 6.812 1 95 38 ARG B CA 1
ATOM 2500 C C . ARG B 1 38 ? 14.867 -20.875 5.547 1 95 38 ARG B C 1
ATOM 2502 O O . ARG B 1 38 ? 16.094 -20.766 5.527 1 95 38 ARG B O 1
ATOM 2509 N N . LEU B 1 39 ? 14.141 -20.578 4.504 1 95.69 39 LEU B N 1
ATOM 2510 C CA . LEU B 1 39 ? 14.727 -20.094 3.262 1 95.69 39 LEU B CA 1
ATOM 2511 C C . LEU B 1 39 ? 15.43 -18.75 3.484 1 95.69 39 LEU B C 1
ATOM 2513 O O . LEU B 1 39 ? 16.469 -18.484 2.889 1 95.69 39 LEU B O 1
ATOM 2517 N N . ALA B 1 40 ? 14.836 -17.922 4.297 1 96.25 40 ALA B N 1
ATOM 2518 C CA . ALA B 1 40 ? 15.344 -16.562 4.535 1 96.25 40 ALA B CA 1
ATOM 2519 C C . ALA B 1 40 ? 16.703 -16.609 5.23 1 96.25 40 ALA B C 1
ATOM 2521 O O . ALA B 1 40 ? 17.453 -15.625 5.191 1 96.25 40 ALA B O 1
ATOM 2522 N N . ARG B 1 41 ? 17.016 -17.688 5.879 1 93.5 41 ARG B N 1
ATOM 2523 C CA . ARG B 1 41 ? 18.297 -17.828 6.555 1 93.5 41 ARG B CA 1
ATOM 2524 C C . ARG B 1 41 ? 19.406 -18.188 5.57 1 93.5 41 ARG B C 1
ATOM 2526 O O . ARG B 1 41 ? 20.578 -17.984 5.844 1 93.5 41 ARG B O 1
ATOM 2533 N N . SER B 1 42 ? 19 -18.688 4.398 1 94.44 42 SER B N 1
ATOM 2534 C CA . SER B 1 42 ? 19.984 -19.203 3.459 1 94.44 42 SER B CA 1
ATOM 2535 C C . SER B 1 42 ? 20.016 -18.375 2.176 1 94.44 42 SER B C 1
ATOM 2537 O O . SER B 1 42 ? 20.953 -18.469 1.391 1 94.44 42 SER B O 1
ATOM 2539 N N . TYR B 1 43 ? 18.984 -17.562 1.935 1 97.25 43 TYR B N 1
ATOM 2540 C CA . TYR B 1 43 ? 18.859 -16.797 0.704 1 97.25 43 TYR B CA 1
ATOM 2541 C C . TYR B 1 43 ? 18.484 -15.352 1.005 1 97.25 43 TYR B C 1
ATOM 2543 O O . TYR B 1 43 ? 17.859 -15.062 2.033 1 97.25 43 TYR B O 1
ATOM 2551 N N . ARG B 1 44 ? 18.938 -14.375 0.139 1 98.31 44 ARG B N 1
ATOM 2552 C CA . ARG B 1 44 ? 18.219 -13.117 0.01 1 98.31 44 ARG B CA 1
ATOM 2553 C C . ARG B 1 44 ? 16.844 -13.344 -0.617 1 98.31 44 ARG B C 1
ATOM 2555 O O . ARG B 1 44 ? 16.734 -13.586 -1.82 1 98.31 44 ARG B O 1
ATOM 2562 N N . LEU B 1 45 ? 15.828 -13.219 0.15 1 98.62 45 LEU B N 1
ATOM 2563 C CA . LEU B 1 45 ? 14.531 -13.766 -0.219 1 98.62 45 LEU B CA 1
ATOM 2564 C C . LEU B 1 45 ? 13.547 -12.648 -0.557 1 98.62 45 LEU B C 1
ATOM 2566 O O . LEU B 1 45 ? 13.312 -11.758 0.26 1 98.62 45 LEU B O 1
ATOM 2570 N N . ALA B 1 46 ? 13.016 -12.641 -1.762 1 98.88 46 ALA B N 1
ATOM 2571 C CA . ALA B 1 46 ? 11.867 -11.828 -2.154 1 98.88 46 ALA B CA 1
ATOM 2572 C C . ALA B 1 46 ? 10.602 -12.672 -2.232 1 98.88 46 ALA B C 1
ATOM 2574 O O . ALA B 1 46 ? 10.586 -13.719 -2.881 1 98.88 46 ALA B O 1
ATOM 2575 N N . ILE B 1 47 ? 9.562 -12.266 -1.58 1 98.5 47 ILE B N 1
ATOM 2576 C CA . ILE B 1 47 ? 8.32 -13.023 -1.497 1 98.5 47 ILE B CA 1
ATOM 2577 C C . ILE B 1 47 ? 7.211 -12.281 -2.24 1 98.5 47 ILE B C 1
ATOM 2579 O O . ILE B 1 47 ? 6.902 -11.133 -1.916 1 98.5 47 ILE B O 1
ATOM 2583 N N . VAL B 1 48 ? 6.648 -12.906 -3.24 1 98.38 48 VAL B N 1
ATOM 2584 C CA . VAL B 1 48 ? 5.512 -12.422 -4.016 1 98.38 48 VAL B CA 1
ATOM 2585 C C . VAL B 1 48 ? 4.258 -13.203 -3.645 1 98.38 48 VAL B C 1
ATOM 2587 O O . VAL B 1 48 ? 4.312 -14.422 -3.447 1 98.38 48 VAL B O 1
ATOM 2590 N N . HIS B 1 49 ? 3.143 -12.508 -3.463 1 96.69 49 HIS B N 1
ATOM 2591 C CA . HIS B 1 49 ? 1.928 -13.219 -3.08 1 96.69 49 HIS B CA 1
ATOM 2592 C C . HIS B 1 49 ? 0.746 -12.789 -3.943 1 96.69 49 HIS B C 1
ATOM 2594 O O . HIS B 1 49 ? 0.755 -11.703 -4.523 1 96.69 49 HIS B O 1
ATOM 2600 N N . GLY B 1 50 ? -0.269 -13.672 -4.039 1 93.94 50 GLY B N 1
ATOM 2601 C CA . GLY B 1 50 ? -1.522 -13.344 -4.699 1 93.94 50 GLY B CA 1
ATOM 2602 C C . GLY B 1 50 ? -2.504 -12.625 -3.791 1 93.94 50 GLY B C 1
ATOM 2603 O O . GLY B 1 50 ? -2.174 -12.297 -2.65 1 93.94 50 GLY B O 1
ATOM 2604 N N . ASN B 1 51 ? -3.717 -12.312 -4.41 1 94.81 51 ASN B N 1
ATOM 2605 C CA . ASN B 1 51 ? -4.719 -11.617 -3.607 1 94.81 51 ASN B CA 1
ATOM 2606 C C . ASN B 1 51 ? -6.133 -11.898 -4.113 1 94.81 51 ASN B C 1
ATOM 2608 O O . ASN B 1 51 ? -7.074 -11.188 -3.76 1 94.81 51 ASN B O 1
ATOM 2612 N N . GLY B 1 52 ? -6.359 -12.844 -4.961 1 92.31 52 GLY B N 1
ATOM 2613 C CA . GLY B 1 52 ? -7.629 -13.086 -5.629 1 92.31 52 GLY B CA 1
ATOM 2614 C C . GLY B 1 52 ? -8.812 -13.055 -4.684 1 92.31 52 GLY B C 1
ATOM 2615 O O . GLY B 1 52 ? -9.734 -12.25 -4.852 1 92.31 52 GLY B O 1
ATOM 2616 N N . PRO B 1 53 ? -8.82 -13.961 -3.721 1 92.44 53 PRO B N 1
ATOM 2617 C CA . PRO B 1 53 ? -9.938 -13.961 -2.766 1 92.44 53 PRO B CA 1
ATOM 2618 C C . PRO B 1 53 ? -10.055 -12.641 -2.002 1 92.44 53 PRO B C 1
ATOM 2620 O O . PRO B 1 53 ? -11.164 -12.133 -1.816 1 92.44 53 PRO B O 1
ATOM 2623 N N . GLN B 1 54 ? -8.969 -12.031 -1.566 1 94.94 54 GLN B N 1
ATOM 2624 C CA . GLN B 1 54 ? -8.984 -10.836 -0.729 1 94.94 54 GLN B CA 1
ATOM 2625 C C . GLN B 1 54 ? -9.469 -9.617 -1.514 1 94.94 54 GLN B C 1
ATOM 2627 O O . GLN B 1 54 ? -10.266 -8.828 -1.011 1 94.94 54 GLN B O 1
ATOM 2632 N N . VAL B 1 55 ? -8.938 -9.445 -2.783 1 96.31 55 VAL B N 1
ATOM 2633 C CA . VAL B 1 55 ? -9.359 -8.289 -3.57 1 96.31 55 VAL B CA 1
ATOM 2634 C C . VAL B 1 55 ? -10.836 -8.422 -3.938 1 96.31 55 VAL B C 1
ATOM 2636 O O . VAL B 1 55 ? -11.555 -7.426 -4.012 1 96.31 55 VAL B O 1
ATOM 2639 N N . GLY B 1 56 ? -11.305 -9.656 -4.164 1 94.75 56 GLY B N 1
ATOM 2640 C CA . GLY B 1 56 ? -12.727 -9.891 -4.371 1 94.75 56 GLY B CA 1
ATOM 2641 C C . GLY B 1 56 ? -13.578 -9.492 -3.178 1 94.75 56 GLY B C 1
ATOM 2642 O O . GLY B 1 56 ? -14.648 -8.906 -3.34 1 94.75 56 GLY B O 1
ATOM 2643 N N . LEU B 1 57 ? -13.117 -9.875 -1.986 1 94.88 57 LEU B N 1
ATOM 2644 C CA . LEU B 1 57 ? -13.812 -9.492 -0.763 1 94.88 57 LEU B CA 1
ATOM 2645 C C . LEU B 1 57 ? -13.898 -7.973 -0.633 1 94.88 57 LEU B C 1
ATOM 2647 O O . LEU B 1 57 ? -14.961 -7.43 -0.318 1 94.88 57 LEU B O 1
ATOM 2651 N N . LEU B 1 58 ? -12.742 -7.281 -0.836 1 97.56 58 LEU B N 1
ATOM 2652 C CA . LEU B 1 58 ? -12.719 -5.824 -0.751 1 97.56 58 LEU B CA 1
ATOM 2653 C C . LEU B 1 58 ? -13.711 -5.207 -1.731 1 97.56 58 LEU B C 1
ATOM 2655 O O . LEU B 1 58 ? -14.406 -4.242 -1.396 1 97.56 58 LEU B O 1
ATOM 2659 N N . ALA B 1 59 ? -13.781 -5.746 -2.949 1 97.12 59 ALA B N 1
ATOM 2660 C CA . ALA B 1 59 ? -14.719 -5.254 -3.953 1 97.12 59 ALA B CA 1
ATOM 2661 C C . ALA B 1 59 ? -16.156 -5.402 -3.471 1 97.12 59 ALA B C 1
ATOM 2663 O O . ALA B 1 59 ? -16.984 -4.492 -3.648 1 97.12 59 ALA B O 1
ATOM 2664 N N . LEU B 1 60 ? -16.5 -6.555 -2.895 1 96.19 60 LEU B N 1
ATOM 2665 C CA . LEU B 1 60 ? -17.844 -6.809 -2.393 1 96.19 60 LEU B CA 1
ATOM 2666 C C . LEU B 1 60 ? -18.188 -5.875 -1.236 1 96.19 60 LEU B C 1
ATOM 2668 O O . LEU B 1 60 ? -19.312 -5.387 -1.135 1 96.19 60 LEU B O 1
ATOM 2672 N N . GLN B 1 61 ? -17.234 -5.664 -0.337 1 97 61 GLN B N 1
ATOM 2673 C CA . GLN B 1 61 ? -17.422 -4.738 0.773 1 97 61 GLN B CA 1
ATOM 2674 C C . GLN B 1 61 ? -17.688 -3.32 0.268 1 97 61 GLN B C 1
ATOM 2676 O O . GLN B 1 61 ? -18.531 -2.609 0.807 1 97 61 GLN B O 1
ATOM 2681 N N . ASN B 1 62 ? -16.891 -2.883 -0.765 1 96.69 62 ASN B N 1
ATOM 2682 C CA . ASN B 1 62 ? -17.125 -1.585 -1.389 1 96.69 62 ASN B CA 1
ATOM 2683 C C . ASN B 1 62 ? -18.547 -1.476 -1.931 1 96.69 62 ASN B C 1
ATOM 2685 O O . ASN B 1 62 ? -19.219 -0.458 -1.735 1 96.69 62 ASN B O 1
ATOM 2689 N N . LEU B 1 63 ? -19.047 -2.486 -2.594 1 94.69 63 LEU B N 1
ATOM 2690 C CA . LEU B 1 63 ? -20.375 -2.484 -3.207 1 94.69 63 LEU B CA 1
ATOM 2691 C C . LEU B 1 63 ? -21.469 -2.451 -2.143 1 94.69 63 LEU B C 1
ATOM 2693 O O . LEU B 1 63 ? -22.531 -1.88 -2.363 1 94.69 63 LEU B O 1
ATOM 2697 N N . ALA B 1 64 ? -21.172 -3.041 -1 1 95.19 64 ALA B N 1
ATOM 2698 C CA . ALA B 1 64 ? -22.156 -3.158 0.064 1 95.19 64 ALA B CA 1
ATOM 2699 C C . ALA B 1 64 ? -22.391 -1.812 0.743 1 95.19 64 ALA B C 1
ATOM 2701 O O . ALA B 1 64 ? -23.484 -1.552 1.256 1 95.19 64 ALA B O 1
ATOM 2702 N N . TRP B 1 65 ? -21.406 -1.002 0.863 1 94.94 65 TRP B N 1
ATOM 2703 C CA . TRP B 1 65 ? -21.547 0.333 1.436 1 94.94 65 TRP B CA 1
ATOM 2704 C C . TRP B 1 65 ? -21.953 1.344 0.369 1 94.94 65 TRP B C 1
ATOM 2706 O O . TRP B 1 65 ? -21.094 1.912 -0.315 1 94.94 65 TRP B O 1
ATOM 2716 N N . LYS B 1 66 ? -23.156 1.82 0.298 1 93.81 66 LYS B N 1
ATOM 2717 C CA . LYS B 1 66 ? -23.75 2.51 -0.843 1 93.81 66 LYS B CA 1
ATOM 2718 C C . LYS B 1 66 ? -23.516 4.016 -0.759 1 93.81 66 LYS B C 1
ATOM 2720 O O . LYS B 1 66 ? -23.766 4.742 -1.723 1 93.81 66 LYS B O 1
ATOM 2725 N N . GLU B 1 67 ? -22.938 4.523 0.292 1 91.69 67 GLU B N 1
ATOM 2726 C CA . GLU B 1 67 ? -22.797 5.961 0.49 1 91.69 67 GLU B CA 1
ATOM 2727 C C . GLU B 1 67 ? -21.641 6.516 -0.343 1 91.69 67 GLU B C 1
ATOM 2729 O O . GLU B 1 67 ? -21.562 7.723 -0.58 1 91.69 67 GLU B O 1
ATOM 2734 N N . VAL B 1 68 ? -20.719 5.684 -0.713 1 93 68 VAL B N 1
ATOM 2735 C CA . VAL B 1 68 ? -19.578 6.074 -1.531 1 93 68 VAL B CA 1
ATOM 2736 C C . VAL B 1 68 ? -19.438 5.113 -2.709 1 93 68 VAL B C 1
ATOM 2738 O O . VAL B 1 68 ? -19.625 3.902 -2.555 1 93 68 VAL B O 1
ATOM 2741 N N . GLU B 1 69 ? -19.188 5.684 -3.883 1 94.19 69 GLU B N 1
ATOM 2742 C CA . GLU B 1 69 ? -18.938 4.832 -5.043 1 94.19 69 GLU B CA 1
ATOM 2743 C C . GLU B 1 69 ? -17.766 3.885 -4.793 1 94.19 69 GLU B C 1
ATOM 2745 O O 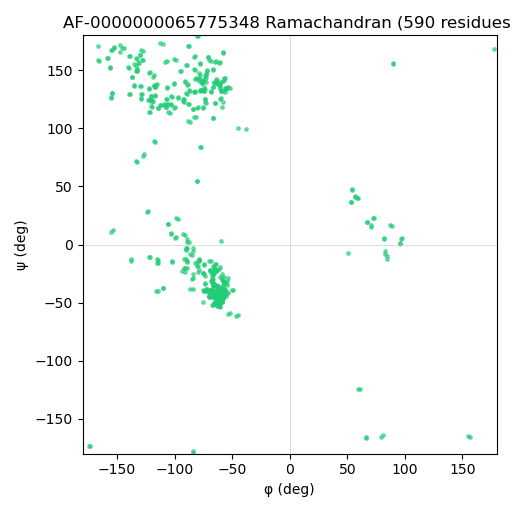. GLU B 1 69 ? -16.781 4.27 -4.168 1 94.19 69 GLU B O 1
ATOM 2750 N N . PRO B 1 70 ? -17.891 2.676 -5.316 1 95.12 70 PRO B N 1
ATOM 2751 C CA . PRO B 1 70 ? -16.781 1.738 -5.145 1 95.12 70 PRO B CA 1
ATOM 2752 C C . PRO B 1 70 ? -15.461 2.275 -5.699 1 95.12 70 PRO B C 1
ATOM 2754 O O . PRO B 1 70 ? -15.453 2.918 -6.754 1 95.12 70 PRO B O 1
ATOM 2757 N N . TYR B 1 71 ? -14.383 2.004 -4.992 1 97.5 71 TYR B N 1
ATOM 2758 C CA . TYR B 1 71 ? -13.055 2.371 -5.473 1 97.5 71 TYR B CA 1
ATOM 2759 C C . TYR B 1 71 ? -12.633 1.479 -6.633 1 97.5 71 TYR B C 1
ATOM 2761 O O . TYR B 1 71 ? -13.062 0.327 -6.73 1 97.5 71 TYR B O 1
ATOM 2769 N N . PRO B 1 72 ? -11.789 2.01 -7.566 1 97.19 72 PRO B N 1
ATOM 2770 C CA . PRO B 1 72 ? -11.289 1.203 -8.688 1 97.19 72 PRO B CA 1
ATOM 2771 C C . PRO B 1 72 ? -10.391 0.055 -8.227 1 97.19 72 PRO B C 1
ATOM 2773 O O . PRO B 1 72 ? -9.797 0.125 -7.152 1 97.19 72 PRO B O 1
ATOM 2776 N N . LEU B 1 73 ? -10.289 -0.934 -9.055 1 97.44 73 LEU B N 1
ATOM 2777 C CA . LEU B 1 73 ? -9.648 -2.195 -8.703 1 97.44 73 LEU B CA 1
ATOM 2778 C C . LEU B 1 73 ? -8.172 -1.98 -8.375 1 97.44 73 LEU B C 1
ATOM 2780 O O . LEU B 1 73 ? -7.621 -2.67 -7.512 1 97.44 73 LEU B O 1
ATOM 2784 N N . ASP B 1 74 ? -7.461 -1.024 -9.094 1 98.44 74 ASP B N 1
ATOM 2785 C CA . ASP B 1 74 ? -6.059 -0.759 -8.781 1 98.44 74 ASP B CA 1
ATOM 2786 C C . ASP B 1 74 ? -5.891 -0.317 -7.328 1 98.44 74 ASP B C 1
ATOM 2788 O O . ASP B 1 74 ? -4.949 -0.735 -6.652 1 98.44 74 ASP B O 1
ATOM 2792 N N . VAL B 1 75 ? -6.848 0.479 -6.812 1 98.56 75 VAL B N 1
ATOM 2793 C CA . VAL B 1 75 ? -6.801 0.936 -5.426 1 98.56 75 VAL B CA 1
ATOM 2794 C C . VAL B 1 75 ? -7.055 -0.24 -4.484 1 98.56 75 VAL B C 1
ATOM 2796 O O . VAL B 1 75 ? -6.414 -0.353 -3.438 1 98.56 75 VAL B O 1
ATOM 2799 N N . LEU B 1 76 ? -8 -1.145 -4.879 1 98.62 76 LEU B N 1
ATOM 2800 C CA . LEU B 1 76 ? -8.289 -2.316 -4.059 1 98.62 76 LEU B CA 1
ATOM 2801 C C . LEU B 1 76 ? -7.094 -3.262 -4.023 1 98.62 76 LEU B C 1
ATOM 2803 O O . LEU B 1 76 ? -6.844 -3.916 -3.008 1 98.62 76 LEU B O 1
ATOM 2807 N N . VAL B 1 77 ? -6.379 -3.361 -5.137 1 98.62 77 VAL B N 1
ATOM 2808 C CA . VAL B 1 77 ? -5.164 -4.164 -5.164 1 98.62 77 VAL B CA 1
ATOM 2809 C C . VAL B 1 77 ? -4.133 -3.58 -4.199 1 98.62 77 VAL B C 1
ATOM 2811 O O . VAL B 1 77 ? -3.459 -4.32 -3.48 1 98.62 77 VAL B O 1
ATOM 2814 N N . ALA B 1 78 ? -4.008 -2.236 -4.152 1 98.75 78 ALA B N 1
ATOM 2815 C CA . ALA B 1 78 ? -3.104 -1.58 -3.213 1 98.75 78 ALA B CA 1
ATOM 2816 C C . ALA B 1 78 ? -3.502 -1.874 -1.77 1 98.75 78 ALA B C 1
ATOM 2818 O O . ALA B 1 78 ? -2.643 -2.111 -0.917 1 98.75 78 ALA B O 1
ATOM 2819 N N . GLU B 1 79 ? -4.801 -1.852 -1.461 1 98.75 79 GLU B N 1
ATOM 2820 C CA . GLU B 1 79 ? -5.301 -2.193 -0.132 1 98.75 79 GLU B CA 1
ATOM 2821 C C . GLU B 1 79 ? -4.922 -3.623 0.248 1 98.75 79 GLU B C 1
ATOM 2823 O O . GLU B 1 79 ? -4.434 -3.869 1.353 1 98.75 79 GLU B O 1
ATOM 2828 N N . SER B 1 80 ? -5.16 -4.555 -0.705 1 97.94 80 SER B N 1
ATOM 2829 C CA . SER B 1 80 ? -4.887 -5.961 -0.432 1 97.94 80 SER B CA 1
ATOM 2830 C C . SER B 1 80 ? -3.395 -6.207 -0.234 1 97.94 80 SER B C 1
ATOM 2832 O O . SER B 1 80 ? -3 -7.062 0.557 1 97.94 80 SER B O 1
ATOM 2834 N N . GLN B 1 81 ? -2.562 -5.434 -0.972 1 98.12 81 GLN B N 1
ATOM 2835 C CA . GLN B 1 81 ? -1.122 -5.516 -0.759 1 98.12 81 GLN B CA 1
ATOM 2836 C C . GLN B 1 81 ? -0.753 -5.117 0.667 1 98.12 81 GLN B C 1
ATOM 2838 O O . GLN B 1 81 ? 0.118 -5.73 1.285 1 98.12 81 GLN B O 1
ATOM 2843 N N . GLY B 1 82 ? -1.384 -4.062 1.14 1 98.12 82 GLY B N 1
ATOM 2844 C CA . GLY B 1 82 ? -1.143 -3.625 2.506 1 98.12 82 GLY B CA 1
ATOM 2845 C C . GLY B 1 82 ? -1.528 -4.664 3.541 1 98.12 82 GLY B C 1
ATOM 2846 O O . GLY B 1 82 ? -0.746 -4.969 4.441 1 98.12 82 GLY B O 1
ATOM 2847 N N . MET B 1 83 ? -2.701 -5.203 3.418 1 97.69 83 MET B N 1
ATOM 2848 C CA . MET B 1 83 ? -3.256 -6.137 4.395 1 97.69 83 MET B CA 1
ATOM 2849 C C . MET B 1 83 ? -2.461 -7.438 4.414 1 97.69 83 MET B C 1
ATOM 2851 O O . MET B 1 83 ? -2.004 -7.871 5.473 1 97.69 83 MET B O 1
ATOM 2855 N N . ILE B 1 84 ? -2.254 -8.062 3.254 1 97.19 84 ILE B N 1
ATOM 2856 C CA . ILE B 1 84 ? -1.596 -9.359 3.18 1 97.19 84 ILE B CA 1
ATOM 2857 C C . ILE B 1 84 ? -0.116 -9.211 3.525 1 97.19 84 ILE B C 1
ATOM 2859 O O . ILE B 1 84 ? 0.441 -10.023 4.266 1 97.19 84 ILE B O 1
ATOM 2863 N N . GLY B 1 85 ? 0.529 -8.133 2.945 1 97.81 85 GLY B N 1
ATOM 2864 C CA . GLY B 1 85 ? 1.922 -7.859 3.26 1 97.81 85 GLY B CA 1
ATOM 2865 C C . GLY B 1 85 ? 2.172 -7.672 4.746 1 97.81 85 GLY B C 1
ATOM 2866 O O . GLY B 1 85 ? 3.162 -8.172 5.281 1 97.81 85 GLY B O 1
ATOM 2867 N N . TYR B 1 86 ? 1.23 -7.016 5.422 1 98.44 86 TYR B N 1
ATOM 2868 C CA . TYR B 1 86 ? 1.32 -6.801 6.859 1 98.44 86 TYR B CA 1
ATOM 2869 C C . TYR B 1 86 ? 1.231 -8.117 7.617 1 98.44 86 TYR B C 1
ATOM 2871 O O . TYR B 1 86 ? 2.068 -8.406 8.477 1 98.44 86 TYR B O 1
ATOM 2879 N N . MET B 1 87 ? 0.262 -8.891 7.32 1 97.19 87 MET B N 1
ATOM 2880 C CA . MET B 1 87 ? 0.032 -10.141 8.031 1 97.19 87 MET B CA 1
ATOM 2881 C C . MET B 1 87 ? 1.201 -11.102 7.84 1 97.19 87 MET B C 1
ATOM 2883 O O . MET B 1 87 ? 1.631 -11.766 8.789 1 97.19 87 MET B O 1
ATOM 2887 N N . LEU B 1 88 ? 1.74 -11.148 6.598 1 96.94 88 LEU B N 1
ATOM 2888 C CA . LEU B 1 88 ? 2.904 -11.977 6.309 1 96.94 88 LEU B CA 1
ATOM 2889 C C . LEU B 1 88 ? 4.129 -11.484 7.07 1 96.94 88 LEU B C 1
ATOM 2891 O O . LEU B 1 88 ? 4.855 -12.281 7.668 1 96.94 88 LEU B O 1
ATOM 2895 N N . ALA B 1 89 ? 4.352 -10.18 7.066 1 97.62 89 ALA B N 1
ATOM 2896 C CA . ALA B 1 89 ? 5.523 -9.594 7.711 1 97.62 89 ALA B CA 1
ATOM 2897 C C . ALA B 1 89 ? 5.508 -9.852 9.211 1 97.62 89 ALA B C 1
ATOM 2899 O O . ALA B 1 89 ? 6.539 -10.172 9.805 1 97.62 89 ALA B O 1
ATOM 2900 N N . GLN B 1 90 ? 4.363 -9.648 9.773 1 96.56 90 GLN B N 1
ATOM 2901 C CA . GLN B 1 90 ? 4.234 -9.867 11.211 1 96.56 90 GLN B CA 1
ATOM 2902 C C . GLN B 1 90 ? 4.535 -11.32 11.57 1 96.56 90 GLN B C 1
ATOM 2904 O O . GLN B 1 90 ? 5.258 -11.586 12.531 1 96.56 90 GLN B O 1
ATOM 2909 N N . SER B 1 91 ? 3.963 -12.25 10.828 1 96.19 91 SER B N 1
ATOM 2910 C CA . SER B 1 91 ? 4.137 -13.68 11.094 1 96.19 91 SER B CA 1
ATOM 2911 C C . SER B 1 91 ? 5.582 -14.109 10.867 1 96.19 91 SER B C 1
ATOM 2913 O O . SER B 1 91 ? 6.133 -14.883 11.648 1 96.19 91 SER B O 1
ATOM 2915 N N . LEU B 1 92 ? 6.223 -13.602 9.805 1 96.81 92 LEU B N 1
ATOM 2916 C CA . LEU B 1 92 ? 7.613 -13.93 9.508 1 96.81 92 LEU B CA 1
ATOM 2917 C C . LEU B 1 92 ? 8.547 -13.375 10.578 1 96.81 92 LEU B C 1
ATOM 2919 O O . LEU B 1 92 ? 9.453 -14.07 11.039 1 96.81 92 LEU B O 1
ATOM 2923 N N . SER B 1 93 ? 8.32 -12.109 10.977 1 96.31 93 SER B N 1
ATOM 2924 C CA . SER B 1 93 ? 9.188 -11.438 11.938 1 96.31 93 SER B CA 1
ATOM 2925 C C . SER B 1 93 ? 9.148 -12.125 13.297 1 96.31 93 SER B C 1
ATOM 2927 O O . SER B 1 93 ? 10.078 -11.992 14.094 1 96.31 93 SER B O 1
ATOM 2929 N N . ALA B 1 94 ? 8.094 -12.844 13.57 1 94.69 94 ALA B N 1
ATOM 2930 C CA . ALA B 1 94 ? 7.934 -13.523 14.852 1 94.69 94 ALA B CA 1
ATOM 2931 C C . ALA B 1 94 ? 8.75 -14.812 14.898 1 94.69 94 ALA B C 1
ATOM 2933 O O . ALA B 1 94 ? 8.945 -15.398 15.961 1 94.69 94 ALA B O 1
ATOM 2934 N N . GLN B 1 95 ? 9.258 -15.273 13.734 1 95.5 95 GLN B N 1
ATOM 2935 C CA . GLN B 1 95 ? 10.094 -16.469 13.68 1 95.5 95 GLN B CA 1
ATOM 2936 C C . GLN B 1 95 ? 11.477 -16.203 14.266 1 95.5 95 GLN B C 1
ATOM 2938 O O . GLN B 1 95 ? 11.977 -15.078 14.195 1 95.5 95 GLN B O 1
ATOM 2943 N N . PRO B 1 96 ? 12.07 -17.188 14.898 1 93.69 96 PRO B N 1
ATOM 2944 C CA . PRO B 1 96 ? 13.414 -17 15.461 1 93.69 96 PRO B CA 1
ATOM 2945 C C . PRO B 1 96 ? 14.469 -16.734 14.398 1 93.69 96 PRO B C 1
ATOM 2947 O O . PRO B 1 96 ? 14.414 -17.312 13.305 1 93.69 96 PRO B O 1
ATOM 2950 N N . GLN B 1 97 ? 15.406 -15.844 14.742 1 93.88 97 GLN B N 1
ATOM 2951 C CA . GLN B 1 97 ? 16.594 -15.57 13.945 1 93.88 97 GLN B CA 1
ATOM 2952 C C . GLN B 1 97 ? 16.219 -15.094 12.539 1 93.88 97 GLN B C 1
ATOM 2954 O O . GLN B 1 97 ? 16.781 -15.562 11.547 1 93.88 97 GLN B O 1
ATOM 2959 N N . MET B 1 98 ? 15.242 -14.305 12.438 1 95.88 98 MET B N 1
ATOM 2960 C CA . MET B 1 98 ? 14.812 -13.766 11.156 1 95.88 98 MET B CA 1
ATOM 2961 C C . MET B 1 98 ? 15.594 -12.5 10.805 1 95.88 98 MET B C 1
ATOM 2963 O O . MET B 1 98 ? 15.836 -11.656 11.672 1 95.88 98 MET B O 1
ATOM 2967 N N . PRO B 1 99 ? 16.094 -12.445 9.555 1 97.19 99 PRO B N 1
ATOM 2968 C CA . PRO B 1 99 ? 16.516 -11.125 9.094 1 97.19 99 PRO B CA 1
ATOM 2969 C C . PRO B 1 99 ? 15.391 -10.094 9.141 1 97.19 99 PRO B C 1
ATOM 2971 O O . PRO B 1 99 ? 14.227 -10.453 9.336 1 97.19 99 PRO B O 1
ATOM 2974 N N . PRO B 1 100 ? 15.742 -8.797 9.016 1 97.69 100 PRO B N 1
ATOM 2975 C CA . PRO B 1 100 ? 14.672 -7.801 8.938 1 97.69 100 PRO B CA 1
ATOM 2976 C C . PRO B 1 100 ? 13.695 -8.07 7.793 1 97.69 100 PRO B C 1
ATOM 2978 O O . PRO B 1 100 ? 14.117 -8.453 6.699 1 97.69 100 PRO B O 1
ATOM 2981 N N . VAL B 1 101 ? 12.43 -7.977 8.039 1 98.44 101 VAL B N 1
ATOM 2982 C CA . VAL B 1 101 ? 11.383 -8.203 7.047 1 98.44 101 VAL B CA 1
ATOM 2983 C C . VAL B 1 101 ? 10.766 -6.863 6.645 1 98.44 101 VAL B C 1
ATOM 2985 O O . VAL B 1 101 ? 10.297 -6.109 7.5 1 98.44 101 VAL B O 1
ATOM 2988 N N . THR B 1 102 ? 10.828 -6.543 5.387 1 98.75 102 THR B N 1
ATOM 2989 C CA . THR B 1 102 ? 10.297 -5.285 4.871 1 98.75 102 THR B CA 1
ATOM 2990 C C . THR B 1 102 ? 9.25 -5.543 3.789 1 98.75 102 THR B C 1
ATOM 2992 O O . THR B 1 102 ? 9.43 -6.422 2.945 1 98.75 102 THR B O 1
ATOM 2995 N N . THR B 1 103 ? 8.133 -4.859 3.852 1 98.75 103 THR B N 1
ATOM 2996 C CA . THR B 1 103 ? 7.117 -4.91 2.807 1 98.75 103 THR B CA 1
ATOM 2997 C C . THR B 1 103 ? 7.164 -3.652 1.942 1 98.75 103 THR B C 1
ATOM 2999 O O . THR B 1 103 ? 7.016 -2.539 2.449 1 98.75 103 THR B O 1
ATOM 3002 N N . VAL B 1 104 ? 7.391 -3.809 0.666 1 98.75 104 VAL B N 1
ATOM 3003 C CA . VAL B 1 104 ? 7.438 -2.713 -0.297 1 98.75 104 VAL B CA 1
ATOM 3004 C C . VAL B 1 104 ? 6.188 -2.744 -1.173 1 98.75 104 VAL B C 1
ATOM 3006 O O . VAL B 1 104 ? 5.91 -3.746 -1.837 1 98.75 104 VAL B O 1
ATOM 3009 N N . ARG B 1 105 ? 5.41 -1.64 -1.078 1 98.06 105 ARG B N 1
ATOM 3010 C CA . ARG B 1 105 ? 4.324 -1.513 -2.047 1 98.06 105 ARG B CA 1
ATOM 3011 C C . ARG B 1 105 ? 4.863 -1.495 -3.473 1 98.06 105 ARG B C 1
ATOM 3013 O O . ARG B 1 105 ? 5.797 -0.751 -3.779 1 98.06 105 ARG B O 1
ATOM 3020 N N . THR B 1 106 ? 4.262 -2.316 -4.375 1 98.75 106 THR B N 1
ATOM 3021 C CA . THR B 1 106 ? 4.848 -2.502 -5.695 1 98.75 106 THR B CA 1
ATOM 3022 C C . THR B 1 106 ? 3.848 -2.121 -6.789 1 98.75 106 THR B C 1
ATOM 3024 O O . THR B 1 106 ? 2.707 -2.588 -6.781 1 98.75 106 THR B O 1
ATOM 3027 N N . ARG B 1 107 ? 4.238 -1.209 -7.664 1 98.69 107 ARG B N 1
ATOM 3028 C CA . ARG B 1 107 ? 3.492 -0.839 -8.859 1 98.69 107 ARG B CA 1
ATOM 3029 C C . ARG B 1 107 ? 4.074 -1.514 -10.102 1 98.69 107 ARG B C 1
ATOM 3031 O O . ARG B 1 107 ? 5.297 -1.633 -10.234 1 98.69 107 ARG B O 1
ATOM 3038 N N . ILE B 1 108 ? 3.229 -1.987 -10.961 1 98.75 108 ILE B N 1
ATOM 3039 C CA . ILE B 1 108 ? 3.68 -2.664 -12.172 1 98.75 108 ILE B CA 1
ATOM 3040 C C . ILE B 1 108 ? 2.996 -2.051 -13.391 1 98.75 108 ILE B C 1
ATOM 3042 O O . ILE B 1 108 ? 1.772 -1.895 -13.414 1 98.75 108 ILE B O 1
ATOM 3046 N N . GLU B 1 109 ? 3.787 -1.72 -14.352 1 98.56 109 GLU B N 1
ATOM 3047 C CA . GLU B 1 109 ? 3.299 -1.125 -15.594 1 98.56 109 GLU B CA 1
ATOM 3048 C C . GLU B 1 109 ? 2.621 -2.168 -16.469 1 98.56 109 GLU B C 1
ATOM 3050 O O . GLU B 1 109 ? 3.125 -3.283 -16.625 1 98.56 109 GLU B O 1
ATOM 3055 N N . VAL B 1 110 ? 1.447 -1.839 -16.969 1 98.62 110 VAL B N 1
ATOM 3056 C CA . VAL B 1 110 ? 0.724 -2.639 -17.953 1 98.62 110 VAL B CA 1
ATOM 3057 C C . VAL B 1 110 ? 0.323 -1.763 -19.141 1 98.62 110 VAL B C 1
ATOM 3059 O O . VAL B 1 110 ? 0.337 -0.533 -19.047 1 98.62 110 VAL B O 1
ATOM 3062 N N . SER B 1 111 ? 0.056 -2.381 -20.266 1 98.25 111 SER B N 1
ATOM 3063 C CA . SER B 1 111 ? -0.415 -1.649 -21.438 1 98.25 111 SER B CA 1
ATOM 3064 C C . SER B 1 111 ? -1.919 -1.406 -21.375 1 98.25 111 SER B C 1
ATOM 3066 O O . SER B 1 111 ? -2.691 -2.334 -21.125 1 98.25 111 SER B O 1
ATOM 3068 N N . PRO B 1 112 ? -2.322 -0.145 -21.625 1 96.5 112 PRO B N 1
ATOM 3069 C CA . PRO B 1 112 ? -3.764 0.111 -21.672 1 96.5 112 PRO B CA 1
ATOM 3070 C C . PRO B 1 112 ? -4.457 -0.614 -22.828 1 96.5 112 PRO B C 1
ATOM 3072 O O . PRO B 1 112 ? -5.68 -0.795 -22.797 1 96.5 112 PRO B O 1
ATOM 3075 N N . ASP B 1 113 ? -3.678 -1.062 -23.781 1 96.81 113 ASP B N 1
ATOM 3076 C CA . ASP B 1 113 ? -4.234 -1.714 -24.953 1 96.81 113 ASP B CA 1
ATOM 3077 C C . ASP B 1 113 ? -4.066 -3.23 -24.875 1 96.81 113 ASP B C 1
ATOM 3079 O O . ASP B 1 113 ? -4.223 -3.93 -25.891 1 96.81 113 ASP B O 1
ATOM 3083 N N . ASP B 1 114 ? -3.652 -3.682 -23.75 1 97.69 114 ASP B N 1
ATOM 3084 C CA . ASP B 1 114 ? -3.506 -5.129 -23.609 1 97.69 114 ASP B CA 1
ATOM 3085 C C . ASP B 1 114 ? -4.805 -5.852 -23.969 1 97.69 114 ASP B C 1
ATOM 3087 O O . ASP B 1 114 ? -5.879 -5.465 -23.5 1 97.69 114 ASP B O 1
ATOM 3091 N N . PRO B 1 115 ? -4.73 -6.941 -24.766 1 97.06 115 PRO B N 1
ATOM 3092 C CA . PRO B 1 115 ? -5.926 -7.68 -25.172 1 97.06 115 PRO B CA 1
ATOM 3093 C C . PRO B 1 115 ? -6.695 -8.273 -24 1 97.06 115 PRO B C 1
ATOM 3095 O O . PRO B 1 115 ? -7.887 -8.562 -24.125 1 97.06 115 PRO B O 1
ATOM 3098 N N . ALA B 1 116 ? -6.031 -8.445 -22.844 1 95.69 116 ALA B N 1
ATOM 3099 C CA . ALA B 1 116 ? -6.676 -9 -21.656 1 95.69 116 ALA B CA 1
ATOM 3100 C C . ALA B 1 116 ? -7.867 -8.148 -21.234 1 95.69 116 ALA B C 1
ATOM 3102 O O . ALA B 1 116 ? -8.82 -8.656 -20.625 1 95.69 116 ALA B O 1
ATOM 3103 N N . PHE B 1 117 ? -7.832 -6.832 -21.516 1 96.5 117 PHE B N 1
ATOM 3104 C CA . PHE B 1 117 ? -8.914 -5.938 -21.125 1 96.5 117 PHE B CA 1
ATOM 3105 C C . PHE B 1 117 ? -10.18 -6.242 -21.906 1 96.5 117 PHE B C 1
ATOM 3107 O O . PHE B 1 117 ? -11.289 -5.961 -21.453 1 96.5 117 PHE B O 1
ATOM 3114 N N . LEU B 1 118 ? -10.055 -6.84 -23.062 1 95.56 118 LEU B N 1
ATOM 3115 C CA . LEU B 1 118 ? -11.195 -7.223 -23.875 1 95.56 118 LEU B CA 1
ATOM 3116 C C . LEU B 1 118 ? -11.656 -8.641 -23.547 1 95.56 118 LEU B C 1
ATOM 3118 O O . LEU B 1 118 ? -12.781 -9.023 -23.875 1 95.56 118 LEU B O 1
ATOM 3122 N N . GLN B 1 119 ? -10.766 -9.406 -22.953 1 94.19 119 GLN B N 1
ATOM 3123 C CA . GLN B 1 119 ? -11.055 -10.797 -22.609 1 94.19 119 GLN B CA 1
ATOM 3124 C C . GLN B 1 119 ? -10.641 -11.109 -21.188 1 94.19 119 GLN B C 1
ATOM 3126 O O . GLN B 1 119 ? -9.719 -11.898 -20.953 1 94.19 119 GLN B O 1
ATOM 3131 N N . PRO B 1 120 ? -11.391 -10.562 -20.234 1 94.44 120 PRO B N 1
ATOM 3132 C CA . PRO B 1 120 ? -11.031 -10.82 -18.844 1 94.44 120 PRO B CA 1
ATOM 3133 C C . PRO B 1 120 ? -11.078 -12.305 -18.484 1 94.44 120 PRO B C 1
ATOM 3135 O O . PRO B 1 120 ? -12 -13.016 -18.906 1 94.44 120 PRO B O 1
ATOM 3138 N N . GLU B 1 121 ? -10.078 -12.828 -17.734 1 90.81 121 GLU B N 1
ATOM 3139 C CA . GLU B 1 121 ? -10.008 -14.258 -17.438 1 90.81 121 GLU B CA 1
ATOM 3140 C C . GLU B 1 121 ? -9.617 -14.508 -15.984 1 90.81 121 GLU B C 1
ATOM 3142 O O . GLU B 1 121 ? -9.781 -15.625 -15.477 1 90.81 121 GLU B O 1
ATOM 3147 N N . LYS B 1 122 ? -9.148 -13.508 -15.242 1 91.75 122 LYS B N 1
ATOM 3148 C CA . LYS B 1 122 ? -8.664 -13.695 -13.875 1 91.75 122 LYS B CA 1
ATOM 3149 C C . LYS B 1 122 ? -9.82 -13.742 -12.883 1 91.75 122 LYS B C 1
ATOM 3151 O O . LYS B 1 122 ? -10.555 -12.766 -12.727 1 91.75 122 LYS B O 1
ATOM 3156 N N . PHE B 1 123 ? -9.961 -14.898 -12.219 1 91 123 PHE B N 1
ATOM 3157 C CA . PHE B 1 123 ? -11.031 -15.062 -11.234 1 91 123 PHE B CA 1
ATOM 3158 C C . PHE B 1 123 ? -10.727 -14.289 -9.961 1 91 123 PHE B C 1
ATOM 3160 O O . PHE B 1 123 ? -9.602 -14.328 -9.461 1 91 123 PHE B O 1
ATOM 3167 N N . ILE B 1 124 ? -11.695 -13.547 -9.422 1 92 124 ILE B N 1
ATOM 3168 C CA . ILE B 1 124 ? -11.555 -12.906 -8.117 1 92 124 ILE B CA 1
ATOM 3169 C C . ILE B 1 124 ? -12.82 -13.148 -7.289 1 92 124 ILE B C 1
ATOM 3171 O O . ILE B 1 124 ? -13.883 -13.43 -7.836 1 92 124 ILE B O 1
ATOM 3175 N N . GLY B 1 125 ? -12.625 -13.125 -5.957 1 89.38 125 GLY B N 1
ATOM 3176 C CA . GLY B 1 125 ? -13.766 -13.164 -5.059 1 89.38 125 GLY B CA 1
ATOM 3177 C C . GLY B 1 125 ? -14.32 -14.562 -4.848 1 89.38 125 GLY B C 1
ATOM 3178 O O . GLY B 1 125 ? -13.625 -15.555 -5.102 1 89.38 125 GLY B O 1
ATOM 3179 N N . PRO B 1 126 ? -15.516 -14.594 -4.328 1 89.19 126 PRO B N 1
ATOM 3180 C CA . PRO B 1 126 ? -16.094 -15.891 -3.957 1 89.19 126 PRO B CA 1
ATOM 3181 C C . PRO B 1 126 ? -16.688 -16.641 -5.152 1 89.19 126 PRO B C 1
ATOM 3183 O O . PRO B 1 126 ? -16.609 -16.156 -6.285 1 89.19 126 PRO B O 1
ATOM 3186 N N . VAL B 1 127 ? -17.219 -17.828 -4.879 1 89.94 127 VAL B N 1
ATOM 3187 C CA . VAL B 1 127 ? -17.875 -18.656 -5.883 1 89.94 127 VAL B CA 1
ATOM 3188 C C . VAL B 1 127 ? -19.391 -18.391 -5.84 1 89.94 127 VAL B C 1
ATOM 3190 O O . VAL B 1 127 ? -19.938 -18.047 -4.793 1 89.94 127 VAL B O 1
ATOM 3193 N N . TYR B 1 128 ? -19.984 -18.531 -7.016 1 93.25 128 TYR B N 1
ATOM 3194 C CA . TYR B 1 128 ? -21.438 -18.391 -7.176 1 93.25 128 TYR B CA 1
ATOM 3195 C C . TYR B 1 128 ? -22.016 -19.578 -7.941 1 93.25 128 TYR B C 1
ATOM 3197 O O . TYR B 1 128 ? -21.266 -20.391 -8.508 1 93.25 128 TYR B O 1
ATOM 3205 N N . GLN B 1 129 ? -23.297 -19.703 -7.832 1 95.25 129 GLN B N 1
ATOM 3206 C CA . GLN B 1 129 ? -23.984 -20.719 -8.633 1 95.25 129 GLN B CA 1
ATOM 3207 C C . GLN B 1 129 ? -24.234 -20.203 -10.047 1 95.25 129 GLN B C 1
ATOM 3209 O O . GLN B 1 129 ? -24.562 -19.031 -10.242 1 95.25 129 GLN B O 1
ATOM 3214 N N . PRO B 1 130 ? -24.109 -21.125 -11 1 95.56 130 PRO B N 1
ATOM 3215 C CA . PRO B 1 130 ? -24.281 -20.734 -12.398 1 95.56 130 PRO B CA 1
ATOM 3216 C C . PRO B 1 130 ? -25.625 -20.031 -12.641 1 95.56 130 PRO B C 1
ATOM 3218 O O . PRO B 1 130 ? -25.719 -19.156 -13.492 1 95.56 130 PRO B O 1
ATOM 3221 N N . GLU B 1 131 ? -26.641 -20.344 -11.953 1 96.06 131 GLU B N 1
ATOM 3222 C CA . GLU B 1 131 ? -27.984 -19.797 -12.148 1 96.06 131 GLU B CA 1
ATOM 3223 C C . GLU B 1 131 ? -28.031 -18.312 -11.758 1 96.06 131 GLU B C 1
ATOM 3225 O O . GLU B 1 131 ? -28.938 -17.594 -12.148 1 96.06 131 GLU B O 1
ATOM 3230 N N . GLU B 1 132 ? -26.969 -17.844 -11.039 1 95.56 132 GLU B N 1
ATOM 3231 C CA . GLU B 1 132 ? -26.938 -16.469 -10.547 1 95.56 132 GLU B CA 1
ATOM 3232 C C . GLU B 1 132 ? -26.312 -15.531 -11.562 1 95.56 132 GLU B C 1
ATOM 3234 O O . GLU B 1 132 ? -26.297 -14.312 -11.359 1 95.56 132 GLU B O 1
ATOM 3239 N N . GLN B 1 133 ? -25.828 -15.984 -12.672 1 95.94 133 GLN B N 1
ATOM 3240 C CA . GLN B 1 133 ? -24.984 -15.234 -13.586 1 95.94 133 GLN B CA 1
ATOM 3241 C C . GLN B 1 133 ? -25.703 -13.992 -14.102 1 95.94 133 GLN B C 1
ATOM 3243 O O . GLN B 1 133 ? -25.203 -12.875 -13.953 1 95.94 133 GLN B O 1
ATOM 3248 N N . GLU B 1 134 ? -26.875 -14.109 -14.656 1 96.5 134 GLU B N 1
ATOM 3249 C CA . GLU B 1 134 ? -27.594 -13 -15.266 1 96.5 134 GLU B CA 1
ATOM 3250 C C . GLU B 1 134 ? -27.906 -11.922 -14.234 1 96.5 134 GLU B C 1
ATOM 3252 O O . GLU B 1 134 ? -27.766 -10.727 -14.516 1 96.5 134 GLU B O 1
ATOM 3257 N N . ALA B 1 135 ? -28.328 -12.352 -13.102 1 96.19 135 ALA B N 1
ATOM 3258 C CA . ALA B 1 135 ? -28.672 -11.406 -12.047 1 96.19 135 ALA B CA 1
ATOM 3259 C C . ALA B 1 135 ? -27.453 -10.617 -11.586 1 96.19 135 ALA B C 1
ATOM 3261 O O . ALA B 1 135 ? -27.531 -9.414 -11.359 1 96.19 135 ALA B O 1
ATOM 3262 N N . LEU B 1 136 ? -26.359 -11.258 -11.367 1 94.62 136 LEU B N 1
ATOM 3263 C CA . LEU B 1 136 ? -25.125 -10.625 -10.898 1 94.62 136 LEU B CA 1
ATOM 3264 C C . LEU B 1 136 ? -24.578 -9.688 -11.961 1 94.62 136 LEU B C 1
ATOM 3266 O O . LEU B 1 136 ? -24.141 -8.578 -11.641 1 94.62 136 LEU B O 1
ATOM 3270 N N . GLU B 1 137 ? -24.547 -10.156 -13.242 1 96.06 137 GLU B N 1
ATOM 3271 C CA . GLU B 1 137 ? -24.062 -9.312 -14.328 1 96.06 137 GLU B CA 1
ATOM 3272 C C . GLU B 1 137 ? -24.938 -8.07 -14.5 1 96.06 137 GLU B C 1
ATOM 3274 O O . GLU B 1 137 ? -24.422 -6.977 -14.758 1 96.06 137 GLU B O 1
ATOM 3279 N N . ALA B 1 138 ? -26.219 -8.188 -14.328 1 95.69 138 ALA B N 1
ATOM 3280 C CA . ALA B 1 138 ? -27.156 -7.066 -14.438 1 95.69 138 ALA B CA 1
ATOM 3281 C C . ALA B 1 138 ? -26.984 -6.109 -13.258 1 95.69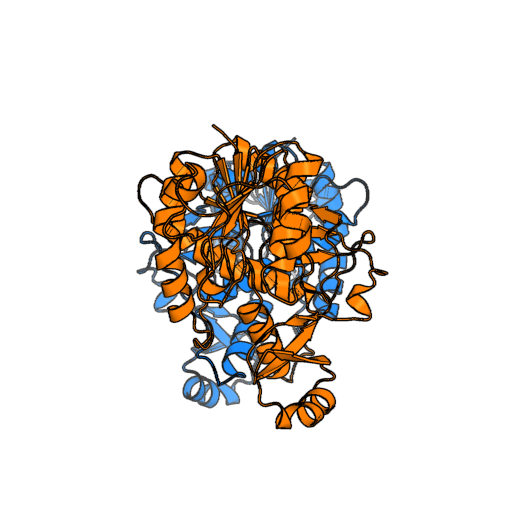 138 ALA B C 1
ATOM 3283 O O . ALA B 1 138 ? -27.047 -4.891 -13.422 1 95.69 138 ALA B O 1
ATOM 3284 N N . ALA B 1 139 ? -26.812 -6.648 -12.133 1 92.62 139 ALA B N 1
ATOM 3285 C CA . ALA B 1 139 ? -26.766 -5.859 -10.906 1 92.62 139 ALA B CA 1
ATOM 3286 C C . ALA B 1 139 ? -25.469 -5.078 -10.797 1 92.62 139 ALA B C 1
ATOM 3288 O O . ALA B 1 139 ? -25.453 -3.943 -10.312 1 92.62 139 ALA B O 1
ATOM 3289 N N . TYR B 1 140 ? -24.359 -5.684 -11.211 1 91.88 140 TYR B N 1
ATOM 3290 C CA . TYR B 1 140 ? -23.062 -5.094 -10.891 1 91.88 140 TYR B CA 1
ATOM 3291 C C . TYR B 1 140 ? -22.266 -4.789 -12.156 1 91.88 140 TYR B C 1
ATOM 3293 O O . TYR B 1 140 ? -21.219 -4.145 -12.094 1 91.88 140 TYR B O 1
ATOM 3301 N N . GLY B 1 141 ? -22.703 -5.258 -13.281 1 92.75 141 GLY B N 1
ATOM 3302 C CA . GLY B 1 141 ? -21.969 -5.078 -14.523 1 92.75 141 GLY B CA 1
ATOM 3303 C C . GLY B 1 141 ? -20.719 -5.938 -14.609 1 92.75 141 GLY B C 1
ATOM 3304 O O . GLY B 1 141 ? -19.766 -5.598 -15.32 1 92.75 141 GLY B O 1
ATOM 3305 N N . TRP B 1 142 ? -20.734 -7.02 -13.836 1 94.56 142 TRP B N 1
ATOM 3306 C CA . TRP B 1 142 ? -19.562 -7.906 -13.773 1 94.56 142 TRP B CA 1
ATOM 3307 C C . TRP B 1 142 ? -19.516 -8.82 -15 1 94.56 142 TRP B C 1
ATOM 3309 O O . TRP B 1 142 ? -20.562 -9.109 -15.602 1 94.56 142 TRP B O 1
ATOM 3319 N N . GLN B 1 143 ? -18.344 -9.133 -15.406 1 95.56 143 GLN B N 1
ATOM 3320 C CA . GLN B 1 143 ? -18.156 -10.281 -16.281 1 95.56 143 GLN B CA 1
ATOM 3321 C C . GLN B 1 143 ? -17.906 -11.555 -15.477 1 95.56 143 GLN B C 1
ATOM 3323 O O . GLN B 1 143 ? -17.094 -11.555 -14.547 1 95.56 143 GLN B O 1
ATOM 3328 N N . MET B 1 144 ? -18.672 -12.57 -15.844 1 96.12 144 MET B N 1
ATOM 3329 C CA . MET B 1 144 ? -18.594 -13.82 -15.086 1 96.12 144 MET B CA 1
ATOM 3330 C C . MET B 1 144 ? -18.219 -14.984 -16 1 96.12 144 MET B C 1
ATOM 3332 O O . MET B 1 144 ? -18.562 -14.984 -17.188 1 96.12 144 MET B O 1
ATOM 3336 N N . LYS B 1 145 ? -17.516 -15.914 -15.461 1 94.69 145 LYS B N 1
ATOM 3337 C CA . LYS B 1 145 ? -17.156 -17.141 -16.172 1 94.69 145 LYS B CA 1
ATOM 3338 C C . LYS B 1 145 ? -17.266 -18.359 -15.266 1 94.69 145 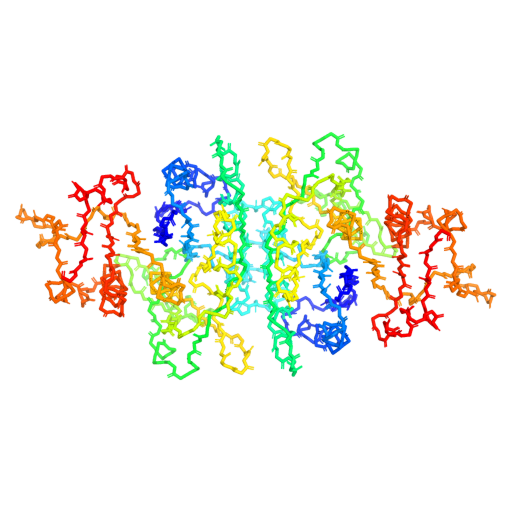LYS B C 1
ATOM 3340 O O . LYS B 1 145 ? -17.219 -18.234 -14.039 1 94.69 145 LYS B O 1
ATOM 3345 N N . ARG B 1 146 ? -17.312 -19.469 -15.961 1 93.38 146 ARG B N 1
ATOM 3346 C CA . ARG B 1 146 ? -17.391 -20.719 -15.234 1 93.38 146 ARG B CA 1
ATOM 3347 C C . ARG B 1 146 ? -16.031 -21.094 -14.641 1 93.38 146 ARG B C 1
ATOM 3349 O O . ARG B 1 146 ? -15 -20.922 -15.289 1 93.38 146 ARG B O 1
ATOM 3356 N N . ASP B 1 147 ? -15.992 -21.469 -13.398 1 89.06 147 ASP B N 1
ATOM 3357 C CA . ASP B 1 147 ? -14.875 -22.094 -12.688 1 89.06 147 ASP B CA 1
ATOM 3358 C C . ASP B 1 147 ? -15.242 -23.484 -12.203 1 89.06 147 ASP B C 1
ATOM 3360 O O . ASP B 1 147 ? -15.602 -23.672 -11.039 1 89.06 147 ASP B O 1
ATOM 3364 N N . GLY B 1 148 ? -15 -24.484 -13.047 1 87.5 148 GLY B N 1
ATOM 3365 C CA . GLY B 1 148 ? -15.562 -25.812 -12.789 1 87.5 148 GLY B CA 1
ATOM 3366 C C . GLY B 1 148 ? -17.078 -25.812 -12.719 1 87.5 148 GLY B C 1
ATOM 3367 O O . GLY B 1 148 ? -17.75 -25.344 -13.648 1 87.5 148 GLY B O 1
ATOM 3368 N N . LYS B 1 149 ? -17.594 -26.312 -11.594 1 91.19 149 LYS B N 1
ATOM 3369 C CA . LYS B 1 149 ? -19.047 -26.391 -11.406 1 91.19 149 LYS B CA 1
ATOM 3370 C C . LYS B 1 149 ? -19.594 -25.062 -10.898 1 91.19 149 LYS B C 1
ATOM 3372 O O . LYS B 1 149 ? -20.812 -24.891 -10.797 1 91.19 149 LYS B O 1
ATOM 3377 N N . TYR B 1 150 ? -18.734 -24.141 -10.602 1 92.56 150 TYR B N 1
ATOM 3378 C CA . TYR B 1 150 ? -19.156 -22.875 -10.023 1 92.56 150 TYR B CA 1
ATOM 3379 C C . TYR B 1 150 ? -18.984 -21.734 -11.023 1 92.56 150 TYR B C 1
ATOM 3381 O O . TYR B 1 150 ? -18.688 -21.969 -12.195 1 92.56 150 TYR B O 1
ATOM 3389 N N . LEU B 1 151 ? -19.5 -20.547 -10.617 1 94.31 151 LEU B N 1
ATOM 3390 C CA . LEU B 1 151 ? -19.375 -19.266 -11.328 1 94.31 151 LEU B CA 1
ATOM 3391 C C . LEU B 1 151 ? -18.562 -18.266 -10.523 1 94.31 151 LEU B C 1
ATOM 3393 O O . LEU B 1 151 ? -18.719 -18.172 -9.305 1 94.31 151 LEU B O 1
ATOM 3397 N N . ARG B 1 152 ? -17.656 -17.531 -11.258 1 94.5 152 ARG B N 1
ATOM 3398 C CA . ARG B 1 152 ? -16.891 -16.516 -10.547 1 94.5 152 ARG B CA 1
ATOM 3399 C C . ARG B 1 152 ? -16.734 -15.258 -11.383 1 94.5 152 ARG B C 1
ATOM 3401 O O . ARG B 1 152 ? -16.812 -15.312 -12.617 1 94.5 152 ARG B O 1
ATOM 3408 N N . ARG B 1 153 ? -16.594 -14.172 -10.703 1 95.69 153 ARG B N 1
ATOM 3409 C CA . ARG B 1 153 ? -16.266 -12.914 -11.375 1 95.69 153 ARG B CA 1
ATOM 3410 C C . ARG B 1 153 ? -14.875 -12.961 -11.977 1 95.69 153 ARG B C 1
ATOM 3412 O O . ARG B 1 153 ? -13.945 -13.492 -11.367 1 95.69 153 ARG B O 1
ATOM 3419 N N . VAL B 1 154 ? -14.789 -12.469 -13.203 1 96.38 154 VAL B N 1
ATOM 3420 C CA . VAL B 1 154 ? -13.477 -12.391 -13.836 1 96.38 154 VAL B CA 1
ATOM 3421 C C . VAL B 1 154 ? -13.133 -10.938 -14.141 1 96.38 154 VAL B C 1
ATOM 3423 O O . VAL B 1 154 ? -14.023 -10.133 -14.414 1 96.38 154 VAL B O 1
ATOM 3426 N N . VAL B 1 155 ? -11.867 -10.609 -14.039 1 97.31 155 VAL B N 1
ATOM 3427 C CA . VAL B 1 155 ? -11.352 -9.289 -14.375 1 97.31 155 VAL B CA 1
ATOM 3428 C C . VAL B 1 155 ? -10.164 -9.43 -15.32 1 97.31 155 VAL B C 1
ATOM 3430 O O . VAL B 1 155 ? -9.68 -10.531 -15.57 1 97.31 155 VAL B O 1
ATOM 3433 N N . ALA B 1 156 ? -9.758 -8.289 -15.93 1 97.38 156 ALA B N 1
ATOM 3434 C CA . ALA B 1 156 ? -8.609 -8.273 -16.828 1 97.38 156 ALA B CA 1
ATOM 3435 C C . ALA B 1 156 ? -7.328 -8.633 -16.078 1 97.38 156 ALA B C 1
ATOM 3437 O O . ALA B 1 156 ? -7.145 -8.234 -14.922 1 97.38 156 ALA B O 1
ATOM 3438 N N . SER B 1 157 ? -6.488 -9.414 -16.688 1 96.81 157 SER B N 1
ATOM 3439 C CA . SER B 1 157 ? -5.16 -9.75 -16.188 1 96.81 157 SER B CA 1
ATOM 3440 C C . SER B 1 157 ? -4.09 -9.477 -17.234 1 96.81 157 SER B C 1
ATOM 3442 O O . SER B 1 157 ? -3.566 -10.406 -17.859 1 96.81 157 SER B O 1
ATOM 3444 N N . PRO B 1 158 ? -3.725 -8.211 -17.438 1 97.62 158 PRO B N 1
ATOM 3445 C CA . PRO B 1 158 ? -2.775 -7.828 -18.484 1 97.62 158 PRO B CA 1
ATOM 3446 C C . PRO B 1 158 ? -1.356 -8.312 -18.203 1 97.62 158 PRO B C 1
ATOM 3448 O O . PRO B 1 158 ? -1.026 -8.641 -17.062 1 97.62 158 PRO B O 1
ATOM 3451 N N . GLN B 1 159 ? -0.576 -8.406 -19.281 1 96.81 159 GLN B N 1
ATOM 3452 C CA . GLN B 1 159 ? 0.835 -8.766 -19.172 1 96.81 159 GLN B CA 1
ATOM 3453 C C . GLN B 1 159 ? 1.612 -7.688 -18.422 1 96.81 159 GLN B C 1
ATOM 3455 O O . GLN B 1 159 ? 1.537 -6.504 -18.75 1 96.81 159 GLN B O 1
ATOM 3460 N N . PRO B 1 160 ? 2.258 -8.156 -17.281 1 98 160 PRO B N 1
ATOM 3461 C CA . PRO B 1 160 ? 3.129 -7.172 -16.625 1 98 160 PRO B CA 1
ATOM 3462 C C . PRO B 1 160 ? 4.328 -6.789 -17.484 1 98 160 PRO B C 1
ATOM 3464 O O . PRO B 1 160 ? 4.969 -7.656 -18.078 1 98 160 PRO B O 1
ATOM 3467 N N . ARG B 1 161 ? 4.691 -5.516 -17.484 1 98.25 161 ARG B N 1
ATOM 3468 C CA . ARG B 1 161 ? 5.723 -5.051 -18.406 1 98.25 161 ARG B CA 1
ATOM 3469 C C . ARG B 1 161 ? 6.949 -4.559 -17.656 1 98.25 161 ARG B C 1
ATOM 3471 O O . ARG B 1 161 ? 8.086 -4.758 -18.094 1 98.25 161 ARG B O 1
ATOM 3478 N N . LYS B 1 162 ? 6.707 -3.869 -16.562 1 98.38 162 LYS B N 1
ATOM 3479 C CA . LYS B 1 162 ? 7.801 -3.266 -15.812 1 98.38 162 LYS B CA 1
ATOM 3480 C C . LYS B 1 162 ? 7.422 -3.066 -14.352 1 98.38 162 LYS B C 1
ATOM 3482 O O . LYS B 1 162 ? 6.359 -2.518 -14.047 1 98.38 162 LYS B O 1
ATOM 3487 N N . ILE B 1 163 ? 8.234 -3.574 -13.5 1 98.56 163 ILE B N 1
ATOM 3488 C CA . ILE B 1 163 ? 8.062 -3.305 -12.078 1 98.56 163 ILE B CA 1
ATOM 3489 C C . ILE B 1 163 ? 8.719 -1.977 -11.719 1 98.56 163 ILE B C 1
ATOM 3491 O O . ILE B 1 163 ? 9.945 -1.858 -11.758 1 98.56 163 ILE B O 1
ATOM 3495 N N . LEU B 1 164 ? 7.973 -0.983 -11.281 1 98.06 164 LEU B N 1
ATOM 3496 C CA . LEU B 1 164 ? 8.445 0.378 -11.055 1 98.06 164 LEU B CA 1
ATOM 3497 C C . LEU B 1 164 ? 9.273 0.463 -9.773 1 98.06 164 LEU B C 1
ATOM 3499 O O . LEU B 1 164 ? 10.172 1.302 -9.664 1 98.06 164 LEU B O 1
ATOM 3503 N N . ASP B 1 165 ? 9.047 -0.436 -8.852 1 98.31 165 ASP B N 1
ATOM 3504 C CA . ASP B 1 165 ? 9.664 -0.342 -7.531 1 98.31 165 ASP B CA 1
ATOM 3505 C C . ASP B 1 165 ? 10.781 -1.368 -7.375 1 98.31 165 ASP B C 1
ATOM 3507 O O . ASP B 1 165 ? 11.195 -1.683 -6.254 1 98.31 165 ASP B O 1
ATOM 3511 N N . SER B 1 166 ? 11.312 -1.955 -8.461 1 98.44 166 SER B N 1
ATOM 3512 C CA . SER B 1 166 ? 12.273 -3.045 -8.406 1 98.44 166 SER B CA 1
ATOM 3513 C C . SER B 1 166 ? 13.609 -2.576 -7.82 1 98.44 166 SER B C 1
ATOM 3515 O O . SER B 1 166 ? 14.297 -3.342 -7.148 1 98.44 166 SER B O 1
ATOM 3517 N N . GLU B 1 167 ? 13.984 -1.326 -8.039 1 98.06 167 GLU B N 1
ATOM 3518 C CA . GLU B 1 167 ? 15.234 -0.813 -7.492 1 98.06 167 GLU B CA 1
ATOM 3519 C C . GLU B 1 167 ? 15.219 -0.834 -5.965 1 98.06 167 GLU B C 1
ATOM 3521 O O . GLU B 1 167 ? 16.203 -1.212 -5.332 1 98.06 167 GLU B O 1
ATOM 3526 N N . ALA B 1 168 ? 14.133 -0.351 -5.414 1 98.75 168 ALA B N 1
ATOM 3527 C CA . ALA B 1 168 ? 13.992 -0.375 -3.961 1 98.75 168 ALA B CA 1
ATOM 3528 C C . ALA B 1 168 ? 14.078 -1.801 -3.424 1 98.75 168 ALA B C 1
ATOM 3530 O O . ALA B 1 168 ? 14.727 -2.045 -2.4 1 98.75 168 ALA B O 1
ATOM 3531 N N . ILE B 1 169 ? 13.422 -2.729 -4.09 1 98.88 169 ILE B N 1
ATOM 3532 C CA . ILE B 1 169 ? 13.414 -4.137 -3.703 1 98.88 169 ILE B CA 1
ATOM 3533 C C . ILE B 1 169 ? 14.844 -4.68 -3.725 1 98.88 169 ILE B C 1
ATOM 3535 O O . ILE B 1 169 ? 15.289 -5.32 -2.768 1 98.88 169 ILE B O 1
ATOM 3539 N N . GLU B 1 170 ? 15.523 -4.402 -4.777 1 98.44 170 GLU B N 1
ATOM 3540 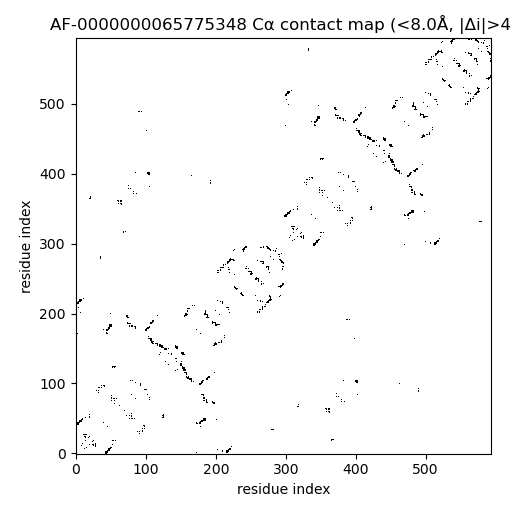C CA . GLU B 1 170 ? 16.891 -4.879 -4.938 1 98.44 170 GLU B CA 1
ATOM 3541 C C . GLU B 1 170 ? 17.797 -4.316 -3.852 1 98.44 170 GLU B C 1
ATOM 3543 O O . GLU B 1 170 ? 18.641 -5.035 -3.311 1 98.44 170 GLU B O 1
ATOM 3548 N N . LEU B 1 171 ? 17.688 -3.021 -3.545 1 98.38 171 LEU B N 1
ATOM 3549 C CA . LEU B 1 171 ? 18.484 -2.377 -2.516 1 98.38 171 LEU B CA 1
ATOM 3550 C C . LEU B 1 171 ? 18.281 -3.049 -1.162 1 98.38 171 LEU B C 1
ATOM 3552 O O . LEU B 1 171 ? 19.25 -3.338 -0.454 1 98.38 171 LEU B O 1
ATOM 3556 N N . LEU B 1 172 ? 17.062 -3.318 -0.79 1 98.81 172 LEU B N 1
ATOM 3557 C CA . LEU B 1 172 ? 16.75 -3.92 0.5 1 98.81 172 LEU B CA 1
ATOM 3558 C C . LEU B 1 172 ? 17.25 -5.359 0.568 1 98.81 172 LEU B C 1
ATOM 3560 O O . LEU B 1 172 ? 17.766 -5.793 1.602 1 98.81 172 LEU B O 1
ATOM 3564 N N . LEU B 1 173 ? 17.094 -6.051 -0.554 1 98.75 173 LEU B N 1
ATOM 3565 C CA . LEU B 1 173 ? 17.609 -7.414 -0.612 1 98.75 173 LEU B CA 1
ATOM 3566 C C . LEU B 1 173 ? 19.109 -7.438 -0.403 1 98.75 173 LEU B C 1
ATOM 3568 O O . LEU B 1 173 ? 19.625 -8.281 0.335 1 98.75 173 LEU B O 1
ATOM 3572 N N . LYS B 1 174 ? 19.781 -6.559 -1.064 1 97.81 174 LYS B N 1
ATOM 3573 C CA . LYS B 1 174 ? 21.234 -6.469 -0.97 1 97.81 174 LYS B CA 1
ATOM 3574 C C . LYS B 1 174 ? 21.688 -6.219 0.468 1 97.81 174 LYS B C 1
ATOM 3576 O O . LYS B 1 174 ? 22.75 -6.664 0.879 1 97.81 174 LYS B O 1
ATOM 3581 N N . GLU B 1 175 ? 20.844 -5.531 1.203 1 97.62 175 GLU B N 1
ATOM 3582 C CA . GLU B 1 175 ? 21.188 -5.191 2.584 1 97.62 175 GLU B CA 1
ATOM 3583 C C . GLU B 1 175 ? 20.656 -6.25 3.553 1 97.62 175 GLU B C 1
ATOM 3585 O O . GLU B 1 175 ? 20.656 -6.035 4.766 1 97.62 175 GLU B O 1
ATOM 3590 N N . GLY B 1 176 ? 20.156 -7.375 3.068 1 97.31 176 GLY B N 1
ATOM 3591 C CA . GLY B 1 176 ? 19.875 -8.547 3.883 1 97.31 176 GLY B CA 1
ATOM 3592 C C . GLY B 1 176 ? 18.438 -8.641 4.32 1 97.31 176 GLY B C 1
ATOM 3593 O O . GLY B 1 176 ? 18.062 -9.516 5.109 1 97.31 176 GLY B O 1
ATOM 3594 N N . HIS B 1 177 ? 17.594 -7.758 3.865 1 98.5 177 HIS B N 1
ATOM 3595 C CA . HIS B 1 177 ? 16.188 -7.828 4.227 1 98.5 177 HIS B CA 1
ATOM 3596 C C . HIS B 1 177 ? 15.477 -8.945 3.467 1 98.5 177 HIS B C 1
ATOM 3598 O O . HIS B 1 177 ? 15.789 -9.203 2.303 1 98.5 177 HIS B O 1
ATOM 3604 N N . VAL B 1 178 ? 14.57 -9.641 4.164 1 98.81 178 VAL B N 1
ATOM 3605 C CA . VAL B 1 178 ? 13.508 -10.336 3.453 1 98.81 178 VAL B CA 1
ATOM 3606 C C . VAL B 1 178 ? 12.484 -9.328 2.936 1 98.81 178 VAL B C 1
ATOM 3608 O O . VAL B 1 178 ? 11.977 -8.5 3.699 1 98.81 178 VAL B O 1
ATOM 3611 N N . VAL B 1 179 ? 12.211 -9.359 1.624 1 98.94 179 VAL B N 1
ATOM 3612 C CA . VAL B 1 179 ? 11.352 -8.328 1.06 1 98.94 179 VAL B CA 1
ATOM 3613 C C . VAL B 1 179 ? 10.055 -8.953 0.554 1 98.94 179 VAL B C 1
ATOM 3615 O O . VAL B 1 179 ? 10.078 -9.852 -0.292 1 98.94 179 VAL B O 1
ATOM 3618 N N . ILE B 1 180 ? 8.93 -8.547 1.146 1 98.81 180 ILE B N 1
ATOM 3619 C CA . ILE B 1 180 ? 7.602 -8.875 0.628 1 98.81 180 ILE B CA 1
ATOM 3620 C C . ILE B 1 180 ? 7.176 -7.812 -0.388 1 98.81 180 ILE B C 1
ATOM 3622 O O . ILE B 1 180 ? 7.145 -6.621 -0.076 1 98.81 180 ILE B O 1
ATOM 3626 N N . CYS B 1 181 ? 6.91 -8.227 -1.641 1 98.69 181 CYS B N 1
ATOM 3627 C CA . CYS B 1 181 ? 6.695 -7.285 -2.734 1 98.69 181 CYS B CA 1
ATOM 3628 C C . CYS B 1 181 ? 5.789 -7.887 -3.799 1 98.69 181 CYS B C 1
ATOM 3630 O O . CYS B 1 181 ? 5.324 -9.016 -3.658 1 98.69 181 CYS B O 1
ATOM 3632 N N . SER B 1 182 ? 5.355 -7.051 -4.723 1 97.56 182 SER B N 1
ATOM 3633 C CA . SER B 1 182 ? 4.504 -7.441 -5.84 1 97.56 182 SER B CA 1
ATOM 3634 C C . SER B 1 182 ? 3.256 -8.172 -5.355 1 97.56 182 SER B C 1
ATOM 3636 O O . SER B 1 182 ? 2.859 -9.188 -5.926 1 97.56 182 SER B O 1
ATOM 3638 N N . GLY B 1 183 ? 2.727 -7.711 -4.191 1 96.12 183 GLY B N 1
ATOM 3639 C CA . GLY B 1 183 ? 1.508 -8.312 -3.674 1 96.12 183 GLY B CA 1
ATOM 3640 C C . GLY B 1 183 ? 0.328 -8.18 -4.617 1 96.12 183 GLY B C 1
ATOM 3641 O O . GLY B 1 183 ? 0.113 -7.117 -5.203 1 96.12 183 GLY B O 1
ATOM 3642 N N . GLY B 1 184 ? -0.418 -9.32 -4.797 1 94.12 184 GLY B N 1
ATOM 3643 C CA . GLY B 1 184 ? -1.525 -9.328 -5.738 1 94.12 184 GLY B CA 1
ATOM 3644 C C . GLY B 1 184 ? -1.081 -9.195 -7.184 1 94.12 184 GLY B C 1
ATOM 3645 O O . GLY B 1 184 ? -1.832 -8.695 -8.023 1 94.12 184 GLY B O 1
ATOM 3646 N N . GLY B 1 185 ? 0.225 -9.508 -7.426 1 95.25 185 GLY B N 1
ATOM 3647 C CA . GLY B 1 185 ? 0.798 -9.281 -8.742 1 95.25 185 GLY B CA 1
ATOM 3648 C C . GLY B 1 185 ? 1.228 -7.844 -8.969 1 95.25 185 GLY B C 1
ATOM 3649 O O . GLY B 1 185 ? 1.654 -7.48 -10.062 1 95.25 185 GLY B O 1
ATOM 3650 N N . GLY B 1 186 ? 1.136 -6.996 -7.938 1 98.12 186 GLY B N 1
ATOM 3651 C CA . GLY B 1 186 ? 1.442 -5.578 -8.055 1 98.12 186 GLY B CA 1
ATOM 3652 C C . GLY B 1 186 ? 0.241 -4.738 -8.445 1 98.12 186 GLY B C 1
ATOM 3653 O O . GLY B 1 186 ? -0.74 -5.258 -8.977 1 98.12 186 GLY B O 1
ATOM 3654 N N . VAL B 1 187 ? 0.273 -3.455 -8.102 1 98.75 187 VAL B N 1
ATOM 3655 C CA . VAL B 1 187 ? -0.773 -2.527 -8.516 1 98.75 187 VAL B CA 1
ATOM 3656 C C . VAL B 1 187 ? -0.591 -2.174 -9.992 1 98.75 187 VAL B C 1
ATOM 3658 O O . VAL B 1 187 ? 0.44 -1.621 -10.383 1 98.75 187 VAL B O 1
ATOM 3661 N N . PRO B 1 188 ? -1.578 -2.52 -10.82 1 98.75 188 PRO B N 1
ATOM 3662 C CA . PRO B 1 188 ? -1.446 -2.234 -12.25 1 98.75 188 PRO B CA 1
ATOM 3663 C C . PRO B 1 188 ? -1.588 -0.749 -12.57 1 98.75 188 PRO B C 1
ATOM 3665 O O . PRO B 1 188 ? -2.598 -0.131 -12.227 1 98.75 188 PRO B O 1
ATOM 3668 N N . VAL B 1 189 ? -0.603 -0.192 -13.172 1 98.44 189 VAL B N 1
ATOM 3669 C CA . VAL B 1 189 ? -0.624 1.208 -13.586 1 98.44 189 VAL B CA 1
ATOM 3670 C C . VAL B 1 189 ? -0.154 1.329 -15.031 1 98.44 189 VAL B C 1
ATOM 3672 O O . VAL B 1 189 ? 0.604 0.486 -15.516 1 98.44 189 VAL B O 1
ATOM 3675 N N . THR B 1 190 ? -0.643 2.34 -15.773 1 97.12 190 THR B N 1
ATOM 3676 C CA . THR B 1 190 ? -0.195 2.594 -17.141 1 97.12 190 THR B CA 1
ATOM 3677 C C . THR B 1 190 ? 1.031 3.502 -17.141 1 97.12 190 THR B C 1
ATOM 3679 O O . THR B 1 190 ? 1.411 4.051 -16.109 1 97.12 190 THR B O 1
ATOM 3682 N N . ASP B 1 191 ? 1.656 3.66 -18.312 1 91.75 191 ASP B N 1
ATOM 3683 C CA . ASP B 1 191 ? 2.891 4.43 -18.438 1 91.75 191 ASP B CA 1
ATOM 3684 C C . ASP B 1 191 ? 2.65 5.91 -18.156 1 91.75 191 ASP B C 1
ATOM 3686 O O . ASP B 1 191 ? 3.578 6.633 -17.797 1 91.75 191 ASP B O 1
ATOM 3690 N N . ASP B 1 192 ? 1.385 6.332 -18.359 1 88.62 192 ASP B N 1
ATOM 3691 C CA . ASP B 1 192 ? 1.073 7.734 -18.094 1 88.62 192 ASP B CA 1
ATOM 3692 C C . ASP B 1 192 ? 0.682 7.949 -16.641 1 88.62 192 ASP B C 1
ATOM 3694 O O . ASP B 1 192 ? 0.282 9.047 -16.25 1 88.62 192 ASP B O 1
ATOM 3698 N N . GLY B 1 193 ? 0.75 6.863 -15.898 1 87.94 193 GLY B N 1
ATOM 3699 C CA . GLY B 1 193 ? 0.572 6.996 -14.461 1 87.94 193 GLY B CA 1
ATOM 3700 C C . GLY B 1 193 ? -0.85 6.727 -14.008 1 87.94 193 GLY B C 1
ATOM 3701 O O . GLY B 1 193 ? -1.156 6.82 -12.82 1 87.94 193 GLY B O 1
ATOM 3702 N N . ALA B 1 194 ? -1.743 6.395 -14.891 1 93.62 194 ALA B N 1
ATOM 3703 C CA . ALA B 1 194 ? -3.121 6.086 -14.523 1 93.62 194 ALA B CA 1
ATOM 3704 C C . ALA B 1 194 ? -3.24 4.664 -13.977 1 93.62 194 ALA B C 1
ATOM 3706 O O . ALA B 1 194 ? -2.535 3.76 -14.43 1 93.62 194 ALA B O 1
ATOM 3707 N N . GLY B 1 195 ? -4.098 4.461 -12.961 1 97 195 GLY B N 1
ATOM 3708 C CA . GLY B 1 195 ? -4.418 3.117 -12.508 1 97 195 GLY B CA 1
ATOM 3709 C C . GLY B 1 195 ? -5.195 2.314 -13.539 1 97 195 GLY B C 1
ATOM 3710 O O . GLY B 1 195 ? -5.867 2.883 -14.398 1 97 195 GLY B O 1
ATOM 3711 N N . SER B 1 196 ? -5 1.025 -13.492 1 97.5 196 SER B N 1
ATOM 3712 C CA . SER B 1 196 ? -5.754 0.126 -14.367 1 97.5 196 SER B CA 1
ATOM 3713 C C . SER B 1 196 ? -6.621 -0.829 -13.555 1 97.5 196 SER B C 1
ATOM 3715 O O . SER B 1 196 ? -6.195 -1.329 -12.508 1 97.5 196 SER B O 1
ATOM 3717 N N . GLU B 1 197 ? -7.836 -0.986 -13.992 1 96.56 197 GLU B N 1
ATOM 3718 C CA . GLU B 1 197 ? -8.734 -1.938 -13.352 1 96.56 197 GLU B CA 1
ATOM 3719 C C . GLU B 1 197 ? -8.414 -3.369 -13.766 1 96.56 197 GLU B C 1
ATOM 3721 O O . GLU B 1 197 ? -9.078 -3.924 -14.648 1 96.56 197 GLU B O 1
ATOM 3726 N N . ALA B 1 198 ? -7.488 -3.963 -13.117 1 97.88 198 ALA B N 1
ATOM 3727 C CA . ALA B 1 198 ? -6.996 -5.293 -13.461 1 97.88 198 ALA B CA 1
ATOM 3728 C C . ALA B 1 198 ? -6.309 -5.949 -12.266 1 97.88 198 ALA B C 1
ATOM 3730 O O . ALA B 1 198 ? -6.016 -5.285 -11.273 1 97.88 198 ALA B O 1
ATOM 3731 N N . VAL B 1 199 ? -6.168 -7.203 -12.281 1 97.31 199 VAL B N 1
ATOM 3732 C CA . VAL B 1 199 ? -5.352 -7.977 -11.352 1 97.31 199 VAL B CA 1
ATOM 3733 C C . VAL B 1 199 ? -4.297 -8.766 -12.117 1 97.31 199 VAL B C 1
ATOM 3735 O O . VAL B 1 199 ? -4.629 -9.688 -12.875 1 97.31 199 VAL B O 1
ATOM 3738 N N . ILE B 1 200 ? -3.057 -8.43 -11.906 1 97 200 ILE B N 1
ATOM 3739 C CA . ILE B 1 200 ? -1.946 -9.047 -12.625 1 97 200 ILE B CA 1
ATOM 3740 C C . ILE B 1 200 ? -1.671 -10.438 -12.055 1 97 200 ILE B C 1
ATOM 3742 O O . ILE B 1 200 ? -1.733 -10.633 -10.836 1 97 200 ILE B O 1
ATOM 3746 N N . ASP B 1 201 ? -1.398 -11.391 -12.953 1 94.62 201 ASP B N 1
ATOM 3747 C CA . ASP B 1 201 ? -1.063 -12.742 -12.508 1 94.62 201 ASP B CA 1
ATOM 3748 C C . ASP B 1 201 ? 0.191 -12.742 -11.641 1 94.62 201 ASP B C 1
ATOM 3750 O O . ASP B 1 201 ? 1.239 -12.242 -12.055 1 94.62 201 ASP B O 1
ATOM 3754 N N . LYS B 1 202 ? 0.08 -13.281 -10.461 1 95.19 202 LYS B N 1
ATOM 3755 C CA . LYS B 1 202 ? 1.176 -13.211 -9.492 1 95.19 202 LYS B CA 1
ATOM 3756 C C . LYS B 1 202 ? 2.396 -13.969 -9.992 1 95.19 202 LYS B C 1
ATOM 3758 O O . LYS B 1 202 ? 3.533 -13.602 -9.695 1 95.19 202 LYS B O 1
ATOM 3763 N N . ASP B 1 203 ? 2.248 -15.102 -10.727 1 95.62 203 ASP B N 1
ATOM 3764 C CA . ASP B 1 203 ? 3.379 -15.891 -11.219 1 95.62 203 ASP B CA 1
ATOM 3765 C C . ASP B 1 203 ? 4.145 -15.133 -12.297 1 95.62 203 ASP B C 1
ATOM 3767 O O . ASP B 1 203 ? 5.375 -15.164 -12.336 1 95.62 203 ASP B O 1
ATOM 3771 N N . LEU B 1 204 ? 3.41 -14.484 -13.188 1 96.56 204 LEU B N 1
ATOM 3772 C CA . LEU B 1 204 ? 4.047 -13.656 -14.203 1 96.56 204 LEU B CA 1
ATOM 3773 C C . LEU B 1 204 ? 4.762 -12.469 -13.57 1 96.56 204 LEU B C 1
ATOM 3775 O O . LEU B 1 204 ? 5.852 -12.094 -14.008 1 96.56 204 LEU B O 1
ATOM 3779 N N . ALA B 1 205 ? 4.145 -11.852 -12.586 1 97.69 205 ALA B N 1
ATOM 3780 C CA . ALA B 1 205 ? 4.777 -10.75 -11.852 1 97.69 205 ALA B CA 1
ATOM 3781 C C . ALA B 1 205 ? 6.066 -11.211 -11.18 1 97.69 205 ALA B C 1
ATOM 3783 O O . ALA B 1 205 ? 7.066 -10.492 -11.18 1 97.69 205 ALA B O 1
ATOM 3784 N N . ALA B 1 206 ? 6.023 -12.406 -10.555 1 98.38 206 ALA B N 1
ATOM 3785 C CA . ALA B 1 206 ? 7.203 -12.961 -9.891 1 98.38 206 ALA B CA 1
ATOM 3786 C C . ALA B 1 206 ? 8.336 -13.203 -10.891 1 98.38 206 ALA B C 1
ATOM 3788 O O . ALA B 1 206 ? 9.5 -12.93 -10.594 1 98.38 206 ALA B O 1
ATOM 3789 N N . ALA B 1 207 ? 7.969 -13.734 -12.031 1 98.56 207 ALA B N 1
ATOM 3790 C CA . ALA B 1 207 ? 8.969 -13.969 -13.078 1 98.56 207 ALA B CA 1
ATOM 3791 C C . ALA B 1 207 ? 9.586 -12.656 -13.547 1 98.56 207 ALA B C 1
ATOM 3793 O O . ALA B 1 207 ? 10.797 -12.57 -13.75 1 98.56 207 ALA B O 1
ATOM 3794 N N . LEU B 1 208 ? 8.719 -11.656 -13.797 1 98.56 208 LEU B N 1
ATOM 3795 C CA . LEU B 1 208 ? 9.203 -10.336 -14.203 1 98.56 208 LEU B CA 1
ATOM 3796 C C . LEU B 1 208 ? 10.141 -9.758 -13.156 1 98.56 208 LEU B C 1
ATOM 3798 O O . LEU B 1 208 ? 11.18 -9.18 -13.492 1 98.56 208 LEU B O 1
ATOM 3802 N N . LEU B 1 209 ? 9.805 -9.898 -11.867 1 98.81 209 LEU B N 1
ATOM 3803 C CA . LEU B 1 209 ? 10.672 -9.422 -10.797 1 98.81 209 LEU B CA 1
ATOM 3804 C C . LEU B 1 209 ? 12.023 -10.125 -10.828 1 98.81 209 LEU B C 1
ATOM 3806 O O . LEU B 1 209 ? 13.07 -9.477 -10.766 1 98.81 209 LEU B O 1
ATOM 3810 N N . ALA B 1 210 ? 11.953 -11.461 -10.867 1 98.81 210 ALA B N 1
ATOM 3811 C CA . ALA B 1 210 ? 13.18 -12.242 -10.883 1 98.81 210 ALA B CA 1
ATOM 3812 C C . ALA B 1 210 ? 14.094 -11.797 -12.023 1 98.81 210 ALA B C 1
ATOM 3814 O O . ALA B 1 210 ? 15.312 -11.703 -11.852 1 98.81 210 ALA B O 1
ATOM 3815 N N . GLU B 1 211 ? 13.516 -11.539 -13.164 1 98.5 211 GLU B N 1
ATOM 3816 C CA . GLU B 1 211 ? 14.273 -11.07 -14.32 1 98.5 211 GLU B CA 1
ATOM 3817 C C . GLU B 1 211 ? 14.875 -9.695 -14.062 1 98.5 211 GLU B C 1
ATOM 3819 O O . GLU B 1 211 ? 16.062 -9.477 -14.305 1 98.5 211 GLU B O 1
ATOM 3824 N N . GLN B 1 212 ? 14.094 -8.734 -13.586 1 98.38 212 GLN B N 1
ATOM 3825 C CA . GLN B 1 212 ? 14.5 -7.34 -13.445 1 98.38 212 GLN B CA 1
ATOM 3826 C C . GLN B 1 212 ? 15.609 -7.195 -12.406 1 98.38 212 GLN B C 1
ATOM 3828 O O . GLN B 1 212 ? 16.484 -6.332 -12.539 1 98.38 212 GLN B O 1
ATOM 3833 N N . ILE B 1 213 ? 15.562 -8.055 -11.344 1 98.44 213 ILE B N 1
ATOM 3834 C CA . ILE B 1 213 ? 16.562 -7.883 -10.297 1 98.44 213 ILE B CA 1
ATOM 3835 C C . ILE B 1 213 ? 17.688 -8.898 -10.484 1 98.44 213 ILE B C 1
ATOM 3837 O O . ILE B 1 213 ? 18.547 -9.047 -9.617 1 98.44 213 ILE B O 1
ATOM 3841 N N . ASN B 1 214 ? 17.594 -9.625 -11.609 1 98.12 214 ASN B N 1
ATOM 3842 C CA . ASN B 1 214 ? 18.594 -10.648 -11.93 1 98.12 214 ASN B CA 1
ATOM 3843 C C . ASN B 1 214 ? 18.766 -11.641 -10.781 1 98.12 214 ASN B C 1
ATOM 3845 O O . ASN B 1 214 ? 19.891 -11.875 -10.32 1 98.12 214 ASN B O 1
ATOM 3849 N N . ALA B 1 215 ? 17.672 -12.125 -10.266 1 98.75 215 ALA B N 1
ATOM 3850 C CA . ALA B 1 215 ? 17.688 -13.102 -9.18 1 98.75 215 ALA B CA 1
ATOM 3851 C C . ALA B 1 215 ? 18.391 -14.391 -9.617 1 98.75 215 ALA B C 1
ATOM 3853 O O . ALA B 1 215 ? 18.469 -14.688 -10.812 1 98.75 215 ALA B O 1
ATOM 3854 N N . ASP B 1 216 ? 18.922 -15.164 -8.648 1 98.62 216 ASP B N 1
ATOM 3855 C CA . ASP B 1 216 ? 19.609 -16.422 -8.93 1 98.62 216 ASP B CA 1
ATOM 3856 C C . ASP B 1 216 ? 18.625 -17.562 -9.148 1 98.62 216 ASP B C 1
ATOM 3858 O O . ASP B 1 216 ? 18.984 -18.609 -9.695 1 98.62 216 ASP B O 1
ATOM 3862 N N . GLY B 1 217 ? 17.391 -17.359 -8.766 1 98.56 217 GLY B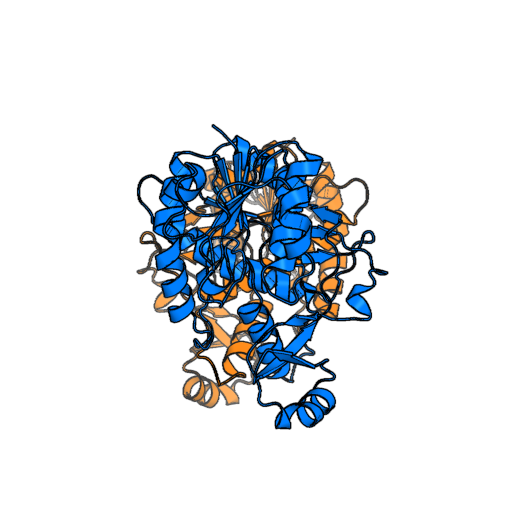 N 1
ATOM 3863 C CA . GLY B 1 217 ? 16.375 -18.375 -8.93 1 98.56 217 GLY B CA 1
ATOM 3864 C C . GLY B 1 217 ? 14.969 -17.844 -8.734 1 98.56 217 GLY B C 1
ATOM 3865 O O . GLY B 1 217 ? 14.773 -16.812 -8.094 1 98.56 217 GLY B O 1
ATOM 3866 N N . LEU B 1 218 ? 14 -18.594 -9.289 1 98.69 218 LEU B N 1
ATOM 3867 C CA . LEU B 1 218 ? 12.57 -18.344 -9.172 1 98.69 218 LEU B CA 1
ATOM 3868 C C . LEU B 1 218 ? 11.828 -19.609 -8.734 1 98.69 218 LEU B C 1
ATOM 3870 O O . LEU B 1 218 ? 12.016 -20.672 -9.328 1 98.69 218 LEU B O 1
ATOM 3874 N N . VAL B 1 219 ? 11.078 -19.516 -7.688 1 97.56 219 VAL B N 1
ATOM 3875 C CA . VAL B 1 219 ? 10.273 -20.641 -7.215 1 97.56 219 VAL B CA 1
ATOM 3876 C C . VAL B 1 219 ? 8.797 -20.266 -7.238 1 97.56 219 VAL B C 1
ATOM 3878 O O . VAL B 1 219 ? 8.391 -19.266 -6.621 1 97.56 219 VAL B O 1
ATOM 3881 N N . ILE B 1 220 ? 8.047 -21.016 -7.91 1 96.31 220 ILE B N 1
ATOM 3882 C CA . ILE B 1 220 ? 6.598 -20.859 -7.879 1 96.31 220 ILE B CA 1
ATOM 3883 C C . ILE B 1 220 ? 5.984 -21.984 -7.043 1 96.31 220 ILE B C 1
ATOM 3885 O O . ILE B 1 220 ? 6.078 -23.156 -7.402 1 96.31 220 ILE B O 1
ATOM 3889 N N . LEU B 1 221 ? 5.434 -21.531 -5.969 1 92 221 LEU B N 1
ATOM 3890 C CA . LEU B 1 221 ? 4.812 -22.5 -5.07 1 92 221 LEU B CA 1
ATOM 3891 C C . LEU B 1 221 ? 3.35 -22.719 -5.441 1 92 221 LEU B C 1
ATOM 3893 O O . LEU B 1 221 ? 2.627 -21.766 -5.742 1 92 221 LEU B O 1
ATOM 3897 N N . THR B 1 222 ? 2.908 -23.953 -5.426 1 85.31 222 THR B N 1
ATOM 3898 C CA . THR B 1 222 ? 1.572 -24.328 -5.879 1 85.31 222 THR B CA 1
ATOM 3899 C C . THR B 1 222 ? 1.037 -25.516 -5.086 1 85.31 222 THR B C 1
ATOM 3901 O O . THR B 1 222 ? 1.764 -26.109 -4.289 1 85.31 222 THR B O 1
ATOM 3904 N N . ASP B 1 223 ? -0.213 -25.844 -5.285 1 78.38 223 ASP B N 1
ATOM 3905 C CA . ASP B 1 223 ? -0.881 -26.969 -4.629 1 78.38 223 ASP B CA 1
ATOM 3906 C C . ASP B 1 223 ? -0.444 -28.297 -5.234 1 78.38 223 ASP B C 1
ATOM 3908 O O . ASP B 1 223 ? -0.278 -29.297 -4.516 1 78.38 223 ASP B O 1
ATOM 3912 N N . ALA B 1 224 ? -0.408 -28.609 -6.66 1 76.56 224 ALA B N 1
ATOM 3913 C CA . ALA B 1 224 ? -0.037 -29.844 -7.348 1 76.56 224 ALA B CA 1
ATOM 3914 C C . ALA B 1 224 ? 1.402 -30.25 -7.027 1 76.56 224 ALA B C 1
ATOM 3916 O O . ALA B 1 224 ? 1.835 -31.359 -7.348 1 76.56 224 ALA B O 1
ATOM 3917 N N . ASP B 1 225 ? 2.223 -29.828 -6.344 1 83.81 225 ASP B N 1
ATOM 3918 C CA . ASP B 1 225 ? 3.578 -30 -5.824 1 83.81 225 ASP B CA 1
ATOM 3919 C C . ASP B 1 225 ? 4.574 -30.234 -6.961 1 83.81 225 ASP B C 1
ATOM 3921 O O . ASP B 1 225 ? 5.77 -30.406 -6.719 1 83.81 225 ASP B O 1
ATOM 3925 N N . ALA B 1 226 ? 4.23 -30.422 -8.242 1 92.12 226 ALA B N 1
ATOM 3926 C CA . ALA B 1 226 ? 5.07 -30.531 -9.438 1 92.12 226 ALA B CA 1
ATOM 3927 C C . ALA B 1 226 ? 4.234 -30.422 -10.703 1 92.12 226 ALA B C 1
ATOM 3929 O O . ALA B 1 226 ? 3.006 -30.312 -10.641 1 92.12 226 ALA B O 1
ATOM 3930 N N . VAL B 1 227 ? 4.926 -30.312 -11.836 1 92.38 227 VAL B N 1
ATOM 3931 C CA . VAL B 1 227 ? 4.27 -30.516 -13.117 1 92.38 227 VAL B CA 1
ATOM 3932 C C . VAL B 1 227 ? 4.191 -32 -13.43 1 92.38 227 VAL B C 1
ATOM 3934 O O . VAL B 1 227 ? 5.176 -32.75 -13.273 1 92.38 227 VAL B O 1
ATOM 3937 N N . TYR B 1 228 ? 3.016 -32.438 -13.836 1 91.69 228 TYR B N 1
ATOM 3938 C CA . TYR B 1 228 ? 2.805 -33.875 -14.062 1 91.69 228 TYR B CA 1
ATOM 3939 C C . TYR B 1 228 ? 2.467 -34.156 -15.523 1 91.69 228 TYR B C 1
ATOM 3941 O O . TYR B 1 228 ? 1.698 -33.406 -16.141 1 91.69 228 TYR B O 1
ATOM 3949 N N . GLU B 1 229 ? 3.088 -35.188 -15.992 1 89.31 229 GLU B N 1
ATOM 3950 C CA . GLU B 1 229 ? 2.604 -35.781 -17.234 1 89.31 229 GLU B CA 1
ATOM 3951 C C . GLU B 1 229 ? 1.383 -36.656 -16.969 1 89.31 229 GLU B C 1
ATOM 3953 O O . GLU B 1 229 ? 1.329 -37.375 -15.969 1 89.31 229 GLU B O 1
ATOM 3958 N N . ASN B 1 230 ? 0.359 -36.594 -17.938 1 87.38 230 ASN B N 1
ATOM 3959 C CA . ASN B 1 230 ? -0.843 -37.406 -17.828 1 87.38 230 ASN B CA 1
ATOM 3960 C C . ASN B 1 230 ? -1.562 -37.156 -16.5 1 87.38 230 ASN B C 1
ATOM 3962 O O . ASN B 1 230 ? -1.907 -38.125 -15.797 1 87.38 230 ASN B O 1
ATOM 3966 N N . TRP B 1 231 ? -1.626 -35.969 -16.125 1 83.75 231 TRP B N 1
ATOM 3967 C CA . TRP B 1 231 ? -2.238 -35.594 -14.852 1 83.75 231 TRP B CA 1
ATOM 3968 C C . TRP B 1 231 ? -3.645 -36.156 -14.727 1 83.75 231 TRP B C 1
ATOM 3970 O O . TRP B 1 231 ? -4.445 -36.062 -15.664 1 83.75 231 TRP B O 1
ATOM 3980 N N . GLY B 1 232 ? -3.891 -36.688 -13.555 1 82.88 232 GLY B N 1
ATOM 3981 C CA . GLY B 1 232 ? -5.215 -37.219 -13.289 1 82.88 232 GLY B CA 1
ATOM 3982 C C . GLY B 1 232 ? -5.402 -38.625 -13.812 1 82.88 232 GLY B C 1
ATOM 3983 O O . GLY B 1 232 ? -6.445 -39.25 -13.586 1 82.88 232 GLY B O 1
ATOM 3984 N N . MET B 1 233 ? -4.469 -39.156 -14.562 1 89 233 MET B N 1
ATOM 3985 C CA . MET B 1 233 ? -4.508 -40.531 -15.094 1 89 233 MET B CA 1
ATOM 3986 C C . MET B 1 233 ? -3.672 -41.469 -14.234 1 89 233 MET B C 1
ATOM 3988 O O . MET B 1 233 ? -2.838 -41.031 -13.445 1 89 233 MET B O 1
ATOM 3992 N N . PRO B 1 234 ? -4.004 -42.75 -14.367 1 91.06 234 PRO B N 1
ATOM 3993 C CA . PRO B 1 234 ? -3.258 -43.75 -13.578 1 91.06 234 PRO B CA 1
ATOM 3994 C C . PRO B 1 234 ? -1.755 -43.688 -13.844 1 91.06 234 PRO B C 1
ATOM 3996 O O . PRO B 1 234 ? -0.957 -44.031 -12.961 1 91.06 234 PRO B O 1
ATOM 3999 N N . GLN B 1 235 ? -1.358 -43.25 -15.031 1 92.38 235 GLN B N 1
ATOM 4000 C CA . GLN B 1 235 ? 0.051 -43.25 -15.406 1 92.38 235 GLN B CA 1
ATOM 4001 C C . GLN B 1 235 ? 0.669 -41.875 -15.172 1 92.38 235 GLN B C 1
ATOM 4003 O O . GLN B 1 235 ? 1.663 -41.5 -15.805 1 92.38 235 GLN B O 1
ATOM 4008 N N . GLN B 1 236 ? 0.034 -41.125 -14.32 1 91.69 236 GLN B N 1
ATOM 4009 C CA . GLN B 1 236 ? 0.586 -39.781 -14.102 1 91.69 236 GLN B CA 1
ATOM 4010 C C . GLN B 1 236 ? 1.996 -39.844 -13.523 1 91.69 236 GLN B C 1
ATOM 4012 O O . GLN B 1 236 ? 2.287 -40.719 -12.703 1 91.69 236 GLN B O 1
ATOM 4017 N N . ARG B 1 237 ? 2.924 -39.031 -13.961 1 93.06 237 ARG B N 1
ATOM 4018 C CA . ARG B 1 237 ? 4.316 -39 -13.523 1 93.06 237 ARG B CA 1
ATOM 4019 C C . ARG B 1 237 ? 4.809 -37.594 -13.359 1 93.06 237 ARG B C 1
ATOM 4021 O O . ARG B 1 237 ? 4.633 -36.75 -14.258 1 93.06 237 ARG B O 1
ATOM 4028 N N . ALA B 1 238 ? 5.398 -37.344 -12.203 1 93.62 238 ALA B N 1
ATOM 4029 C CA . ALA B 1 238 ? 5.953 -36 -11.945 1 93.62 238 ALA B CA 1
ATOM 4030 C C . ALA B 1 238 ? 7.164 -35.75 -12.836 1 93.62 238 ALA B C 1
ATOM 4032 O O . ALA B 1 238 ? 8.031 -36.625 -12.992 1 93.62 238 ALA B O 1
ATOM 4033 N N . ILE B 1 239 ? 7.203 -34.594 -13.484 1 94.94 239 ILE B N 1
ATOM 4034 C CA . ILE B 1 239 ? 8.383 -34.156 -14.211 1 94.94 239 ILE B CA 1
ATOM 4035 C C . ILE B 1 239 ? 9.367 -33.5 -13.242 1 94.94 239 ILE B C 1
ATOM 4037 O O . ILE B 1 239 ? 9.117 -32.375 -12.758 1 94.94 239 ILE B O 1
ATOM 4041 N N . ARG B 1 240 ? 10.5 -34.156 -12.961 1 96.12 240 ARG B N 1
ATOM 4042 C CA . ARG B 1 240 ? 11.422 -33.656 -11.945 1 96.12 240 ARG B CA 1
ATOM 4043 C C . ARG B 1 240 ? 12.375 -32.594 -12.531 1 96.12 240 ARG B C 1
ATOM 4045 O O . ARG B 1 240 ? 12.789 -31.688 -11.828 1 96.12 240 ARG B O 1
ATOM 4052 N N . HIS B 1 241 ? 12.773 -32.844 -13.719 1 97.19 241 HIS B N 1
ATOM 4053 C CA . HIS B 1 241 ? 13.625 -31.891 -14.445 1 97.19 241 HIS B CA 1
ATOM 4054 C C . HIS B 1 241 ? 13.141 -31.719 -15.883 1 97.19 241 HIS B C 1
ATOM 4056 O O . HIS B 1 241 ? 12.742 -32.688 -16.531 1 97.19 241 HIS B O 1
ATOM 4062 N N . ALA B 1 242 ? 13.125 -30.484 -16.344 1 97.25 242 ALA B N 1
ATOM 4063 C CA . ALA B 1 242 ? 12.711 -30.234 -17.734 1 97.25 242 ALA B CA 1
ATOM 4064 C C . ALA B 1 242 ? 13.297 -28.922 -18.25 1 97.25 242 ALA B C 1
ATOM 4066 O O . ALA B 1 242 ? 13.625 -28.031 -17.453 1 97.25 242 ALA B O 1
ATOM 4067 N N . THR B 1 243 ? 13.516 -28.797 -19.531 1 97.88 243 THR B N 1
ATOM 4068 C CA . THR B 1 243 ? 13.781 -27.531 -20.203 1 97.88 243 THR B CA 1
ATOM 4069 C C . THR B 1 243 ? 12.477 -26.797 -20.5 1 97.88 243 THR B C 1
ATOM 4071 O O . THR B 1 243 ? 11.398 -27.406 -20.484 1 97.88 243 THR B O 1
ATOM 4074 N N . PRO B 1 244 ? 12.586 -25.453 -20.781 1 97.31 244 PRO B N 1
ATOM 4075 C CA . PRO B 1 244 ? 11.391 -24.734 -21.203 1 97.31 244 PRO B CA 1
ATOM 4076 C C . PRO B 1 244 ? 10.711 -25.359 -22.422 1 97.31 244 PRO B C 1
ATOM 4078 O O . PRO B 1 244 ? 9.484 -25.406 -22.484 1 97.31 244 PRO B O 1
ATOM 4081 N N . ASP B 1 245 ? 11.484 -25.938 -23.312 1 96.75 245 ASP B N 1
ATOM 4082 C CA . ASP B 1 245 ? 10.93 -26.562 -24.516 1 96.75 245 ASP B CA 1
ATOM 4083 C C . ASP B 1 245 ? 10.141 -27.828 -24.172 1 96.75 245 ASP B C 1
ATOM 4085 O O . ASP B 1 245 ? 9.086 -28.078 -24.75 1 96.75 245 ASP B O 1
ATOM 4089 N N . GLU B 1 246 ? 10.656 -28.562 -23.266 1 95.56 246 GLU B N 1
ATOM 4090 C CA . GLU B 1 246 ? 9.992 -29.797 -22.844 1 95.56 246 GLU B CA 1
ATOM 4091 C C . GLU B 1 246 ? 8.688 -29.484 -22.125 1 95.56 246 GLU B C 1
ATOM 4093 O O . GLU B 1 246 ? 7.746 -30.281 -22.172 1 95.56 246 GLU B O 1
ATOM 4098 N N . LEU B 1 247 ? 8.609 -28.328 -21.484 1 93.88 247 LEU B N 1
ATOM 4099 C CA . LEU B 1 247 ? 7.422 -27.969 -20.719 1 93.88 247 LEU B CA 1
ATOM 4100 C C . LEU B 1 247 ? 6.414 -27.219 -21.578 1 93.88 247 LEU B C 1
ATOM 4102 O O . LEU B 1 247 ? 5.258 -27.062 -21.188 1 93.88 247 LEU B O 1
ATOM 4106 N N . ALA B 1 248 ? 6.773 -26.781 -22.734 1 91.69 248 ALA B N 1
ATOM 4107 C CA . ALA B 1 248 ? 5.977 -25.922 -23.594 1 91.69 248 ALA B CA 1
ATOM 4108 C C . ALA B 1 248 ? 4.566 -26.469 -23.766 1 91.69 248 ALA B C 1
ATOM 4110 O O . ALA B 1 248 ? 3.592 -25.719 -23.781 1 91.69 248 ALA B O 1
ATOM 4111 N N . PRO B 1 249 ? 4.359 -27.828 -23.906 1 87.75 249 PRO B N 1
ATOM 4112 C CA . PRO B 1 249 ? 3.008 -28.375 -24.078 1 87.75 249 PRO B CA 1
ATOM 4113 C C . PRO B 1 249 ? 2.109 -28.125 -22.875 1 87.75 249 PRO B C 1
ATOM 4115 O O . PRO B 1 249 ? 0.881 -28.141 -23 1 87.75 249 PRO B O 1
ATOM 4118 N N . PHE B 1 250 ? 2.725 -27.891 -21.734 1 85 250 PHE B N 1
ATOM 4119 C CA . PHE B 1 250 ? 1.962 -27.719 -20.5 1 85 250 PHE B CA 1
ATOM 4120 C C . PHE B 1 250 ? 1.583 -26.266 -20.297 1 85 250 PHE B C 1
ATOM 4122 O O . PHE B 1 250 ? 0.802 -25.938 -19.391 1 85 250 PHE B O 1
ATOM 4129 N N . ALA B 1 251 ? 2.188 -25.328 -21 1 81.69 251 ALA B N 1
ATOM 4130 C CA . ALA B 1 251 ? 1.878 -23.906 -20.891 1 81.69 251 ALA B CA 1
ATOM 4131 C C . ALA B 1 251 ? 0.466 -23.609 -21.391 1 81.69 251 ALA B C 1
ATOM 4133 O O . ALA B 1 251 ? -0.154 -22.625 -20.969 1 81.69 251 ALA B O 1
ATOM 4134 N N . LYS B 1 252 ? -0.013 -24.375 -22.312 1 68.25 252 LYS B N 1
ATOM 4135 C CA . LYS B 1 252 ? -1.297 -24.156 -22.984 1 68.25 252 LYS B CA 1
ATOM 4136 C C . LYS B 1 252 ? -2.43 -24.844 -22.219 1 68.25 252 LYS B C 1
ATOM 4138 O O . LYS B 1 252 ? -3.605 -24.562 -22.453 1 68.25 252 LYS B O 1
ATOM 4143 N N . ALA B 1 253 ? -2.012 -25.797 -21.422 1 58.56 253 ALA B N 1
ATOM 4144 C CA . ALA B 1 253 ? -3.09 -26.531 -20.766 1 58.56 253 ALA B CA 1
ATOM 4145 C C . ALA B 1 253 ? -3.973 -25.594 -19.953 1 58.56 253 ALA B C 1
ATOM 4147 O O . ALA B 1 253 ? -3.494 -24.609 -19.391 1 58.56 253 ALA B O 1
ATOM 4148 N N . ASP B 1 254 ? -5.281 -25.609 -20.281 1 57.47 254 ASP B N 1
ATOM 4149 C CA . ASP B 1 254 ? -6.395 -24.938 -19.625 1 57.47 254 ASP B CA 1
ATOM 4150 C C . ASP B 1 254 ? -6.32 -25.109 -18.109 1 57.47 254 ASP B C 1
ATOM 4152 O O . ASP B 1 254 ? -6.184 -26.219 -17.609 1 57.47 254 ASP B O 1
ATOM 4156 N N . GLY B 1 255 ? -5.82 -24.031 -17.422 1 62.22 255 GLY B N 1
ATOM 4157 C CA . GLY B 1 255 ? -5.836 -24.141 -15.969 1 62.22 255 GLY B CA 1
ATOM 4158 C C . GLY B 1 255 ? -4.789 -23.281 -15.297 1 62.22 255 GLY B C 1
ATOM 4159 O O . GLY B 1 255 ? -4.242 -22.359 -15.914 1 62.22 255 GLY B O 1
ATOM 4160 N N . SER B 1 256 ? -4.645 -23.672 -14.031 1 70.38 256 SER B N 1
ATOM 4161 C CA . SER B 1 256 ? -3.787 -22.891 -13.141 1 70.38 256 SER B CA 1
ATOM 4162 C C . SER B 1 256 ? -2.312 -23.125 -13.453 1 70.38 256 SER B C 1
ATOM 4164 O O . SER B 1 256 ? -1.46 -22.297 -13.102 1 70.38 256 SER B O 1
ATOM 4166 N N . MET B 1 257 ? -1.924 -24.219 -14.203 1 80.38 257 MET B N 1
ATOM 4167 C CA . MET B 1 257 ? -0.53 -24.594 -14.438 1 80.38 257 MET B CA 1
ATOM 4168 C C . MET B 1 257 ? 0.049 -23.812 -15.609 1 80.38 257 MET B C 1
ATOM 4170 O O . MET B 1 257 ? 1.251 -23.547 -15.656 1 80.38 257 MET B O 1
ATOM 4174 N N . GLY B 1 258 ? -0.823 -23.438 -16.547 1 83.62 258 GLY B N 1
ATOM 4175 C CA . GLY B 1 258 ? -0.38 -22.734 -17.75 1 83.62 258 GLY B CA 1
ATOM 4176 C C . GLY B 1 258 ? 0.437 -21.5 -17.422 1 83.62 258 GLY B C 1
ATOM 4177 O O . GLY B 1 258 ? 1.604 -21.406 -17.812 1 83.62 258 GLY B O 1
ATOM 4178 N N . PRO B 1 259 ? -0.166 -20.594 -16.703 1 85.19 259 PRO B N 1
ATOM 4179 C CA . PRO B 1 259 ? 0.559 -19.375 -16.344 1 85.19 259 PRO B CA 1
ATOM 4180 C C . PRO B 1 259 ? 1.85 -19.656 -15.578 1 85.19 259 PRO B C 1
ATOM 4182 O O . PRO B 1 259 ? 2.84 -18.938 -15.75 1 85.19 259 PRO B O 1
ATOM 4185 N N . LYS B 1 260 ? 1.871 -20.672 -14.742 1 92.62 260 LYS B N 1
ATOM 4186 C CA . LYS B 1 260 ? 3.064 -21.031 -13.977 1 92.62 260 LYS B CA 1
ATOM 4187 C C . LYS B 1 260 ? 4.199 -21.453 -14.906 1 92.62 260 LYS B C 1
ATOM 4189 O O . LYS B 1 260 ? 5.328 -20.969 -14.781 1 92.62 260 LYS B O 1
ATOM 4194 N N . VAL B 1 261 ? 3.875 -22.328 -15.828 1 93.44 261 VAL B N 1
ATOM 4195 C CA . VAL B 1 261 ? 4.867 -22.828 -16.766 1 93.44 261 VAL B CA 1
ATOM 4196 C C . VAL B 1 261 ? 5.379 -21.688 -17.641 1 93.44 261 VAL B C 1
ATOM 4198 O O . VAL B 1 261 ? 6.578 -21.594 -17.906 1 93.44 261 VAL B O 1
ATOM 4201 N N . THR B 1 262 ? 4.469 -20.859 -18.094 1 93.38 262 THR B N 1
ATOM 4202 C CA . THR B 1 262 ? 4.852 -19.703 -18.891 1 93.38 262 THR B CA 1
ATOM 4203 C C . THR B 1 262 ? 5.824 -18.812 -18.125 1 93.38 262 THR B C 1
ATOM 4205 O O . THR B 1 262 ? 6.84 -18.375 -18.672 1 93.38 262 THR B O 1
ATOM 4208 N N . ALA B 1 263 ? 5.539 -18.547 -16.906 1 95.81 263 ALA B N 1
ATOM 4209 C CA . ALA B 1 263 ? 6.336 -17.656 -16.062 1 95.81 263 ALA B CA 1
ATOM 4210 C C . ALA B 1 263 ? 7.746 -18.203 -15.867 1 95.81 263 ALA B C 1
ATOM 4212 O O . ALA B 1 263 ? 8.734 -17.516 -16.141 1 95.81 263 ALA B O 1
ATOM 4213 N N . VAL B 1 264 ? 7.832 -19.453 -15.422 1 97.44 264 VAL B N 1
ATOM 4214 C CA . VAL B 1 264 ? 9.141 -20.031 -15.109 1 97.44 264 VAL B CA 1
ATOM 4215 C C . VAL B 1 264 ? 9.945 -20.203 -16.391 1 97.44 264 VAL B C 1
ATOM 4217 O O . VAL B 1 264 ? 11.172 -20.047 -16.391 1 97.44 264 VAL B O 1
ATOM 4220 N N . SER B 1 265 ? 9.289 -20.656 -17.5 1 97.19 265 SER B N 1
ATOM 4221 C CA . SER B 1 265 ? 9.977 -20.828 -18.766 1 97.19 265 SER B CA 1
ATOM 4222 C C . SER B 1 265 ? 10.531 -19.516 -19.297 1 97.19 265 SER B C 1
ATOM 4224 O O . SER B 1 265 ? 11.648 -19.453 -19.812 1 97.19 265 SER B O 1
ATOM 4226 N N . GLY B 1 266 ? 9.695 -18.484 -19.188 1 96.56 266 GLY B N 1
ATOM 4227 C CA . GLY B 1 266 ? 10.141 -17.156 -19.609 1 96.56 266 GLY B CA 1
ATOM 4228 C C . GLY B 1 266 ? 11.383 -16.688 -18.875 1 96.56 266 GLY B C 1
ATOM 4229 O O . GLY B 1 266 ? 12.336 -16.219 -19.5 1 96.56 266 GLY B O 1
ATOM 4230 N N . TYR B 1 267 ? 11.43 -16.844 -17.578 1 98.31 267 TYR B N 1
ATOM 4231 C CA . TYR B 1 267 ? 12.562 -16.453 -16.75 1 98.31 267 TYR B CA 1
ATOM 4232 C C . TYR B 1 267 ? 13.812 -17.234 -17.125 1 98.31 267 TYR B C 1
ATOM 4234 O O . TYR B 1 267 ? 14.891 -16.672 -17.297 1 98.31 267 TYR B O 1
ATOM 4242 N N . VAL B 1 268 ? 13.68 -18.531 -17.25 1 98.5 268 VAL B N 1
ATOM 4243 C CA . VAL B 1 268 ? 14.812 -19.406 -17.547 1 98.5 268 VAL B CA 1
ATOM 4244 C C . VAL B 1 268 ? 15.391 -19.047 -18.906 1 98.5 268 VAL B C 1
ATOM 4246 O O . VAL B 1 268 ? 16.609 -18.984 -19.078 1 98.5 268 VAL B O 1
ATOM 4249 N N . ARG B 1 269 ? 14.57 -18.781 -19.875 1 97.69 269 ARG B N 1
ATOM 4250 C CA . ARG B 1 269 ? 15.031 -18.406 -21.203 1 97.69 269 ARG B CA 1
ATOM 4251 C C . ARG B 1 269 ? 15.727 -17.047 -21.188 1 97.69 269 ARG B C 1
ATOM 4253 O O . ARG B 1 269 ? 16.719 -16.844 -21.891 1 97.69 269 ARG B O 1
ATOM 4260 N N . SER B 1 270 ? 15.18 -16.156 -20.438 1 97.12 270 SER B N 1
ATOM 4261 C CA . SER B 1 270 ? 15.664 -14.773 -20.422 1 97.12 270 SER B CA 1
ATOM 4262 C C . SER B 1 270 ? 16.984 -14.648 -19.672 1 97.12 270 SER B C 1
ATOM 4264 O O . SER B 1 270 ? 17.859 -13.875 -20.078 1 97.12 270 SER B O 1
ATOM 4266 N N . ARG B 1 271 ? 17.172 -15.367 -18.531 1 97 271 ARG B N 1
ATOM 4267 C CA . ARG B 1 271 ? 18.312 -15.102 -17.656 1 97 271 ARG B CA 1
ATOM 4268 C C . ARG B 1 271 ? 19.266 -16.297 -17.625 1 97 271 ARG B C 1
ATOM 4270 O O . ARG B 1 271 ? 20.391 -16.188 -17.141 1 97 271 ARG B O 1
ATOM 4277 N N . GLY B 1 272 ? 18.812 -17.438 -18.125 1 97.56 272 GLY B N 1
ATOM 4278 C CA . GLY B 1 272 ? 19.641 -18.641 -18.109 1 97.56 272 GLY B CA 1
ATOM 4279 C C . GLY B 1 272 ? 19.844 -19.219 -16.719 1 97.56 272 GLY B C 1
ATOM 4280 O O . GLY B 1 272 ? 20.812 -19.922 -16.469 1 97.56 272 GLY B O 1
ATOM 4281 N N . LYS B 1 273 ? 19.062 -18.859 -15.766 1 98.25 273 LYS B N 1
ATOM 4282 C CA . LYS B 1 273 ? 19.094 -19.328 -14.391 1 98.25 273 LYS B CA 1
ATOM 4283 C C . LYS B 1 273 ? 17.906 -20.25 -14.094 1 98.25 273 LYS B C 1
ATOM 4285 O O . LYS B 1 273 ? 16.922 -20.25 -14.82 1 98.25 273 LYS B O 1
ATOM 4290 N N . PRO B 1 274 ? 17.984 -21.109 -13.102 1 98.44 274 PRO B N 1
ATOM 4291 C CA . PRO B 1 274 ? 16.953 -22.125 -12.883 1 98.44 274 PRO B CA 1
ATOM 4292 C C . PRO B 1 274 ? 15.703 -21.562 -12.211 1 98.44 274 PRO B C 1
ATOM 4294 O O . PRO B 1 274 ? 15.773 -20.531 -11.531 1 98.44 274 PRO B O 1
ATOM 4297 N N . ALA B 1 275 ? 14.656 -22.219 -12.422 1 98.62 275 ALA B N 1
ATOM 4298 C CA . ALA B 1 275 ? 13.375 -21.984 -11.75 1 98.62 275 ALA B CA 1
ATOM 4299 C C . ALA B 1 275 ? 12.766 -23.297 -11.266 1 98.62 275 ALA B C 1
ATOM 4301 O O . ALA B 1 275 ? 13.172 -24.375 -11.703 1 98.62 275 ALA B O 1
ATOM 4302 N N . TRP B 1 276 ? 11.867 -23.234 -10.336 1 97.94 276 TRP B N 1
ATOM 4303 C CA . TRP B 1 276 ? 11.25 -24.406 -9.75 1 97.94 276 TRP B CA 1
ATOM 4304 C C . TRP B 1 276 ? 9.75 -24.219 -9.578 1 97.94 276 TRP B C 1
ATOM 4306 O O . TRP B 1 276 ? 9.289 -23.109 -9.32 1 97.94 276 TRP B O 1
ATOM 4316 N N . ILE B 1 277 ? 9.016 -25.25 -9.766 1 96.19 277 ILE B N 1
ATOM 4317 C CA . ILE B 1 277 ? 7.613 -25.375 -9.367 1 96.19 277 ILE B CA 1
ATOM 4318 C C . ILE B 1 277 ? 7.465 -26.5 -8.336 1 96.19 277 ILE B C 1
ATOM 4320 O O . ILE B 1 277 ? 7.934 -27.609 -8.555 1 96.19 277 ILE B O 1
ATOM 4324 N N . GLY B 1 278 ? 6.84 -26.188 -7.234 1 94.19 278 GLY B N 1
ATOM 4325 C CA . GLY B 1 278 ? 6.703 -27.234 -6.234 1 94.19 278 GLY B CA 1
ATOM 4326 C C . GLY B 1 278 ? 5.836 -26.828 -5.059 1 94.19 278 GLY B C 1
ATOM 4327 O O . GLY B 1 278 ? 5.176 -25.781 -5.102 1 94.19 278 GLY B O 1
ATOM 4328 N N . ALA B 1 279 ? 5.777 -27.688 -4.035 1 92.25 279 ALA B N 1
ATOM 4329 C CA . ALA B 1 279 ? 4.996 -27.469 -2.822 1 92.25 279 ALA B CA 1
ATOM 4330 C C . ALA B 1 279 ? 5.832 -26.766 -1.755 1 92.25 279 ALA B C 1
ATOM 4332 O O . ALA B 1 279 ? 7.016 -27.062 -1.591 1 92.25 279 ALA B O 1
ATOM 4333 N N . LEU B 1 280 ? 5.156 -25.828 -1.074 1 88.88 280 LEU B N 1
ATOM 4334 C CA . LEU B 1 280 ? 5.816 -25.094 0.001 1 88.88 280 LEU B CA 1
ATOM 4335 C C . LEU B 1 280 ? 6.371 -26.047 1.049 1 88.88 280 LEU B C 1
ATOM 4337 O O . LEU B 1 280 ? 7.461 -25.828 1.583 1 88.88 280 LEU B O 1
ATOM 4341 N N . SER B 1 281 ? 5.656 -27.156 1.411 1 87.75 281 SER B N 1
ATOM 4342 C CA . SER B 1 281 ? 6.031 -28.109 2.451 1 87.75 281 SER B CA 1
ATOM 4343 C C . SER B 1 281 ? 7.305 -28.859 2.082 1 87.75 281 SER B C 1
ATOM 4345 O O . SER B 1 281 ? 7.977 -29.422 2.951 1 87.75 281 SER B O 1
ATOM 4347 N N . ARG B 1 282 ? 7.656 -28.859 0.802 1 92.81 282 ARG B N 1
ATOM 4348 C CA . ARG B 1 282 ? 8.836 -29.594 0.342 1 92.81 282 ARG B CA 1
ATOM 4349 C C . ARG B 1 282 ? 9.812 -28.672 -0.375 1 92.81 282 ARG B C 1
ATOM 4351 O O . ARG B 1 282 ? 10.5 -29.094 -1.309 1 92.81 282 ARG B O 1
ATOM 4358 N N . ILE B 1 283 ? 9.805 -27.422 -0.003 1 93.19 283 ILE B N 1
ATOM 4359 C CA . ILE B 1 283 ? 10.531 -26.406 -0.748 1 93.19 283 ILE B CA 1
ATOM 4360 C C . ILE B 1 283 ? 12.023 -26.734 -0.754 1 93.19 283 ILE B C 1
ATOM 4362 O O . ILE B 1 283 ? 12.711 -26.531 -1.763 1 93.19 283 ILE B O 1
ATOM 4366 N N . GLU B 1 284 ? 12.633 -27.188 0.334 1 93.69 284 GLU B N 1
ATOM 4367 C CA . GLU B 1 284 ? 14.047 -27.516 0.381 1 93.69 284 GLU B CA 1
ATOM 4368 C C . GLU B 1 284 ? 14.367 -28.688 -0.543 1 93.69 284 GLU B C 1
ATOM 4370 O O . GLU B 1 284 ? 15.367 -28.672 -1.258 1 93.69 284 GLU B O 1
ATOM 4375 N N . GLU B 1 285 ? 13.508 -29.688 -0.467 1 95.44 285 GLU B N 1
ATOM 4376 C CA . GLU B 1 285 ? 13.664 -30.828 -1.363 1 95.44 285 GLU B CA 1
ATOM 4377 C C . GLU B 1 285 ? 13.539 -30.391 -2.824 1 95.44 285 GLU B C 1
ATOM 4379 O O . GLU B 1 285 ? 14.219 -30.938 -3.695 1 95.44 285 GLU B O 1
ATOM 4384 N N . THR B 1 286 ? 12.641 -29.516 -3.064 1 96.19 286 THR B N 1
ATOM 4385 C CA . THR B 1 286 ? 12.445 -28.984 -4.414 1 96.19 286 THR B CA 1
ATOM 4386 C C . THR B 1 286 ? 13.703 -28.297 -4.914 1 96.19 286 THR B C 1
ATOM 4388 O O . THR B 1 286 ? 14.164 -28.562 -6.027 1 96.19 286 THR B O 1
ATOM 4391 N N . LEU B 1 287 ? 14.305 -27.453 -4.121 1 96 287 LEU B N 1
ATOM 4392 C CA . LEU B 1 287 ? 15.508 -26.719 -4.488 1 96 287 LEU B CA 1
ATOM 4393 C C . LEU B 1 287 ? 16.688 -27.672 -4.66 1 96 287 LEU B C 1
ATOM 4395 O O . LEU B 1 287 ? 17.609 -27.391 -5.441 1 96 287 LEU B O 1
ATOM 4399 N N . ALA B 1 288 ? 16.594 -28.828 -3.943 1 94.5 288 ALA B N 1
ATOM 4400 C CA . ALA B 1 288 ? 17.656 -29.828 -4.023 1 94.5 288 ALA B CA 1
ATOM 4401 C C . ALA B 1 288 ? 17.453 -30.75 -5.215 1 94.5 288 ALA B C 1
ATOM 4403 O O . ALA B 1 288 ? 18.312 -31.578 -5.527 1 94.5 288 ALA B O 1
ATOM 4404 N N . GLY B 1 289 ? 16.312 -30.656 -5.863 1 93.19 289 GLY B N 1
ATOM 4405 C CA . GLY B 1 289 ? 16.031 -31.484 -7.012 1 93.19 289 GLY B CA 1
ATOM 4406 C C . GLY B 1 289 ? 15.383 -32.812 -6.633 1 93.19 289 GLY B C 1
ATOM 4407 O O . GLY B 1 289 ? 15.258 -33.719 -7.469 1 93.19 289 GLY B O 1
ATOM 4408 N N . GLU B 1 290 ? 14.883 -32.875 -5.434 1 94.88 290 GLU B N 1
ATOM 4409 C CA . GLU B 1 290 ? 14.336 -34.125 -4.926 1 94.88 290 GLU B CA 1
ATOM 4410 C C . GLU B 1 290 ? 12.812 -34.125 -4.973 1 94.88 290 GLU B C 1
ATOM 4412 O O . GLU B 1 290 ? 12.172 -35.188 -4.805 1 94.88 290 GLU B O 1
ATOM 4417 N N . ALA B 1 291 ? 12.242 -33.094 -5.133 1 95.88 291 ALA B N 1
ATOM 4418 C CA . ALA B 1 291 ? 10.797 -32.875 -5.254 1 95.88 291 ALA B CA 1
ATOM 4419 C C . ALA B 1 291 ? 10.484 -31.766 -6.246 1 95.88 291 ALA B C 1
ATOM 4421 O O . ALA B 1 291 ? 11.391 -31.125 -6.785 1 95.88 291 ALA B O 1
ATOM 4422 N N . GLY B 1 292 ? 9.289 -31.609 -6.605 1 96.5 292 GLY B N 1
ATOM 4423 C CA . GLY B 1 292 ? 8.898 -30.547 -7.52 1 96.5 292 GLY B CA 1
ATOM 4424 C C . GLY B 1 292 ? 9.469 -30.734 -8.914 1 96.5 292 GLY B C 1
ATOM 4425 O O . GLY B 1 292 ? 9.82 -31.844 -9.312 1 96.5 292 GLY B O 1
ATOM 4426 N N . THR B 1 293 ? 9.422 -29.734 -9.695 1 97.62 293 THR B N 1
ATOM 4427 C CA . THR B 1 293 ? 9.961 -29.672 -11.047 1 97.62 293 THR B CA 1
ATOM 4428 C C . THR B 1 293 ? 11.008 -28.578 -11.164 1 97.62 293 THR B C 1
ATOM 4430 O O . THR B 1 293 ? 10.727 -27.406 -10.875 1 97.62 293 THR B O 1
ATOM 4433 N N . CYS B 1 294 ? 12.195 -28.938 -11.5 1 98.12 294 CYS B N 1
ATOM 4434 C CA . CYS B 1 294 ? 13.258 -27.969 -11.789 1 98.12 294 CYS B CA 1
ATOM 4435 C C . CYS B 1 294 ? 13.312 -27.656 -13.281 1 98.12 294 CYS B C 1
ATOM 4437 O O . CYS B 1 294 ? 13.367 -28.578 -14.109 1 98.12 294 CYS B O 1
ATOM 4439 N N . ILE B 1 295 ? 13.203 -26.438 -13.648 1 98.19 295 ILE B N 1
ATOM 4440 C CA . ILE B 1 295 ? 13.281 -26 -15.039 1 98.19 295 ILE B CA 1
ATOM 4441 C C . ILE B 1 295 ? 14.609 -25.281 -15.273 1 98.19 295 ILE B C 1
ATOM 4443 O O . ILE B 1 295 ? 14.945 -24.344 -14.57 1 98.19 295 ILE B O 1
ATOM 4447 N N . SER B 1 296 ? 15.344 -25.672 -16.172 1 98 296 SER B N 1
ATOM 4448 C CA . SER B 1 296 ? 16.641 -25.094 -16.516 1 98 296 SER B CA 1
ATOM 4449 C C . SER B 1 296 ? 16.984 -25.359 -17.984 1 98 296 SER B C 1
ATOM 4451 O O . SER B 1 296 ? 16.328 -26.172 -18.641 1 98 296 SER B O 1
ATOM 4453 N N . LEU B 1 297 ? 17.984 -24.688 -18.484 1 95.69 297 LEU B N 1
ATOM 4454 C CA . LEU B 1 297 ? 18.438 -24.891 -19.859 1 95.69 297 LEU B CA 1
ATOM 4455 C C . LEU B 1 297 ? 19.312 -26.141 -19.953 1 95.69 297 LEU B C 1
ATOM 4457 O O . LEU B 1 297 ? 20 -26.5 -19 1 95.69 297 LEU B O 1
#

InterPro domains:
  IPR001048 Aspartate/glutamate/uridylate kinase [PF00696] (2-277)
  IPR003964 Carbamate kinase [PIRSF000723] (1-296)
  IPR003964 Carbamate kinase [PTHR30409] (1-296)
  IPR003964 Carbamate kinase [TIGR00746] (2-296)
  IPR003964 Carbamate kinase [cd04235] (3-296)
  IPR036393 Acetylglutamate kinase-like superfamily [G3DSA:3.40.1160.10] (1-296)
  IPR036393 Acetylglutamate kinase-like superfamily [SSF53633] (1-295)

Radius of gyration: 24.39 Å; Cα contacts (8 Å, |Δi|>4): 1481; chains: 2; bounding box: 53×84×54 Å

Solvent-accessible surface area (backbone atoms only — not comparable to full-atom values): 29662 Å² total; per-residue (Å²): 123,53,35,36,32,37,25,49,28,64,58,42,45,47,48,88,91,54,71,87,33,62,68,51,33,50,53,30,37,60,69,45,34,63,55,53,53,58,46,45,72,67,27,31,31,35,40,25,32,55,37,43,58,57,38,25,47,53,52,50,17,32,64,50,29,78,91,40,72,62,69,57,44,20,50,42,32,23,18,41,28,20,31,52,41,47,54,51,42,44,57,43,57,67,41,81,88,52,58,58,62,45,33,40,64,30,43,22,30,31,61,92,79,35,70,25,71,81,53,48,68,39,63,33,32,67,80,39,57,64,89,47,48,67,61,48,28,69,72,68,66,50,49,71,44,75,56,83,90,29,21,27,40,31,35,17,39,42,67,76,74,41,64,75,40,48,64,60,52,47,55,41,32,75,72,52,21,34,36,36,31,34,28,27,19,14,24,31,23,30,92,90,54,46,73,31,74,37,48,29,51,34,49,47,35,39,26,52,48,26,56,75,62,64,38,58,25,38,36,43,31,37,89,52,49,40,52,54,44,58,66,94,44,96,77,42,42,73,40,45,66,42,35,51,76,74,43,48,76,50,34,70,43,88,60,83,54,8,56,46,45,47,18,44,34,51,35,22,71,73,69,73,35,43,20,36,34,18,24,64,94,43,43,69,40,25,78,71,62,76,32,22,18,36,35,34,132,124,55,34,35,29,37,25,48,27,63,58,41,46,46,48,87,91,55,70,88,32,64,67,51,33,50,53,29,36,60,71,46,33,63,56,52,52,58,47,48,72,66,27,29,30,35,40,24,30,56,38,41,58,57,36,26,47,52,51,51,17,31,64,49,31,76,90,40,72,61,70,56,44,19,50,41,33,24,19,40,26,20,32,52,40,46,57,51,40,43,57,41,59,68,41,84,88,52,56,58,60,44,33,39,62,30,43,22,30,31,61,90,78,36,67,25,72,80,53,48,68,39,63,32,32,67,81,40,56,62,88,46,47,68,61,48,30,69,74,70,67,52,49,71,42,74,56,84,90,31,22,26,40,31,36,17,40,42,67,76,73,42,64,74,40,47,65,63,53,46,53,41,32,74,72,52,22,34,34,36,32,34,29,25,19,12,24,31,22,31,91,90,52,45,73,31,73,37,47,30,50,33,48,47,35,39,25,52,48,26,55,77,64,62,39,59,26,39,36,41,31,40,88,80,31,37,50,55,45,58,67,94,44,96,78,43,43,74,40,46,66,40,35,50,75,74,43,49,76,49,34,68,42,90,58,83,56,7,56,46,46,48,17,45,33,50,35,22,71,74,70,70,34,44,21,34,33,19,25,65,96,42,44,68,42,25,78,70,62,74,33,23,18,36,34,36,132

Sequence (594 aa):
MKTLVVALGGNALLQRGEALTAENQYRNIASAVPALARLARSYRLAIVHGNGPQVGLLALQNLAWKEVEPYPLDVLVAESQGMIGYMLAQSLSAQPQMPPVTTVRTRIEVSPDDPAFLQPEKFIGPVYQPEEQEALEAAYGWQMKRDGKYLRRVVASPQPRKILDSEAIELLLKEGHVVICSGGGGVPVTDDGAGSEAVIDKDLAAALLAEQINADGLVILTDADAVYENWGMPQQRAIRHATPDELAPFAKADGSMGPKVTAVSGYVRSRGKPAWIGALSRIEETLAGEAGTCISLMKTLVVALGGNALLQRGEALTAENQYRNIASAVPALARLARSYRLAIVHGNGPQVGLLALQNLAWKEVEPYPLDVLVAESQGMIGYMLAQSLSAQPQMPPVTTVRTRIEVSPDDPAFLQPEKFIGPVYQPEEQEALEAAYGWQMKRDGKYLRRVVASPQPRKILDSEAIELLLKEGHVVICSGGGGVPVTDDGAGSEAVIDKDLAAALLAEQINADGLVILTDADAVYENWGMPQQRAIRHATPDELAPFAKADGSMGPKVTAVSGYVRSRGKPAWIGALSRIEETLAGEAGTCISL

Secondary structure (DSSP, 8-state):
--EEEEEPPHHHH--TT----HHHHHHHHHHHHHHHHHHHHHSEEEEE---HHHHHHHHHHHHH-TTSPPPPHHHHHHHHHHHHHHHHHHHHHTSTTPPPEEEB--EEE--TT-GGGTS--EEEEEEE-GGGHHHHHHHH--EEEEETTEEEEEEB-PPP-EETTHHHHHHHHHTT-EEEESGGG-EEE-TTS-B-SB---HHHHHHHHHHHTT-SEEEEE-SSSSEEETTTSTT-EEE-EE-HHHHHHHHSSSSSHHHHHHHHHHHHHHH---EEEE-GGGHHHHHHTSSSEEE--/--EEEEEPPHHHH--TT----HHHHHHHHHHHHHHHHHHHHHSEEEEE---HHHHHHHHHHHHH-TTSPPPPHHHHHHHHHHHHHHHHHHHHHTSTTPPPEEEB--EEE--TT-GGGTS--EEEEEEE-GGGHHHHHHHH--EEEEETTEEEEEEB-PPP-EETTHHHHHHHHHTT-EEEESGGG-EEE-TTS-B-SB---HHHHHHHHHHHTT-SEEEEE-SSSSEEETTTSTT-EEE-EE-HHHHHHHHSSSSSHHHHHHHHHHHHHHH---EEEE-GGGHHHHHTTSSSEEE--

Organism: Escherichia coli O157:H7 (NCBI:txid83334)